Protein AF-A0AAE9IWJ8-F1 (afdb_monomer_lite)

pLDDT: mean 82.48, std 24.45, range [20.73, 98.75]

Structure (mmCIF, N/CA/C/O backbone):
data_AF-A0AAE9IWJ8-F1
#
_entry.id   AF-A0AAE9IWJ8-F1
#
loop_
_atom_site.group_PDB
_atom_site.id
_atom_site.type_symbol
_atom_site.label_atom_id
_atom_site.label_alt_id
_atom_site.label_comp_id
_atom_site.label_asym_id
_atom_site.label_entity_id
_atom_site.label_seq_id
_atom_site.pdbx_PDB_ins_code
_atom_site.Cartn_x
_atom_site.Cartn_y
_atom_site.Cartn_z
_atom_site.occupancy
_atom_site.B_iso_or_equiv
_atom_site.auth_seq_id
_atom_site.auth_comp_id
_atom_site.auth_asym_id
_atom_site.auth_atom_id
_atom_site.pdbx_PDB_model_num
ATOM 1 N N . MET A 1 1 ? 23.428 1.183 9.130 1.00 24.80 1 MET A N 1
ATOM 2 C CA . MET A 1 1 ? 22.095 0.589 9.382 1.00 24.80 1 MET A CA 1
ATOM 3 C C . MET A 1 1 ? 21.333 0.190 8.105 1.00 24.80 1 MET A C 1
ATOM 5 O O . MET A 1 1 ? 20.411 -0.598 8.222 1.00 24.80 1 MET A O 1
ATOM 9 N N . GLY A 1 2 ? 21.749 0.586 6.888 1.00 22.02 2 GLY A N 1
ATOM 10 C CA . GLY A 1 2 ? 21.090 0.166 5.628 1.00 22.02 2 GLY A CA 1
ATOM 11 C C . GLY A 1 2 ? 21.410 -1.247 5.099 1.00 22.02 2 GLY A C 1
ATOM 12 O O . GLY A 1 2 ? 20.675 -1.768 4.271 1.00 22.02 2 GLY A O 1
ATOM 13 N N . ARG A 1 3 ? 22.462 -1.918 5.595 1.00 23.14 3 ARG A N 1
ATOM 14 C CA . ARG A 1 3 ? 22.888 -3.247 5.093 1.00 23.14 3 ARG A CA 1
ATOM 15 C C . ARG A 1 3 ? 22.009 -4.423 5.546 1.00 23.14 3 ARG A C 1
ATOM 17 O O . ARG A 1 3 ? 22.061 -5.479 4.932 1.00 23.14 3 ARG A O 1
ATOM 24 N N . SER A 1 4 ? 21.200 -4.255 6.596 1.00 27.16 4 SER A N 1
ATOM 25 C CA . SER A 1 4 ? 20.368 -5.345 7.137 1.00 27.16 4 SER A CA 1
ATOM 26 C C . SER A 1 4 ? 19.000 -5.458 6.451 1.00 27.16 4 SER A C 1
ATOM 28 O O . SER A 1 4 ? 18.474 -6.559 6.339 1.00 27.16 4 SER A O 1
ATOM 30 N N . ARG A 1 5 ? 18.441 -4.346 5.944 1.00 31.05 5 ARG A N 1
ATOM 31 C CA 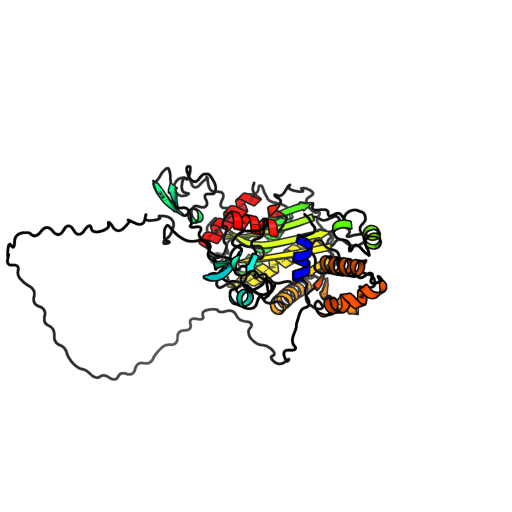. ARG A 1 5 ? 17.137 -4.314 5.246 1.00 31.05 5 ARG A CA 1
ATOM 32 C C . ARG A 1 5 ? 17.226 -4.955 3.848 1.00 31.05 5 ARG A C 1
ATOM 34 O O . ARG A 1 5 ? 16.348 -5.731 3.484 1.00 31.05 5 ARG A O 1
ATOM 41 N N . ASN A 1 6 ? 18.335 -4.744 3.125 1.00 30.86 6 ASN A N 1
ATOM 42 C CA . ASN A 1 6 ? 18.577 -5.373 1.815 1.00 30.86 6 ASN A CA 1
ATOM 43 C C . ASN A 1 6 ? 18.713 -6.900 1.902 1.00 30.86 6 ASN A C 1
ATOM 45 O O . ASN A 1 6 ? 18.312 -7.598 0.978 1.00 30.86 6 ASN A O 1
ATOM 49 N N . ARG A 1 7 ? 19.217 -7.431 3.024 1.00 27.39 7 ARG A N 1
ATOM 50 C CA . ARG A 1 7 ? 19.346 -8.880 3.234 1.00 27.39 7 ARG A CA 1
ATOM 51 C C . ARG A 1 7 ? 17.986 -9.562 3.425 1.00 27.39 7 ARG A C 1
ATOM 53 O O . ARG A 1 7 ? 17.775 -10.632 2.878 1.00 27.39 7 ARG A O 1
ATOM 60 N N . ILE A 1 8 ? 17.040 -8.895 4.091 1.00 31.53 8 ILE A N 1
ATOM 61 C CA . ILE A 1 8 ? 15.673 -9.400 4.318 1.00 31.53 8 ILE A CA 1
ATOM 62 C C . ILE A 1 8 ? 14.846 -9.391 3.017 1.00 31.53 8 ILE A C 1
ATOM 64 O O . ILE A 1 8 ? 14.043 -10.291 2.775 1.00 31.53 8 ILE A O 1
ATOM 68 N N . LEU A 1 9 ? 15.047 -8.393 2.147 1.00 34.44 9 LEU A N 1
ATOM 69 C CA . LEU A 1 9 ? 14.431 -8.367 0.813 1.00 34.44 9 LEU A CA 1
ATOM 70 C C . LEU A 1 9 ? 15.105 -9.344 -0.169 1.00 34.44 9 LEU A C 1
ATOM 72 O O . LEU A 1 9 ? 14.434 -9.879 -1.046 1.00 34.44 9 LEU A O 1
ATOM 76 N N . ALA A 1 10 ? 16.405 -9.603 -0.012 1.00 32.38 10 ALA A N 1
ATOM 77 C CA . ALA A 1 10 ? 17.129 -10.635 -0.754 1.00 32.38 10 ALA A CA 1
ATOM 78 C C . ALA A 1 10 ? 16.718 -12.058 -0.338 1.00 32.38 10 ALA A C 1
ATOM 80 O O . ALA A 1 10 ? 16.621 -12.931 -1.193 1.00 32.38 10 ALA A O 1
ATOM 81 N N . GLU A 1 11 ? 16.419 -12.279 0.945 1.00 35.00 11 GLU A N 1
ATOM 82 C CA . GLU A 1 11 ? 15.828 -13.526 1.444 1.00 35.00 11 GLU A CA 1
ATOM 83 C C . GLU A 1 11 ? 14.459 -13.761 0.774 1.00 35.00 11 GLU A C 1
ATOM 85 O O . GLU A 1 11 ? 14.254 -14.800 0.143 1.00 35.00 11 GLU A O 1
ATOM 90 N N . LYS A 1 12 ? 13.579 -12.743 0.719 1.00 40.78 12 LYS A N 1
ATOM 91 C CA . LYS A 1 12 ? 12.311 -12.794 -0.051 1.00 40.78 12 LYS A CA 1
ATOM 92 C C . LYS A 1 12 ? 12.450 -13.252 -1.511 1.00 40.78 12 LYS A C 1
ATOM 94 O O . LYS A 1 12 ? 11.514 -13.843 -2.035 1.00 40.78 12 LYS A O 1
ATOM 99 N N . ALA A 1 13 ? 13.596 -13.009 -2.143 1.00 37.81 13 ALA A N 1
ATOM 100 C CA . ALA A 1 13 ? 13.856 -13.321 -3.547 1.00 37.81 13 ALA A CA 1
ATOM 101 C C . ALA A 1 13 ? 14.587 -14.665 -3.769 1.00 37.81 13 ALA A C 1
ATOM 103 O O . ALA A 1 13 ? 15.143 -14.891 -4.841 1.00 37.81 13 ALA A O 1
ATOM 104 N N . GLY A 1 14 ? 14.623 -15.551 -2.765 1.00 30.95 14 GLY A N 1
ATOM 105 C CA . GLY A 1 14 ? 15.192 -16.894 -2.897 1.00 30.95 14 GLY A CA 1
ATOM 106 C C . GLY A 1 14 ? 14.526 -17.735 -4.003 1.00 30.95 14 GLY A C 1
ATOM 107 O O . GLY A 1 14 ? 13.379 -17.488 -4.380 1.00 30.95 14 GLY A O 1
ATOM 108 N N . PRO A 1 15 ? 15.222 -18.757 -4.537 1.00 26.20 15 PRO A N 1
ATOM 109 C CA . PRO A 1 15 ? 14.789 -19.471 -5.732 1.00 26.20 15 PRO A CA 1
ATOM 110 C C . PRO A 1 15 ? 13.430 -20.151 -5.528 1.00 26.20 15 PRO A C 1
ATOM 112 O O . PRO A 1 15 ? 13.293 -21.070 -4.719 1.00 26.20 15 PRO A O 1
ATOM 115 N N . SER A 1 16 ? 12.438 -19.737 -6.322 1.00 32.53 16 SER A N 1
ATOM 116 C CA . SER A 1 16 ? 11.127 -20.384 -6.396 1.00 32.53 16 SER A CA 1
ATOM 117 C C . SER A 1 16 ? 11.281 -21.851 -6.817 1.00 32.53 16 SER A C 1
ATOM 119 O O . SER A 1 16 ? 11.662 -22.161 -7.951 1.00 32.53 16 SER A O 1
ATOM 121 N N . LYS A 1 17 ? 10.971 -22.773 -5.901 1.00 28.33 17 LYS A N 1
ATOM 122 C CA . LYS A 1 17 ? 10.744 -24.185 -6.220 1.00 28.33 17 LYS A CA 1
ATOM 123 C C . LYS A 1 17 ? 9.304 -24.349 -6.706 1.00 28.33 17 LYS A C 1
ATOM 125 O O . LYS A 1 17 ? 8.423 -24.680 -5.924 1.00 28.33 17 LYS A O 1
ATOM 130 N N . ASN A 1 18 ? 9.064 -24.122 -7.993 1.00 28.86 18 ASN A N 1
ATOM 131 C CA . ASN A 1 18 ? 7.853 -24.634 -8.631 1.00 28.86 18 ASN A CA 1
ATOM 132 C C . ASN A 1 18 ? 8.120 -26.071 -9.083 1.00 28.86 18 ASN A C 1
ATOM 134 O O . ASN A 1 18 ? 8.805 -26.296 -10.081 1.00 28.86 18 ASN A O 1
ATOM 138 N N . GLU A 1 19 ? 7.607 -27.030 -8.313 1.00 27.08 19 GLU A N 1
ATOM 139 C CA . GLU A 1 19 ? 7.434 -28.407 -8.770 1.00 27.08 19 GLU A CA 1
ATOM 140 C C . GLU A 1 19 ? 6.283 -28.458 -9.784 1.00 27.08 19 GLU A C 1
ATOM 142 O O . GLU A 1 19 ? 5.232 -27.842 -9.597 1.00 27.08 19 GLU A O 1
ATOM 147 N N . ASP A 1 20 ? 6.519 -29.166 -10.888 1.00 26.36 20 ASP A N 1
ATOM 148 C CA . ASP A 1 20 ? 5.572 -29.362 -11.979 1.00 26.36 20 ASP A CA 1
ATOM 149 C C . ASP A 1 20 ? 4.273 -30.009 -11.468 1.00 26.36 20 ASP A C 1
ATOM 151 O O . ASP A 1 20 ? 4.246 -31.196 -11.136 1.00 26.36 20 ASP A O 1
ATOM 155 N N . LEU A 1 21 ? 3.172 -29.251 -11.454 1.00 26.02 21 LEU A N 1
ATOM 156 C CA . LEU A 1 21 ? 1.831 -29.803 -11.278 1.00 26.02 21 LEU A CA 1
ATOM 157 C C . LEU A 1 21 ? 1.013 -29.657 -12.560 1.00 26.02 21 LEU A C 1
ATOM 159 O O . LEU A 1 21 ? 0.961 -28.622 -13.223 1.00 26.02 21 LEU A O 1
ATOM 163 N N . ASN A 1 22 ? 0.449 -30.801 -12.920 1.00 24.00 22 ASN A N 1
ATOM 164 C CA . ASN A 1 22 ? -0.061 -31.172 -14.222 1.00 24.00 22 ASN A CA 1
ATOM 165 C C . ASN A 1 22 ? -1.261 -30.314 -14.651 1.00 24.00 22 ASN A C 1
ATOM 167 O O . ASN A 1 22 ? -2.158 -30.017 -13.867 1.00 24.00 22 ASN A O 1
ATOM 171 N N . SER A 1 23 ? -1.289 -29.964 -15.934 1.00 26.77 23 SER A N 1
ATOM 172 C CA . SER A 1 23 ? -2.354 -29.178 -16.549 1.00 26.77 23 SER A CA 1
ATOM 173 C C . SER A 1 23 ? -3.557 -30.063 -16.871 1.00 26.77 23 SER A C 1
ATOM 175 O O . SER A 1 23 ? -3.483 -30.909 -17.759 1.00 26.77 23 SER A O 1
ATOM 177 N N . LYS A 1 24 ? -4.656 -29.862 -16.139 1.00 25.27 24 LYS A N 1
ATOM 178 C CA . LYS A 1 24 ? -6.048 -30.145 -16.529 1.00 25.27 24 LYS A CA 1
ATOM 179 C C . LYS A 1 24 ? -6.947 -29.720 -15.373 1.00 25.27 24 LYS A C 1
ATOM 181 O O . LYS A 1 24 ? -7.008 -30.424 -14.381 1.00 25.27 24 LYS A O 1
ATOM 186 N N . ASP A 1 25 ? -7.547 -28.541 -15.494 1.00 24.38 25 ASP A N 1
ATOM 187 C CA . ASP A 1 25 ? -8.972 -28.318 -15.230 1.00 24.38 25 ASP A CA 1
ATOM 188 C C . ASP A 1 25 ? -9.315 -26.880 -15.634 1.00 24.38 25 ASP A C 1
ATOM 190 O O . ASP A 1 25 ? -8.849 -25.889 -15.074 1.00 24.38 25 ASP A O 1
ATOM 194 N N . THR A 1 26 ? -10.078 -26.782 -16.715 1.00 25.20 26 THR A N 1
ATOM 195 C CA . THR A 1 26 ? -10.666 -25.552 -17.238 1.00 25.20 26 THR A CA 1
ATOM 196 C C . THR A 1 26 ? -12.009 -25.289 -16.570 1.00 25.20 26 THR A C 1
ATOM 198 O O . THR A 1 26 ? -12.847 -26.179 -16.553 1.00 25.20 26 THR A O 1
ATOM 201 N N . VAL A 1 27 ? -12.203 -24.028 -16.171 1.00 25.73 27 VAL A N 1
ATOM 202 C CA . VAL A 1 27 ? -13.473 -23.276 -16.117 1.00 25.73 27 VAL A CA 1
ATOM 203 C C . VAL A 1 27 ? -14.603 -23.883 -15.273 1.00 25.73 27 VAL A C 1
ATOM 205 O O . VAL A 1 27 ? -15.364 -24.697 -15.768 1.00 25.73 27 VAL A O 1
ATOM 208 N N . GLU A 1 28 ? -14.780 -23.367 -14.052 1.00 24.95 28 GLU A N 1
ATOM 209 C CA . GLU A 1 28 ? -16.062 -22.893 -13.486 1.00 24.95 28 GLU A CA 1
ATOM 210 C C . GLU A 1 28 ? -15.840 -22.324 -12.067 1.00 24.95 28 GLU A C 1
ATOM 212 O O . GLU A 1 28 ? -14.840 -22.629 -11.420 1.00 24.95 28 GLU A O 1
ATOM 217 N N . ASN A 1 29 ? -16.779 -21.487 -11.607 1.00 24.44 29 ASN A N 1
ATOM 218 C CA . ASN A 1 29 ? -16.844 -20.737 -10.335 1.00 24.44 29 ASN A CA 1
ATOM 219 C C . ASN A 1 29 ? -16.467 -19.248 -10.410 1.00 24.44 29 ASN A C 1
ATOM 221 O O . ASN A 1 29 ? -15.580 -18.735 -9.725 1.00 24.44 29 ASN A O 1
ATOM 225 N N . MET A 1 30 ? -17.247 -18.544 -11.230 1.00 30.14 30 MET A N 1
ATOM 226 C CA . MET A 1 30 ? -17.674 -17.167 -10.989 1.00 30.14 30 MET A CA 1
ATOM 227 C C . MET A 1 30 ? -19.133 -17.239 -10.497 1.00 30.14 30 MET A C 1
ATOM 229 O O . MET A 1 30 ? -19.923 -17.844 -11.206 1.00 30.14 30 MET A O 1
ATOM 233 N N . GLU A 1 31 ? -19.431 -16.682 -9.312 1.00 28.50 31 GLU A N 1
ATOM 234 C CA . GLU A 1 31 ? -20.738 -16.360 -8.659 1.00 28.50 31 GLU A CA 1
ATOM 235 C C . GLU A 1 31 ? -20.558 -16.597 -7.140 1.00 28.50 31 GLU A C 1
ATOM 237 O O . GLU A 1 31 ? -20.145 -17.672 -6.724 1.00 28.50 31 GLU A O 1
ATOM 242 N N . ASP A 1 32 ? -20.476 -15.573 -6.286 1.00 30.95 32 ASP A N 1
ATOM 243 C CA . ASP A 1 32 ? -21.543 -14.736 -5.700 1.00 30.95 32 ASP A CA 1
ATOM 244 C C . ASP A 1 32 ? -22.532 -15.549 -4.838 1.00 30.95 32 ASP A C 1
ATOM 246 O O . ASP A 1 32 ? -23.546 -16.053 -5.321 1.00 30.95 32 ASP A O 1
ATOM 250 N N . ASP A 1 33 ? -22.231 -15.672 -3.537 1.00 27.44 33 ASP A N 1
ATOM 251 C CA . ASP A 1 33 ? -23.118 -16.265 -2.526 1.00 27.44 33 ASP A CA 1
ATOM 252 C C . ASP A 1 33 ? -24.269 -15.297 -2.201 1.00 27.44 33 ASP A C 1
ATOM 254 O O . ASP A 1 33 ? -24.345 -14.660 -1.147 1.00 27.44 33 ASP A O 1
ATOM 258 N N . GLY A 1 34 ? -25.188 -15.180 -3.157 1.00 26.00 34 GLY A N 1
ATOM 259 C CA . GLY A 1 34 ? -26.480 -14.535 -2.996 1.00 26.00 34 GLY A CA 1
ATOM 260 C C . GLY A 1 34 ? -27.522 -15.523 -2.475 1.00 26.00 34 GLY A C 1
ATOM 261 O O . GLY A 1 34 ? -27.983 -16.407 -3.198 1.00 26.00 34 GLY A O 1
ATOM 262 N N . ILE A 1 35 ? -27.960 -15.319 -1.231 1.00 32.16 35 ILE A N 1
ATOM 263 C CA . ILE A 1 35 ? -29.151 -15.947 -0.645 1.00 32.16 35 ILE A CA 1
ATOM 264 C C . ILE A 1 35 ? -30.346 -15.742 -1.590 1.00 32.16 35 ILE A C 1
ATOM 266 O O . ILE A 1 35 ? -30.829 -14.623 -1.767 1.00 32.16 35 ILE A O 1
ATOM 270 N N . LYS A 1 36 ? -30.868 -16.829 -2.170 1.00 25.41 36 LYS A N 1
ATOM 271 C CA . LYS A 1 36 ? -32.160 -16.836 -2.871 1.00 25.41 36 LYS A CA 1
ATOM 272 C C . LYS A 1 36 ? -33.188 -17.632 -2.082 1.00 25.41 36 LYS A C 1
ATOM 274 O O . LYS A 1 36 ? -33.256 -18.855 -2.125 1.00 25.41 36 LYS A O 1
ATOM 279 N N . THR A 1 37 ? -34.057 -16.879 -1.424 1.00 26.27 37 THR A N 1
ATOM 280 C CA . THR A 1 37 ? -35.422 -17.269 -1.093 1.00 26.27 37 THR A CA 1
ATOM 281 C C . THR A 1 37 ? -36.183 -17.625 -2.373 1.00 26.27 37 THR A C 1
ATOM 283 O O . THR A 1 37 ? -36.307 -16.796 -3.270 1.00 26.27 37 THR A O 1
ATOM 286 N N . LYS A 1 38 ? -36.774 -18.824 -2.453 1.00 24.94 38 LYS A N 1
ATOM 287 C CA . LYS A 1 38 ? -38.008 -19.033 -3.224 1.00 24.94 38 LYS A CA 1
ATOM 288 C C . LYS A 1 38 ? -38.920 -20.041 -2.544 1.00 24.94 38 LYS A C 1
ATOM 290 O O . LYS A 1 38 ? -38.568 -21.185 -2.289 1.00 24.94 38 LYS A O 1
ATOM 295 N N . SER A 1 39 ? -40.136 -19.568 -2.308 1.00 22.83 39 SER A N 1
ATOM 296 C CA . SER A 1 39 ? -41.298 -20.334 -1.900 1.00 22.83 39 SER A CA 1
ATOM 297 C C . SER A 1 39 ? -41.665 -21.404 -2.931 1.00 22.83 39 SER A C 1
ATOM 299 O O . SER A 1 39 ? -41.687 -21.105 -4.129 1.00 22.83 39 SER A O 1
ATOM 301 N N . ARG A 1 40 ? -42.163 -22.557 -2.474 1.00 22.86 40 ARG A N 1
ATOM 302 C CA . ARG A 1 40 ? -43.307 -23.206 -3.125 1.00 22.86 40 ARG A CA 1
ATOM 303 C C . ARG A 1 40 ? -44.095 -24.079 -2.145 1.00 22.86 40 ARG A C 1
ATOM 305 O O . ARG A 1 40 ? -43.548 -24.819 -1.342 1.00 22.86 40 ARG A O 1
ATOM 312 N N . ARG A 1 41 ? -45.409 -23.884 -2.222 1.00 20.73 41 ARG A N 1
ATOM 313 C CA . ARG A 1 41 ? -46.508 -24.416 -1.409 1.00 20.73 41 ARG A CA 1
ATOM 314 C C . ARG A 1 41 ? -46.733 -25.928 -1.590 1.00 20.73 41 ARG A C 1
ATOM 316 O O . ARG A 1 41 ? -46.767 -26.391 -2.721 1.00 20.73 41 ARG A O 1
ATOM 323 N N . SER A 1 42 ? -47.150 -26.549 -0.479 1.00 22.38 42 SER A N 1
ATOM 324 C CA . SER A 1 42 ? -48.249 -27.529 -0.329 1.00 22.38 42 SER A CA 1
ATOM 325 C C . SER A 1 42 ? -48.086 -28.947 -0.902 1.00 22.38 42 SER A C 1
ATOM 327 O O . SER A 1 42 ? -48.158 -29.143 -2.109 1.00 22.38 42 SER A O 1
ATOM 329 N N . LYS A 1 43 ? -48.094 -29.965 -0.027 1.00 23.09 43 LYS A N 1
ATOM 330 C CA . LYS A 1 43 ? -49.320 -30.708 0.334 1.00 23.09 43 LYS A CA 1
ATOM 331 C C . LYS A 1 43 ? -49.090 -31.656 1.520 1.00 23.09 43 LYS A C 1
ATOM 333 O O . LYS A 1 43 ? -48.015 -32.201 1.723 1.00 23.09 43 LYS A O 1
ATOM 338 N N . ARG A 1 44 ? -50.164 -31.774 2.291 1.00 22.52 44 ARG A N 1
ATOM 339 C CA . ARG A 1 44 ? -50.402 -32.508 3.535 1.00 22.52 44 ARG A CA 1
ATOM 340 C C . ARG A 1 44 ? -50.765 -33.964 3.214 1.00 22.52 44 ARG A C 1
ATOM 342 O O . ARG A 1 44 ? -51.609 -34.150 2.343 1.00 22.52 44 ARG A O 1
ATOM 349 N N . THR A 1 45 ? -50.236 -34.933 3.963 1.00 24.20 45 THR A N 1
ATOM 350 C CA . THR A 1 45 ? -50.963 -36.179 4.274 1.00 24.20 45 THR A CA 1
ATOM 351 C C . THR A 1 45 ? -50.511 -36.719 5.627 1.00 24.20 45 THR A C 1
ATOM 353 O O . THR A 1 45 ? -49.326 -36.720 5.945 1.00 24.20 45 THR A O 1
ATOM 356 N N . GLU A 1 46 ? -51.506 -37.086 6.422 1.00 22.19 46 GLU A N 1
ATOM 357 C CA . GLU A 1 46 ? -51.462 -37.594 7.789 1.00 22.19 46 GLU A CA 1
ATOM 358 C C . GLU A 1 46 ? -50.969 -39.046 7.837 1.00 22.19 46 GLU A C 1
ATOM 360 O O . GLU A 1 46 ? -51.173 -39.787 6.882 1.00 22.19 46 GLU A O 1
ATOM 365 N N . MET A 1 47 ? -50.427 -39.474 8.981 1.00 23.69 47 MET A N 1
ATOM 366 C CA . MET A 1 47 ? -50.936 -40.654 9.692 1.00 23.69 47 MET A CA 1
ATOM 367 C C . MET A 1 47 ? -50.415 -40.686 11.133 1.00 23.69 47 MET A C 1
ATOM 369 O O . MET A 1 47 ? -49.284 -40.312 11.427 1.00 23.69 47 MET A O 1
ATOM 373 N N . ALA A 1 48 ? -51.322 -41.076 12.021 1.00 22.25 48 ALA A N 1
ATOM 374 C CA . ALA A 1 48 ? -51.274 -40.968 13.468 1.00 22.25 48 ALA A CA 1
ATOM 375 C C . ALA A 1 48 ? -50.989 -42.311 14.151 1.00 22.25 48 ALA A C 1
ATOM 377 O O . ALA A 1 48 ? -51.360 -43.340 13.603 1.00 22.25 48 ALA A O 1
ATOM 378 N N . THR A 1 49 ? -50.485 -42.249 15.388 1.00 25.34 49 THR A N 1
ATOM 379 C CA . THR A 1 49 ? -50.767 -43.145 16.540 1.00 25.34 49 THR A CA 1
ATOM 380 C C . THR A 1 49 ? -50.163 -42.462 17.781 1.00 25.34 49 THR A C 1
ATOM 382 O O . THR A 1 49 ? -48.959 -42.238 17.801 1.00 25.34 49 THR A O 1
ATOM 385 N N . LYS A 1 50 ? -50.941 -41.776 18.637 1.00 23.00 50 LYS A N 1
ATOM 386 C CA . LYS A 1 50 ? -51.684 -42.240 19.838 1.00 23.00 50 LYS A CA 1
ATOM 387 C C . LYS A 1 50 ? -50.827 -42.947 20.900 1.00 23.00 50 LYS A C 1
ATOM 389 O O . LYS A 1 50 ? -50.376 -44.049 20.637 1.00 23.00 50 LYS A O 1
ATOM 394 N N . GLU A 1 51 ? -50.719 -42.318 22.079 1.00 24.84 51 GLU A N 1
ATOM 395 C CA . GLU A 1 51 ? -51.070 -42.826 23.435 1.00 24.84 51 GLU A CA 1
ATOM 396 C C . GLU A 1 51 ? -50.685 -41.749 24.489 1.00 24.84 51 GLU A C 1
ATOM 398 O O . GLU A 1 51 ? -49.538 -41.321 24.539 1.00 24.84 51 GLU A O 1
ATOM 403 N N . GLN A 1 52 ? -51.671 -41.005 25.024 1.00 24.05 52 GLN A N 1
ATOM 404 C CA . GLN A 1 52 ? -52.265 -41.095 26.386 1.00 24.05 52 GLN A CA 1
ATOM 405 C C . GLN A 1 52 ? -51.297 -40.707 27.527 1.00 24.05 52 GLN A C 1
ATOM 407 O O . GLN A 1 52 ? -50.368 -41.437 27.838 1.00 24.05 52 GLN A O 1
ATOM 412 N N . GLU A 1 53 ? -51.347 -39.463 28.022 1.00 24.42 53 GLU A N 1
ATOM 413 C CA . GLU A 1 53 ? -52.166 -38.956 29.156 1.00 24.42 53 GLU A CA 1
ATOM 414 C C . GLU A 1 53 ? -51.873 -39.605 30.522 1.00 24.42 53 GLU A C 1
ATOM 416 O O . GLU A 1 53 ? -52.213 -40.764 30.747 1.00 24.42 53 GLU A O 1
ATOM 421 N N . LYS A 1 54 ? -51.360 -38.795 31.465 1.00 22.98 54 LYS A N 1
ATOM 422 C CA . LYS A 1 54 ? -52.020 -38.538 32.759 1.00 22.98 54 LYS A CA 1
ATOM 423 C C . LYS A 1 54 ? -51.373 -37.373 33.520 1.00 22.98 54 LYS A C 1
ATOM 425 O O . LYS A 1 54 ? -50.171 -37.369 33.775 1.00 22.98 54 LYS A O 1
ATOM 430 N N . GLU A 1 55 ? -52.221 -36.401 33.843 1.00 23.69 55 GLU A N 1
ATOM 431 C CA . GLU A 1 55 ? -52.047 -35.368 34.865 1.00 23.69 55 GLU A CA 1
ATOM 432 C C . GLU A 1 55 ? -51.906 -35.993 36.262 1.00 23.69 55 GLU A C 1
ATOM 434 O O . GLU A 1 55 ? -52.437 -37.074 36.507 1.00 23.69 55 GLU A O 1
ATOM 439 N N . GLU A 1 56 ? -51.232 -35.298 37.181 1.00 23.67 56 GLU A N 1
ATOM 440 C CA . GLU A 1 56 ? -51.878 -34.684 38.356 1.00 23.67 56 GLU A CA 1
ATOM 441 C C . GLU A 1 56 ? -50.827 -33.989 39.242 1.00 23.67 56 GLU A C 1
ATOM 443 O O . GLU A 1 56 ? -49.836 -34.579 39.671 1.00 23.67 56 GLU A O 1
ATOM 448 N N . ASP A 1 57 ? -51.075 -32.708 39.501 1.00 25.45 57 ASP A N 1
ATOM 449 C CA . ASP A 1 57 ? -50.516 -31.917 40.600 1.00 25.45 57 ASP A CA 1
ATOM 450 C C . ASP A 1 57 ? -51.447 -32.105 41.817 1.00 25.45 57 ASP A C 1
ATOM 452 O O . ASP A 1 57 ? -52.657 -32.281 41.628 1.00 25.45 57 ASP A O 1
ATOM 456 N N . PRO A 1 58 ? -50.955 -32.030 43.066 1.00 28.94 58 PRO A N 1
ATOM 457 C CA . PRO A 1 58 ? -51.528 -30.967 43.884 1.00 28.94 58 PRO A CA 1
ATOM 458 C C . PRO A 1 58 ? -50.554 -30.288 44.856 1.00 28.94 58 PRO A C 1
ATOM 460 O O . PRO A 1 58 ? -49.732 -30.884 45.552 1.00 28.94 58 PRO A O 1
ATOM 463 N N . THR A 1 59 ? -50.804 -28.992 44.992 1.00 24.64 59 THR A N 1
ATOM 464 C CA . THR A 1 59 ? -50.359 -28.071 46.036 1.00 24.64 59 THR A CA 1
ATOM 465 C C . THR A 1 59 ? -50.842 -28.406 47.464 1.00 24.64 59 THR A C 1
ATOM 467 O O . THR A 1 59 ? -51.918 -28.968 47.647 1.00 24.64 59 THR A O 1
ATOM 470 N N . VAL A 1 60 ? -50.122 -27.824 48.445 1.00 25.73 60 VAL A N 1
ATOM 471 C CA . VAL A 1 60 ? -50.560 -27.261 49.757 1.00 25.73 60 VAL A CA 1
ATOM 472 C C . VAL A 1 60 ? -50.043 -27.960 51.036 1.00 25.73 60 VAL A C 1
ATOM 474 O O . VAL A 1 60 ? -50.575 -28.967 51.485 1.00 25.73 60 VAL A O 1
ATOM 477 N N . SER A 1 61 ? -49.083 -27.314 51.718 1.00 24.42 61 SER A N 1
ATOM 478 C CA . SER A 1 61 ? -49.187 -26.721 53.081 1.00 24.42 61 SER A CA 1
ATOM 479 C C . SER A 1 61 ? -47.913 -26.828 53.926 1.00 24.42 61 SER A C 1
ATOM 481 O O . SER A 1 61 ? -47.192 -27.819 53.936 1.00 24.42 61 SER A O 1
ATOM 483 N N . ALA A 1 62 ? -47.660 -25.741 54.654 1.00 27.64 62 ALA A N 1
ATOM 484 C CA . ALA A 1 62 ? -46.548 -25.528 55.562 1.00 27.64 62 ALA A CA 1
ATOM 485 C C . ALA A 1 62 ? -46.783 -26.169 56.938 1.00 27.64 62 ALA A C 1
ATOM 487 O O . ALA A 1 62 ? -47.860 -25.997 57.504 1.00 27.64 62 ALA A O 1
ATOM 488 N N . GLN A 1 63 ? -45.736 -26.743 57.543 1.00 26.62 63 GLN A N 1
ATOM 489 C CA . GLN A 1 63 ? -45.593 -26.805 59.000 1.00 26.62 63 GLN A CA 1
ATOM 490 C C . GLN A 1 63 ? -44.134 -26.627 59.444 1.00 26.62 63 GLN A C 1
ATOM 492 O O . GLN A 1 63 ? -43.192 -27.157 58.862 1.00 26.62 63 GLN A O 1
ATOM 497 N N . ASN A 1 64 ? -43.996 -25.824 60.499 1.00 25.12 64 ASN A N 1
ATOM 498 C CA . ASN A 1 64 ? -42.781 -25.450 61.212 1.00 25.12 64 ASN A CA 1
ATOM 499 C C . ASN A 1 64 ? -42.056 -26.647 61.844 1.00 25.12 64 ASN A C 1
ATOM 501 O O . ASN A 1 64 ? -42.656 -27.394 62.614 1.00 25.12 64 ASN A O 1
ATOM 505 N N . SER A 1 65 ? -40.728 -26.674 61.731 1.00 27.78 65 SER A N 1
ATOM 506 C CA . SER A 1 65 ? -39.872 -27.286 62.752 1.00 27.78 65 SER A CA 1
ATOM 507 C C . SER A 1 65 ? -38.595 -26.468 62.951 1.00 27.78 65 SER A C 1
ATOM 509 O O . SER A 1 65 ? -37.737 -26.386 62.075 1.00 27.78 65 SER A O 1
ATOM 511 N N . ARG A 1 66 ? -38.481 -25.854 64.136 1.00 25.52 66 ARG A N 1
ATOM 512 C CA . ARG A 1 66 ? -37.253 -25.255 64.675 1.00 25.52 66 ARG A CA 1
ATOM 513 C C . ARG A 1 66 ? -36.197 -26.344 64.873 1.00 25.52 66 ARG A C 1
ATOM 515 O O . ARG A 1 66 ? -36.422 -27.245 65.674 1.00 25.52 66 ARG A O 1
ATOM 522 N N . ILE A 1 67 ? -35.016 -26.183 64.277 1.00 28.69 67 ILE A N 1
ATOM 523 C CA . ILE A 1 67 ? -33.785 -26.848 64.728 1.00 28.69 67 ILE A CA 1
ATOM 524 C C . ILE A 1 67 ? -32.674 -25.796 64.836 1.00 28.69 67 ILE A C 1
ATOM 526 O O . ILE A 1 67 ? -32.485 -24.963 63.953 1.00 28.69 67 ILE A O 1
ATOM 530 N N . LYS A 1 68 ? -32.001 -25.802 65.990 1.00 25.00 68 LYS A N 1
ATOM 531 C CA . LYS A 1 68 ? -30.929 -24.886 66.388 1.00 25.00 68 LYS A CA 1
ATOM 532 C C . LYS A 1 68 ? -29.604 -25.224 65.689 1.00 25.00 68 LYS A C 1
ATOM 534 O O . LYS A 1 68 ? -29.208 -26.379 65.651 1.00 25.00 68 LYS A O 1
ATOM 539 N N . SER A 1 69 ? -28.930 -24.160 65.246 1.00 27.50 69 SER A N 1
ATOM 540 C CA . SER A 1 69 ? -27.477 -23.912 65.212 1.00 27.50 69 SER A CA 1
ATOM 541 C C . SER A 1 69 ? -26.504 -25.065 64.925 1.00 27.50 69 SER A C 1
ATOM 543 O O . SER A 1 69 ? -26.245 -25.879 65.803 1.00 27.50 69 SER A O 1
ATOM 545 N N . THR A 1 70 ? -25.743 -24.920 63.837 1.00 26.33 70 THR A N 1
ATOM 546 C CA . THR A 1 70 ? -24.272 -25.000 63.892 1.00 26.33 70 THR A CA 1
ATOM 547 C C . THR A 1 70 ? -23.671 -24.041 62.870 1.00 26.33 70 THR A C 1
ATOM 549 O O . THR A 1 70 ? -23.968 -24.093 61.680 1.00 26.33 70 THR A O 1
ATOM 552 N N . SER A 1 71 ? -22.835 -23.142 63.372 1.00 36.59 71 SER A N 1
ATOM 553 C CA . SER A 1 71 ? -22.004 -22.198 62.639 1.00 36.59 71 SER A CA 1
ATOM 554 C C . SER A 1 71 ? -21.007 -22.921 61.729 1.00 36.59 71 SER A C 1
ATOM 556 O O . SER A 1 71 ? -20.027 -23.488 62.207 1.00 36.59 71 SER A O 1
ATOM 558 N N . GLY A 1 72 ? -21.232 -22.851 60.421 1.00 27.58 72 GLY A N 1
ATOM 559 C CA . GLY A 1 72 ? -20.246 -23.170 59.393 1.00 27.58 72 GLY A CA 1
ATOM 560 C C . GLY A 1 72 ? -20.091 -21.956 58.495 1.00 27.58 72 GLY A C 1
ATOM 561 O O . GLY A 1 72 ? -20.849 -21.784 57.547 1.00 27.58 72 GLY A O 1
ATOM 562 N N . GLY A 1 73 ? -19.158 -21.066 58.834 1.00 32.38 73 GLY A N 1
ATOM 563 C CA . GLY A 1 73 ? -18.832 -19.902 58.018 1.00 32.38 73 GLY A CA 1
ATOM 564 C C . GLY A 1 73 ? -18.165 -20.331 56.717 1.00 32.38 73 GLY A C 1
ATOM 565 O O . GLY A 1 73 ? -16.942 -20.307 56.607 1.00 32.38 73 GLY A O 1
ATOM 566 N N . THR A 1 74 ? -18.953 -20.705 55.714 1.00 32.69 74 THR A N 1
ATOM 567 C CA . THR A 1 74 ? -18.460 -20.792 54.345 1.00 32.69 74 THR A CA 1
ATOM 568 C C . THR A 1 74 ? -18.310 -19.359 53.853 1.00 32.69 74 THR A C 1
ATOM 570 O O . THR A 1 74 ? -19.295 -18.680 53.568 1.00 32.69 74 THR A O 1
ATOM 573 N N . ARG A 1 75 ? -17.067 -18.860 53.789 1.00 37.03 75 ARG A N 1
ATOM 574 C CA . ARG A 1 75 ? -16.745 -17.659 53.010 1.00 37.03 75 ARG A CA 1
ATOM 575 C C . ARG A 1 75 ? -17.171 -17.935 51.570 1.00 37.03 75 ARG A C 1
ATOM 577 O O . ARG A 1 75 ? -16.413 -18.514 50.796 1.00 37.03 75 ARG A O 1
ATOM 584 N N . VAL A 1 76 ? -18.382 -17.516 51.217 1.00 37.50 76 VAL A N 1
ATOM 585 C CA . VAL A 1 76 ? -18.764 -17.298 49.828 1.00 37.50 76 VAL A CA 1
ATOM 586 C C . VAL A 1 76 ? -17.763 -16.271 49.321 1.00 37.50 76 VAL A C 1
ATOM 588 O O . VAL A 1 76 ? -17.772 -15.117 49.757 1.00 37.50 76 VAL A O 1
ATOM 591 N N . LYS A 1 77 ? -16.821 -16.705 48.476 1.00 41.00 77 LYS A N 1
ATOM 592 C CA . LYS A 1 77 ? -16.024 -15.773 47.680 1.00 41.00 77 LYS A CA 1
ATOM 593 C C . LYS A 1 77 ? -17.058 -14.911 46.967 1.00 41.00 77 LYS A C 1
ATOM 595 O O . LYS A 1 77 ? -17.796 -15.443 46.142 1.00 41.00 77 LYS A O 1
ATOM 600 N N . LYS A 1 78 ? -17.178 -13.629 47.345 1.00 42.16 78 LYS A N 1
ATOM 601 C CA . LYS A 1 78 ? -17.985 -12.671 46.585 1.00 42.16 78 LYS A CA 1
ATOM 602 C C . LYS A 1 78 ? -17.561 -12.859 45.135 1.00 42.16 78 LYS A C 1
ATOM 604 O O . LYS A 1 78 ? -16.377 -12.689 44.838 1.00 42.16 78 LYS A O 1
ATOM 609 N N . ALA A 1 79 ? -18.487 -13.301 44.284 1.00 45.94 79 ALA A N 1
ATOM 610 C CA . ALA A 1 79 ? -18.258 -13.292 42.852 1.00 45.94 79 ALA A CA 1
ATOM 611 C C . ALA A 1 79 ? -17.773 -11.878 42.534 1.00 45.94 79 ALA A C 1
ATOM 613 O O . ALA A 1 79 ? -18.414 -10.904 42.938 1.00 45.94 79 ALA A O 1
ATOM 614 N N . LYS A 1 80 ? -16.571 -11.770 41.963 1.00 48.25 80 LYS A N 1
ATOM 615 C CA . LYS A 1 80 ? -16.000 -10.487 41.560 1.00 48.25 80 LYS A CA 1
ATOM 616 C C . LYS A 1 80 ? -17.039 -9.905 40.601 1.00 48.25 80 LYS A C 1
ATOM 618 O O . LYS A 1 80 ? -17.240 -10.486 39.539 1.00 48.25 80 LYS A O 1
ATOM 623 N N . MET A 1 81 ? -17.789 -8.881 41.022 1.00 55.41 81 MET A N 1
ATOM 624 C CA . MET A 1 81 ? -18.736 -8.213 40.131 1.00 55.41 81 MET A CA 1
ATOM 625 C C . MET A 1 81 ? -17.901 -7.704 38.965 1.00 55.41 81 MET A C 1
ATOM 627 O O . MET A 1 81 ? -17.054 -6.832 39.155 1.00 55.41 81 MET A O 1
ATOM 631 N N . VAL A 1 82 ? -18.062 -8.331 37.801 1.00 60.16 82 VAL A N 1
ATOM 632 C CA . VAL A 1 82 ? -17.402 -7.872 36.585 1.00 60.16 82 VAL A CA 1
ATOM 633 C C . VAL A 1 82 ? -18.047 -6.526 36.266 1.00 60.16 82 VAL A C 1
ATOM 635 O O . VAL A 1 82 ? -19.280 -6.462 36.230 1.00 60.16 82 VAL A O 1
ATOM 638 N N . PRO A 1 83 ? -17.266 -5.445 36.129 1.00 66.38 83 PRO A N 1
ATOM 639 C CA . PRO A 1 83 ? -17.828 -4.139 35.835 1.00 66.38 83 PRO A CA 1
ATOM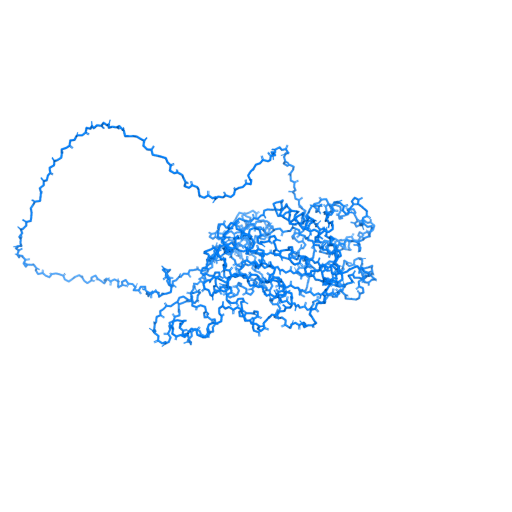 640 C C . PRO A 1 83 ? -18.637 -4.220 34.539 1.00 66.38 83 PRO A C 1
ATOM 642 O O . PRO A 1 83 ? -18.133 -4.703 33.526 1.00 66.38 83 PRO A O 1
ATOM 645 N N . GLN A 1 84 ? -19.904 -3.807 34.580 1.00 80.56 84 GLN A N 1
ATOM 646 C CA . GLN A 1 84 ? -20.751 -3.820 33.393 1.00 80.56 84 GLN A CA 1
ATOM 647 C C . GLN A 1 84 ? -20.317 -2.682 32.469 1.00 80.56 84 GLN A C 1
ATOM 649 O O . GLN A 1 84 ? -20.361 -1.510 32.843 1.00 80.56 84 GLN A O 1
ATOM 654 N N . LEU A 1 85 ? -19.893 -3.039 31.263 1.00 90.44 85 LEU A N 1
ATOM 655 C CA . LEU A 1 85 ? -19.500 -2.085 30.238 1.00 90.44 85 LEU A CA 1
ATOM 656 C C . LEU A 1 85 ? -20.738 -1.510 29.555 1.00 90.44 85 LEU A C 1
ATOM 658 O O . LEU A 1 85 ? -21.707 -2.216 29.284 1.00 90.44 85 LEU A O 1
ATOM 662 N N . THR A 1 86 ? -20.700 -0.210 29.278 1.00 92.25 86 THR A N 1
ATOM 663 C CA . THR A 1 86 ? -21.793 0.505 28.598 1.00 92.25 86 THR A CA 1
ATOM 664 C C . THR A 1 86 ? -21.665 0.433 27.077 1.00 92.25 86 THR A C 1
ATOM 666 O O . THR A 1 86 ? -22.648 0.576 26.355 1.00 92.25 86 THR A O 1
ATOM 669 N N . CYS A 1 87 ? -20.453 0.211 26.577 1.00 90.88 87 CYS A N 1
ATOM 670 C CA . CYS A 1 87 ? -20.116 0.393 25.173 1.00 90.88 87 CYS A CA 1
ATOM 671 C C . CYS A 1 87 ? -20.441 -0.801 24.261 1.00 90.88 87 CYS A C 1
ATOM 673 O O . CYS A 1 87 ? -20.740 -0.608 23.084 1.00 90.88 87 CYS A O 1
ATOM 675 N N . CYS A 1 88 ? -20.357 -2.030 24.771 1.00 91.19 88 CYS A N 1
ATOM 676 C CA . CYS A 1 88 ? -20.581 -3.262 24.013 1.00 91.19 88 CYS A CA 1
ATOM 677 C C . CYS A 1 88 ? -20.894 -4.436 24.958 1.00 91.19 88 CYS A C 1
ATOM 679 O O . CYS A 1 88 ? -20.915 -4.277 26.177 1.00 91.19 88 CYS A O 1
ATOM 681 N N . SER A 1 89 ? -21.146 -5.618 24.389 1.00 90.75 89 SER A N 1
ATOM 682 C CA . SER A 1 89 ? -21.412 -6.860 25.129 1.00 90.75 89 SER A CA 1
ATOM 683 C C . SER A 1 89 ? -20.158 -7.675 25.470 1.00 90.75 89 SER A C 1
ATOM 685 O O . SER A 1 89 ? -20.289 -8.790 25.970 1.00 90.75 89 SER A O 1
ATOM 687 N N . GLU A 1 90 ? -18.967 -7.161 25.161 1.00 91.19 90 GLU A N 1
ATOM 688 C CA . GLU A 1 90 ? -17.703 -7.856 25.412 1.00 91.19 90 GLU A CA 1
ATOM 689 C C . GLU A 1 90 ? -17.299 -7.798 26.892 1.00 91.19 90 GLU A C 1
ATOM 691 O O . GLU A 1 90 ? -17.794 -6.982 27.672 1.00 91.19 90 GLU A O 1
ATOM 696 N N . VAL A 1 91 ? -16.368 -8.669 27.280 1.00 91.31 91 VAL A N 1
ATOM 697 C CA . VAL A 1 91 ? -15.792 -8.689 28.632 1.00 91.31 91 VAL A CA 1
ATOM 698 C C . VAL A 1 91 ? -14.786 -7.554 28.840 1.00 91.31 91 VAL A C 1
ATOM 700 O O . VAL A 1 91 ? -14.189 -7.050 27.893 1.00 91.31 91 VAL A O 1
ATOM 703 N N . ALA A 1 92 ? -14.573 -7.149 30.094 1.00 90.44 92 ALA A N 1
ATOM 704 C CA . ALA A 1 92 ? -13.651 -6.064 30.445 1.00 90.44 92 ALA A CA 1
ATOM 705 C C . ALA A 1 92 ? -12.176 -6.384 30.152 1.00 90.44 92 ALA A C 1
ATOM 707 O O . ALA A 1 92 ? -11.412 -5.486 29.828 1.00 90.44 92 ALA A O 1
ATOM 708 N N . ASP A 1 93 ? -11.781 -7.650 30.247 1.00 91.12 93 ASP A N 1
ATOM 709 C CA . ASP A 1 93 ? -10.428 -8.160 30.012 1.00 91.12 93 ASP A CA 1
ATOM 710 C C . ASP A 1 93 ? -10.262 -8.721 28.592 1.00 91.12 93 ASP A C 1
ATOM 712 O O . ASP A 1 93 ? -9.660 -9.775 28.382 1.00 91.12 93 ASP A O 1
ATOM 716 N N . LEU A 1 94 ? -10.821 -8.019 27.604 1.00 92.62 94 LEU A N 1
ATOM 717 C CA . LEU A 1 94 ? -10.779 -8.449 26.212 1.00 92.62 94 LEU A CA 1
ATOM 718 C C . LEU A 1 94 ? -9.345 -8.385 25.669 1.00 92.62 94 LEU A C 1
ATOM 720 O O . LEU A 1 94 ? -8.737 -7.320 25.612 1.00 92.62 94 LEU A O 1
ATOM 724 N N . GLN A 1 95 ? -8.812 -9.531 25.256 1.00 94.50 95 GLN A N 1
ATOM 725 C CA . GLN A 1 95 ? -7.438 -9.672 24.777 1.00 94.50 95 GLN A CA 1
ATOM 726 C C . GLN A 1 95 ? -7.295 -9.246 23.309 1.00 94.50 95 GLN A C 1
ATOM 728 O O . GLN A 1 95 ? -8.188 -9.489 22.492 1.00 94.50 95 GLN A O 1
ATOM 733 N N . PHE A 1 96 ? -6.167 -8.628 22.959 1.00 95.06 96 PHE A N 1
ATOM 734 C CA . PHE A 1 96 ? -5.839 -8.300 21.569 1.00 95.06 96 PHE A CA 1
ATOM 735 C C . PHE A 1 96 ? -5.528 -9.550 20.732 1.00 95.06 96 PHE A C 1
ATOM 737 O O . PHE A 1 96 ? -5.148 -10.601 21.253 1.00 95.06 96 PHE A O 1
ATOM 744 N N . ASN A 1 97 ? -5.704 -9.446 19.415 1.00 93.25 97 ASN A N 1
ATOM 745 C CA . ASN A 1 97 ? -5.349 -10.514 18.489 1.00 93.25 97 ASN A CA 1
ATOM 746 C C . ASN A 1 97 ? -3.826 -10.613 18.331 1.00 93.25 97 ASN A C 1
ATOM 748 O O . ASN A 1 97 ? -3.038 -9.839 18.879 1.00 93.25 97 ASN A O 1
ATOM 752 N N . THR A 1 98 ? -3.384 -11.644 17.615 1.00 90.31 98 THR A N 1
ATOM 753 C CA . THR A 1 98 ? -1.962 -11.942 17.429 1.00 90.31 98 THR A CA 1
ATOM 754 C C . THR A 1 98 ? -1.686 -12.316 15.983 1.00 90.31 98 THR A C 1
ATOM 756 O O . THR A 1 98 ? -2.303 -13.244 15.461 1.00 90.31 98 THR A O 1
ATOM 759 N N . SER A 1 99 ? -0.742 -11.620 15.351 1.00 88.88 99 SER A N 1
ATOM 760 C CA . SER A 1 99 ? -0.284 -11.940 13.999 1.00 88.88 99 SER A CA 1
ATOM 761 C C . SER A 1 99 ? 0.566 -13.215 13.982 1.00 88.88 99 SER A C 1
ATOM 763 O O . SER A 1 99 ? 1.094 -13.684 15.002 1.00 88.88 99 SER A O 1
ATOM 765 N N . ASN A 1 100 ? 0.748 -13.777 12.789 1.00 90.56 100 ASN A N 1
ATOM 766 C CA . ASN A 1 100 ? 1.722 -14.842 12.589 1.00 90.56 100 ASN A CA 1
ATOM 767 C C . ASN A 1 100 ? 3.145 -14.358 12.911 1.00 90.56 100 ASN A C 1
ATOM 769 O O . ASN A 1 100 ? 3.539 -13.242 12.571 1.00 90.56 100 ASN A O 1
ATOM 773 N N . ARG A 1 101 ? 3.960 -15.236 13.504 1.00 90.25 101 ARG A N 1
ATOM 774 C CA . ARG A 1 101 ? 5.403 -15.008 13.671 1.00 90.25 101 ARG A CA 1
ATOM 775 C C . ARG A 1 101 ? 6.185 -15.744 12.592 1.00 90.25 101 ARG A C 1
ATOM 777 O O . ARG A 1 101 ? 5.834 -16.859 12.202 1.00 90.25 101 ARG A O 1
ATOM 784 N N . LYS A 1 102 ? 7.288 -15.144 12.148 1.00 91.31 102 LYS A N 1
ATOM 785 C CA . LYS A 1 102 ? 8.224 -15.774 11.208 1.00 91.31 102 LYS A CA 1
ATOM 786 C C . LYS A 1 102 ? 9.107 -16.787 11.927 1.00 91.31 102 LYS A C 1
ATOM 788 O O . LYS A 1 102 ? 9.604 -16.508 13.016 1.00 91.31 102 LYS A O 1
ATOM 793 N N . CYS A 1 103 ? 9.310 -17.948 11.312 1.00 92.44 103 CYS A N 1
ATOM 794 C CA . CYS A 1 103 ? 10.296 -18.922 11.762 1.00 92.44 103 CYS A CA 1
ATOM 795 C C . CYS A 1 103 ? 11.651 -18.635 11.102 1.00 92.44 103 CYS A C 1
ATOM 797 O O . CYS A 1 103 ? 11.719 -18.433 9.898 1.00 92.44 103 CYS A O 1
ATOM 799 N N . GLN A 1 104 ? 12.743 -18.673 11.863 1.00 92.31 104 GLN A N 1
ATOM 800 C CA . GLN A 1 104 ? 14.085 -18.404 11.337 1.00 92.31 104 GLN A CA 1
ATOM 801 C C . GLN A 1 104 ? 14.640 -19.549 10.473 1.00 92.31 104 GLN A C 1
ATOM 803 O O . GLN A 1 104 ? 15.475 -19.317 9.608 1.00 92.31 104 GLN A O 1
ATOM 808 N N . ALA A 1 105 ? 14.201 -20.790 10.710 1.00 90.94 105 ALA A N 1
ATOM 809 C CA . ALA A 1 105 ? 14.670 -21.952 9.947 1.00 90.94 105 ALA A CA 1
ATOM 810 C C . ALA A 1 105 ? 14.248 -21.953 8.471 1.00 90.94 105 ALA A C 1
ATOM 812 O O . ALA A 1 105 ? 14.936 -22.542 7.643 1.00 90.94 105 ALA A O 1
ATOM 813 N N . ASP A 1 106 ? 13.081 -21.388 8.172 1.00 87.50 106 ASP A N 1
ATOM 814 C CA . ASP A 1 106 ? 12.463 -21.436 6.854 1.00 87.50 106 ASP A CA 1
ATOM 815 C C . ASP A 1 106 ? 11.620 -20.174 6.678 1.00 87.50 106 ASP A C 1
ATOM 817 O O . ASP A 1 106 ? 10.757 -19.862 7.502 1.00 87.50 106 ASP A O 1
ATOM 821 N N . GLN A 1 107 ? 11.889 -19.459 5.595 1.00 82.44 107 GLN A N 1
ATOM 822 C CA . GLN A 1 107 ? 11.292 -18.174 5.285 1.00 82.44 107 GLN A CA 1
ATOM 823 C C . GLN A 1 107 ? 9.792 -18.235 4.993 1.00 82.44 107 GLN A C 1
ATOM 825 O O . GLN A 1 107 ? 9.110 -17.222 5.167 1.00 82.44 107 GLN A O 1
ATOM 830 N N . ASP A 1 108 ? 9.261 -19.388 4.597 1.00 86.19 108 ASP A N 1
ATOM 831 C CA . ASP A 1 108 ? 7.828 -19.599 4.374 1.00 86.19 108 ASP A CA 1
ATOM 832 C C . ASP A 1 108 ? 7.142 -20.210 5.602 1.00 86.19 108 ASP A C 1
ATOM 834 O O . ASP A 1 108 ? 5.915 -20.199 5.718 1.00 86.19 108 ASP A O 1
ATOM 838 N N . CYS A 1 109 ? 7.915 -20.676 6.586 1.00 90.94 109 CYS A N 1
ATOM 839 C CA . CYS A 1 109 ? 7.362 -21.217 7.816 1.00 90.94 109 CYS A CA 1
ATOM 840 C C . CYS A 1 109 ? 6.835 -20.100 8.733 1.00 90.94 109 CYS A C 1
ATOM 842 O O . CYS A 1 109 ? 7.489 -19.079 8.991 1.00 90.94 109 CYS A O 1
ATOM 844 N N . ARG A 1 110 ? 5.617 -20.304 9.244 1.00 92.25 110 ARG A N 1
ATOM 845 C CA . ARG A 1 110 ? 4.922 -19.399 10.164 1.00 92.25 110 ARG A CA 1
ATOM 846 C C . ARG A 1 110 ? 4.501 -20.124 11.428 1.00 92.25 110 ARG A C 1
ATOM 848 O O . ARG A 1 110 ? 4.123 -21.288 11.380 1.00 92.25 110 ARG A O 1
ATOM 855 N N . ILE A 1 111 ? 4.555 -19.399 12.539 1.00 94.00 111 ILE A N 1
ATOM 856 C CA . ILE A 1 111 ? 3.971 -19.782 13.824 1.00 94.00 111 ILE A CA 1
ATOM 857 C C . ILE A 1 111 ? 2.669 -18.997 13.947 1.00 94.00 111 ILE A C 1
ATOM 859 O O . ILE A 1 111 ? 2.693 -17.770 14.081 1.00 94.00 111 ILE A O 1
ATOM 863 N N . LYS A 1 112 ? 1.537 -19.689 13.884 1.00 92.75 112 LYS A N 1
ATOM 864 C CA . LYS A 1 112 ? 0.212 -19.062 13.932 1.00 92.75 112 LYS A CA 1
ATOM 865 C C . LYS A 1 112 ? -0.151 -18.632 15.347 1.00 92.75 112 LYS A C 1
ATOM 867 O O . LYS A 1 112 ? 0.513 -19.010 16.315 1.00 92.75 112 LYS A O 1
ATOM 872 N N . ALA A 1 113 ? -1.202 -17.830 15.481 1.00 90.81 113 ALA A N 1
ATOM 873 C CA . ALA A 1 113 ? -1.788 -17.535 16.785 1.00 90.81 113 ALA A CA 1
ATOM 874 C C . ALA A 1 113 ? -2.113 -18.838 17.539 1.00 90.81 113 ALA A C 1
ATOM 876 O O . ALA A 1 113 ? -2.528 -19.828 16.935 1.00 90.81 113 ALA A O 1
ATOM 877 N N . MET A 1 114 ? -1.908 -18.837 18.858 1.00 92.75 114 MET A N 1
ATOM 878 C CA . MET A 1 114 ? -2.074 -19.988 19.759 1.00 92.75 114 MET A CA 1
ATOM 879 C C . MET A 1 114 ? -1.102 -21.161 19.540 1.00 92.75 114 MET A C 1
ATOM 881 O O . MET A 1 114 ? -1.128 -22.120 20.316 1.00 92.75 114 MET A O 1
ATOM 885 N N . GLU A 1 115 ? -0.212 -21.112 18.545 1.00 95.88 115 GLU A N 1
ATOM 886 C CA . GLU A 1 115 ? 0.779 -22.170 18.352 1.00 95.88 115 GLU A CA 1
ATOM 887 C C . GLU A 1 115 ? 1.963 -22.020 19.317 1.00 95.88 115 GLU A C 1
ATOM 889 O O . GLU A 1 115 ? 2.416 -20.908 19.618 1.00 95.88 115 GLU A O 1
ATOM 894 N N . PRO A 1 116 ? 2.505 -23.141 19.819 1.00 97.25 116 PRO A N 1
ATOM 895 C CA . PRO A 1 116 ? 3.725 -23.109 20.595 1.00 97.25 116 PRO A CA 1
ATOM 896 C C . PRO A 1 116 ? 4.937 -22.828 19.705 1.00 97.25 116 PRO A C 1
ATOM 898 O O . PRO A 1 116 ? 5.031 -23.313 18.577 1.00 97.25 116 PRO A O 1
ATOM 901 N N . TYR A 1 117 ? 5.922 -22.127 20.253 1.00 96.62 117 TYR A N 1
ATOM 902 C CA . TYR A 1 117 ? 7.175 -21.835 19.564 1.00 96.62 117 TYR A CA 1
ATOM 903 C C . TYR A 1 117 ? 8.351 -21.735 20.528 1.00 96.62 117 TYR A C 1
ATOM 905 O O . TYR A 1 117 ? 8.188 -21.767 21.750 1.00 96.62 117 TYR A O 1
ATOM 913 N N . MET A 1 118 ? 9.548 -21.651 19.960 1.00 96.25 118 MET A N 1
ATOM 914 C CA . MET A 1 118 ? 10.806 -21.516 20.673 1.00 96.25 118 MET A CA 1
ATOM 915 C C . MET A 1 118 ? 11.388 -20.132 20.407 1.00 96.25 118 MET A C 1
ATOM 917 O O . MET A 1 118 ? 11.529 -19.729 19.254 1.00 96.25 118 MET A O 1
ATOM 921 N N . VAL A 1 119 ? 11.761 -19.438 21.477 1.00 94.12 119 VAL A N 1
ATOM 922 C CA . VAL A 1 119 ? 12.414 -18.123 21.429 1.00 94.12 119 VAL A CA 1
ATOM 923 C C . VAL A 1 119 ? 13.661 -18.115 22.301 1.00 94.12 119 VAL A C 1
ATOM 925 O O . VAL A 1 119 ? 13.726 -18.818 23.318 1.00 94.12 119 VAL A O 1
ATOM 928 N N . GLU A 1 120 ? 14.671 -17.347 21.906 1.00 90.75 120 GLU A N 1
ATOM 929 C CA . GLU A 1 120 ? 15.898 -17.213 22.685 1.00 90.75 120 GLU A CA 1
ATOM 930 C C . GLU A 1 120 ? 15.608 -16.547 24.047 1.00 90.75 120 GLU A C 1
ATOM 932 O O . GLU A 1 120 ? 14.854 -15.583 24.164 1.00 90.75 120 GLU A O 1
ATOM 937 N N . LYS A 1 121 ? 16.203 -17.068 25.126 1.00 86.75 121 LYS A N 1
ATOM 938 C CA . LYS A 1 121 ? 16.037 -16.551 26.497 1.00 86.75 121 LYS A CA 1
ATOM 939 C C . LYS A 1 121 ? 16.631 -15.157 26.670 1.00 86.75 121 LYS A C 1
ATOM 941 O O . LYS A 1 121 ? 16.188 -14.418 27.544 1.00 86.75 121 LYS A O 1
ATOM 946 N N . LYS A 1 122 ? 17.671 -14.840 25.901 1.00 80.19 122 LYS A N 1
ATOM 947 C CA . LYS A 1 122 ? 18.329 -13.536 25.874 1.00 80.19 122 LYS A CA 1
ATOM 948 C C . LYS A 1 122 ? 18.244 -13.027 24.448 1.00 80.19 122 LYS A C 1
ATOM 950 O O . LYS A 1 122 ? 18.842 -13.632 23.570 1.00 80.19 122 LYS A O 1
ATOM 955 N N . ILE A 1 123 ? 17.513 -11.940 24.240 1.00 71.25 123 ILE A N 1
ATOM 956 C CA . ILE A 1 123 ? 17.425 -11.299 22.931 1.00 71.25 123 ILE A CA 1
ATOM 957 C C . ILE A 1 123 ? 18.800 -10.686 22.635 1.00 71.25 123 ILE A C 1
ATOM 959 O O . ILE A 1 123 ? 19.274 -9.827 23.381 1.00 71.25 123 ILE A O 1
ATOM 963 N N . GLN A 1 124 ? 19.480 -11.169 21.595 1.00 58.19 124 GLN A N 1
ATOM 964 C CA . GLN A 1 124 ? 20.720 -10.565 21.113 1.00 58.19 124 GLN A CA 1
ATOM 965 C C . GLN A 1 124 ? 20.374 -9.452 20.116 1.00 58.19 124 GLN A C 1
ATOM 967 O O . GLN A 1 124 ? 20.065 -9.714 18.958 1.00 58.19 124 GLN A O 1
ATOM 972 N N . GLY A 1 125 ? 20.422 -8.198 20.567 1.00 61.41 125 GLY A N 1
ATOM 973 C CA . GLY A 1 125 ? 20.072 -7.036 19.742 1.00 61.41 125 GLY A CA 1
ATOM 974 C C . GLY A 1 125 ? 18.577 -6.706 19.776 1.00 61.41 125 GLY A C 1
ATOM 975 O O . GLY A 1 125 ? 17.919 -6.927 20.787 1.00 61.41 125 GLY A O 1
ATOM 976 N N . SER A 1 126 ? 18.055 -6.130 18.691 1.00 57.62 126 SER A N 1
ATOM 977 C CA . SER A 1 126 ? 16.667 -5.650 18.591 1.00 57.62 126 SER A CA 1
ATOM 978 C C . SER A 1 126 ? 15.702 -6.630 17.912 1.00 57.62 126 SER A C 1
ATOM 980 O O . SER A 1 126 ? 14.528 -6.309 17.771 1.00 57.62 126 SER A O 1
ATOM 982 N N . ILE A 1 127 ? 16.174 -7.799 17.459 1.00 66.94 127 ILE A N 1
ATOM 983 C CA . ILE A 1 127 ? 15.363 -8.751 16.687 1.00 66.94 127 ILE A CA 1
ATOM 984 C C . ILE A 1 127 ? 15.143 -10.017 17.511 1.00 66.94 127 ILE A C 1
ATOM 986 O O . ILE A 1 127 ? 16.089 -10.714 17.877 1.00 66.94 127 ILE A O 1
ATOM 990 N N . GLU A 1 128 ? 13.879 -10.326 17.783 1.00 80.38 128 GLU A N 1
ATOM 991 C CA . GLU A 1 128 ? 13.485 -11.584 18.406 1.00 80.38 128 GLU A CA 1
ATOM 992 C C . GLU A 1 128 ? 13.554 -12.720 17.377 1.00 80.38 128 GLU A C 1
ATOM 994 O O . GLU A 1 128 ? 12.847 -12.716 16.367 1.00 80.38 128 GLU A O 1
ATOM 999 N N . ILE A 1 129 ? 14.408 -13.710 17.637 1.00 88.12 129 ILE A N 1
ATOM 1000 C CA . ILE A 1 129 ? 14.547 -14.884 16.775 1.00 88.12 129 ILE A CA 1
ATOM 1001 C C . ILE A 1 129 ? 13.591 -15.969 17.263 1.00 88.12 129 ILE A C 1
ATOM 1003 O O . ILE A 1 129 ? 13.662 -16.413 18.411 1.00 88.12 129 ILE A O 1
ATOM 1007 N N . ASN A 1 130 ? 12.726 -16.422 16.359 1.00 92.88 130 ASN A N 1
ATOM 1008 C CA . ASN A 1 130 ? 11.658 -17.369 16.643 1.00 92.88 130 ASN A CA 1
ATOM 1009 C C . ASN A 1 130 ? 11.826 -18.636 15.797 1.00 92.88 130 ASN A C 1
ATOM 1011 O O . ASN A 1 130 ? 12.142 -18.565 14.613 1.00 92.88 130 ASN A O 1
ATOM 1015 N N . TYR A 1 131 ? 11.583 -19.803 16.388 1.00 95.31 131 TYR A N 1
ATOM 1016 C CA . TYR A 1 131 ? 11.496 -21.074 15.669 1.00 95.31 131 TYR A CA 1
ATOM 1017 C C . TYR A 1 131 ? 10.182 -21.768 16.005 1.00 95.31 131 TYR A C 1
ATOM 1019 O O . TYR A 1 131 ? 9.816 -21.871 17.178 1.00 95.31 131 TYR A O 1
ATOM 1027 N N . CYS A 1 132 ? 9.492 -22.311 15.002 1.00 96.38 132 CYS A N 1
ATOM 1028 C CA . CYS A 1 132 ? 8.406 -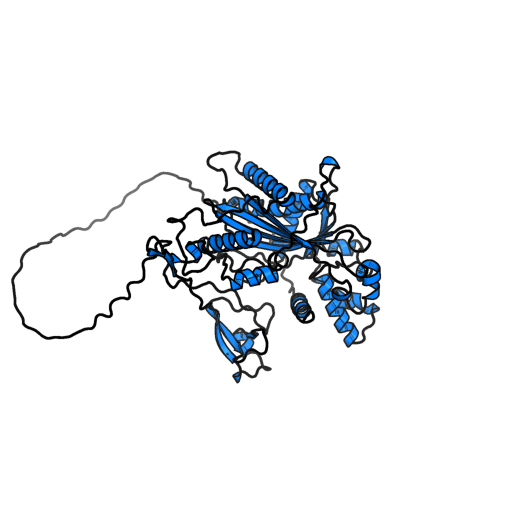23.243 15.284 1.00 96.38 132 CYS A CA 1
ATOM 1029 C C . CYS A 1 132 ? 8.974 -24.496 15.978 1.00 96.38 132 CYS A C 1
ATOM 1031 O O . CYS A 1 132 ? 10.161 -24.821 15.851 1.00 96.38 132 CYS A O 1
ATOM 1033 N N . VAL A 1 133 ? 8.133 -25.210 16.732 1.00 96.69 133 VAL A N 1
ATOM 1034 C CA . VAL A 1 133 ? 8.578 -26.381 17.510 1.00 96.69 133 VAL A CA 1
ATOM 1035 C C . VAL A 1 133 ? 9.209 -27.450 16.614 1.00 96.69 133 VAL A C 1
ATOM 1037 O O . VAL A 1 133 ? 10.220 -28.047 16.988 1.00 96.69 133 VAL A O 1
ATOM 1040 N N . GLU A 1 134 ? 8.655 -27.667 15.421 1.00 95.75 134 GLU A N 1
ATOM 1041 C CA . GLU A 1 134 ? 9.152 -28.676 14.488 1.00 95.75 134 GLU A CA 1
ATOM 1042 C C . GLU A 1 134 ? 10.539 -28.314 13.940 1.00 95.75 134 GLU A C 1
ATOM 1044 O O . GLU A 1 134 ? 11.476 -29.105 14.072 1.00 95.75 134 GLU A O 1
ATOM 1049 N N . CYS A 1 135 ? 10.712 -27.111 13.394 1.00 95.69 135 CYS A N 1
ATOM 1050 C CA . CYS A 1 135 ? 11.999 -26.658 12.871 1.00 95.69 135 CYS A CA 1
ATOM 1051 C C . CYS A 1 135 ? 13.071 -26.599 13.963 1.00 95.69 135 CYS A C 1
ATOM 1053 O O . CYS A 1 135 ? 14.196 -27.045 13.746 1.00 95.69 135 CYS A O 1
ATOM 1055 N N . PHE A 1 136 ? 12.718 -26.137 15.166 1.00 95.69 136 PHE A N 1
ATOM 1056 C CA . PHE A 1 136 ? 13.638 -26.146 16.301 1.00 95.69 136 PHE A CA 1
ATOM 1057 C C . PHE A 1 136 ? 14.088 -27.564 16.685 1.00 95.69 136 PHE A C 1
ATOM 1059 O O . PHE A 1 136 ? 15.239 -27.783 17.072 1.00 95.69 136 PHE A O 1
ATOM 1066 N N . SER A 1 137 ? 13.189 -28.550 16.589 1.00 93.88 137 SER A N 1
ATOM 1067 C CA . SER A 1 137 ? 13.526 -29.943 16.896 1.00 93.88 137 SER A CA 1
ATOM 1068 C C . SER A 1 137 ? 14.579 -30.502 15.931 1.00 93.88 137 SER A C 1
ATOM 1070 O O . SER A 1 137 ? 15.501 -31.183 16.391 1.00 93.88 137 SER A O 1
ATOM 1072 N N . LYS A 1 138 ? 14.482 -30.133 14.644 1.00 94.88 138 LYS A N 1
ATOM 1073 C CA . LYS A 1 138 ? 15.368 -30.554 13.548 1.00 94.88 138 LYS A CA 1
ATOM 1074 C C . LYS A 1 138 ? 16.695 -29.787 13.500 1.00 94.88 138 LYS A C 1
ATOM 1076 O O . LYS A 1 138 ? 17.652 -30.300 12.930 1.00 94.88 138 LYS A O 1
ATOM 1081 N N . ALA A 1 139 ? 16.772 -28.596 14.094 1.00 91.38 139 ALA A N 1
ATOM 1082 C CA . ALA A 1 139 ? 17.988 -27.788 14.104 1.00 91.38 139 ALA A CA 1
ATOM 1083 C C . ALA A 1 139 ? 19.133 -28.477 14.875 1.00 91.38 139 ALA A C 1
ATOM 1085 O O . ALA A 1 139 ? 18.966 -28.896 16.029 1.00 91.38 139 ALA A O 1
ATOM 1086 N N . THR A 1 140 ? 20.299 -28.582 14.233 1.00 89.94 140 THR A N 1
ATOM 1087 C CA . THR A 1 140 ? 21.505 -29.245 14.766 1.00 89.94 140 THR A CA 1
ATOM 1088 C C . THR A 1 140 ? 22.573 -28.266 15.248 1.00 89.94 140 THR A C 1
ATOM 1090 O O . THR A 1 140 ? 23.456 -28.640 16.012 1.00 89.94 140 THR A O 1
ATOM 1093 N N . ASP A 1 141 ? 22.496 -27.020 14.798 1.00 89.12 141 ASP A N 1
ATOM 1094 C CA . ASP A 1 141 ? 23.449 -25.930 15.011 1.00 89.12 141 ASP A CA 1
ATOM 1095 C C . ASP A 1 141 ? 23.078 -25.010 16.191 1.00 89.12 141 ASP A C 1
ATOM 1097 O O . ASP A 1 141 ? 23.864 -24.151 16.591 1.00 89.12 141 ASP A O 1
ATOM 1101 N N . LEU A 1 142 ? 21.902 -25.208 16.797 1.00 89.12 142 LEU A N 1
ATOM 1102 C CA . LEU A 1 142 ? 21.421 -24.403 17.921 1.00 89.12 142 LEU A CA 1
ATOM 1103 C C . LEU A 1 142 ? 21.794 -25.007 19.283 1.00 89.12 142 LEU A C 1
ATOM 1105 O O . LEU A 1 142 ? 21.499 -26.166 19.581 1.00 89.12 142 LEU A O 1
ATOM 1109 N N . ASP A 1 143 ? 22.317 -24.175 20.190 1.00 91.38 143 ASP A N 1
ATOM 1110 C CA . ASP A 1 143 ? 22.410 -24.517 21.615 1.00 91.38 143 ASP A CA 1
ATOM 1111 C C . ASP A 1 143 ? 21.021 -24.446 22.268 1.00 91.38 143 ASP A C 1
ATOM 1113 O O . ASP A 1 143 ? 20.585 -23.399 22.758 1.00 91.38 143 ASP A O 1
ATOM 1117 N N . LYS A 1 144 ? 20.320 -25.587 22.294 1.00 90.19 144 LYS A N 1
ATOM 1118 C CA . LYS A 1 144 ? 18.927 -25.691 22.757 1.00 90.19 144 LYS A CA 1
ATOM 1119 C C . LYS A 1 144 ? 18.704 -25.192 24.194 1.00 90.19 144 LYS A C 1
ATOM 1121 O O . LYS A 1 144 ? 17.588 -24.801 24.531 1.00 90.19 144 LYS A O 1
ATOM 1126 N N . LYS A 1 145 ? 19.741 -25.128 25.041 1.00 91.06 145 LYS A N 1
ATOM 1127 C CA . LYS A 1 145 ? 19.630 -24.626 26.428 1.00 91.06 145 LYS A CA 1
ATOM 1128 C C . LYS A 1 145 ? 19.327 -23.128 26.495 1.00 91.06 145 LYS A C 1
ATOM 1130 O O . LYS A 1 145 ? 18.769 -22.664 27.498 1.00 91.06 145 LYS A O 1
ATOM 1135 N N . LYS A 1 146 ? 19.664 -22.378 25.443 1.00 92.06 146 LYS A N 1
ATOM 1136 C CA . LYS A 1 146 ? 19.423 -20.933 25.339 1.00 92.06 146 LYS A CA 1
ATOM 1137 C C . LYS A 1 146 ? 17.982 -20.574 24.996 1.00 92.06 146 LYS A C 1
ATOM 1139 O O . LYS A 1 146 ? 17.665 -19.395 24.998 1.00 92.06 146 LYS A O 1
ATOM 1144 N N . TRP A 1 147 ? 17.103 -21.545 24.766 1.00 94.12 147 TRP A N 1
ATOM 1145 C CA . TRP A 1 147 ? 15.753 -21.304 24.261 1.00 94.12 147 TRP A CA 1
ATOM 1146 C C . TRP A 1 147 ? 14.687 -21.610 25.311 1.00 94.12 147 TRP A C 1
ATOM 1148 O O . TRP A 1 147 ? 14.882 -22.456 26.189 1.00 94.12 147 TRP A O 1
ATOM 1158 N N . LYS A 1 148 ? 13.558 -20.907 25.237 1.00 95.19 148 LYS A N 1
ATOM 1159 C CA . LYS A 1 148 ? 12.356 -21.161 26.037 1.00 95.19 148 LYS A CA 1
ATOM 1160 C C . LYS A 1 148 ? 11.166 -21.409 25.118 1.00 95.19 148 LYS A C 1
ATOM 1162 O O . LYS A 1 148 ? 11.089 -20.840 24.032 1.00 95.19 148 LYS A O 1
ATOM 1167 N N . ARG A 1 149 ? 10.253 -22.269 25.569 1.00 96.38 149 ARG A N 1
ATOM 1168 C CA . ARG A 1 149 ? 8.994 -22.545 24.878 1.00 96.38 149 ARG A CA 1
ATOM 1169 C C . ARG A 1 149 ? 7.956 -21.508 25.296 1.00 96.38 149 ARG A C 1
ATOM 1171 O O . ARG A 1 149 ? 7.767 -21.305 26.491 1.00 96.38 149 ARG A O 1
ATOM 1178 N N . MET A 1 150 ? 7.295 -20.900 24.323 1.00 95.75 150 MET A N 1
ATOM 1179 C CA . MET A 1 150 ? 6.237 -19.902 24.493 1.00 95.75 150 MET A CA 1
ATOM 1180 C C . MET A 1 150 ? 5.008 -20.311 23.669 1.00 95.75 150 MET A C 1
ATOM 1182 O O . MET A 1 150 ? 5.079 -21.262 22.889 1.00 95.75 150 MET A O 1
ATOM 1186 N N . ILE A 1 151 ? 3.886 -19.615 23.854 1.00 96.00 151 ILE A N 1
ATOM 1187 C CA . ILE A 1 151 ? 2.687 -19.722 23.008 1.00 96.00 151 ILE A CA 1
ATOM 1188 C C . ILE A 1 151 ? 2.511 -18.374 22.315 1.00 96.00 151 ILE A C 1
ATOM 1190 O O . ILE A 1 151 ? 2.695 -17.341 22.954 1.00 96.00 151 ILE A O 1
ATOM 1194 N N . ASN A 1 152 ? 2.213 -18.375 21.017 1.00 94.81 152 ASN A N 1
ATOM 1195 C CA . ASN A 1 152 ? 2.036 -17.144 20.256 1.00 94.81 152 ASN A CA 1
ATOM 1196 C C . ASN A 1 152 ? 0.694 -16.478 20.598 1.00 94.81 152 ASN A C 1
ATOM 1198 O O . ASN A 1 152 ? -0.320 -16.744 19.953 1.00 94.81 152 ASN A O 1
ATOM 1202 N N . VAL A 1 153 ? 0.703 -15.645 21.636 1.00 92.75 153 VAL A N 1
ATOM 1203 C CA . VAL A 1 153 ? -0.432 -14.836 22.091 1.00 92.75 153 VAL A CA 1
ATOM 1204 C C . VAL A 1 153 ? 0.022 -13.407 22.377 1.00 92.75 153 VAL A C 1
ATOM 1206 O O . VAL A 1 153 ? 1.177 -13.175 22.735 1.00 92.75 153 VAL A O 1
ATOM 1209 N N . ASN A 1 154 ? -0.896 -12.457 22.243 1.00 91.44 154 ASN A N 1
ATOM 1210 C CA . ASN A 1 154 ? -0.719 -11.072 22.649 1.00 91.44 154 ASN A CA 1
ATOM 1211 C C . ASN A 1 154 ? -1.286 -10.907 24.056 1.00 91.44 154 ASN A C 1
ATOM 1213 O O . ASN A 1 154 ? -2.493 -10.929 24.236 1.00 91.44 154 ASN A O 1
ATOM 1217 N N . GLU A 1 155 ? -0.434 -10.780 25.069 1.00 91.81 155 GLU A N 1
ATOM 1218 C CA . GLU A 1 155 ? -0.868 -10.706 26.473 1.00 91.81 155 GLU A CA 1
ATOM 1219 C C . GLU A 1 155 ? -1.559 -9.378 26.838 1.00 91.81 155 GLU A C 1
ATOM 1221 O O . GLU A 1 155 ? -2.097 -9.255 27.939 1.00 91.81 155 GLU A O 1
ATOM 1226 N N . LYS A 1 156 ? -1.562 -8.384 25.938 1.00 94.69 156 LYS A N 1
ATOM 1227 C CA . LYS A 1 156 ? -2.254 -7.114 26.161 1.00 94.69 156 LYS A CA 1
ATOM 1228 C C . LYS A 1 156 ? -3.772 -7.316 26.160 1.00 94.69 156 LYS A C 1
ATOM 1230 O O . LYS A 1 156 ? -4.329 -8.050 25.340 1.00 94.69 156 LYS A O 1
ATOM 1235 N N . ILE A 1 157 ? -4.435 -6.584 27.047 1.00 95.00 157 ILE A N 1
ATOM 1236 C CA . ILE A 1 157 ? -5.893 -6.479 27.127 1.00 95.00 157 ILE A CA 1
ATOM 1237 C C . ILE A 1 157 ? -6.320 -5.042 26.841 1.00 95.00 157 ILE A C 1
ATOM 1239 O O . ILE A 1 157 ? -5.575 -4.101 27.122 1.00 95.00 157 ILE A O 1
ATOM 1243 N N . GLU A 1 158 ? -7.520 -4.875 26.299 1.00 95.31 158 GLU A N 1
ATOM 1244 C CA . GLU A 1 158 ? -8.125 -3.565 26.088 1.00 95.31 158 GLU A CA 1
ATOM 1245 C C . GLU A 1 158 ? -8.276 -2.821 27.409 1.00 95.31 158 GLU A C 1
ATOM 1247 O O . GLU A 1 158 ? -8.733 -3.372 28.415 1.00 95.31 158 GLU A O 1
ATOM 1252 N N . LYS A 1 159 ? -7.903 -1.540 27.410 1.00 95.00 159 LYS A N 1
ATOM 1253 C CA . LYS A 1 159 ? -8.104 -0.698 28.584 1.00 95.00 159 LYS A CA 1
ATOM 1254 C C . LYS A 1 159 ? -9.590 -0.415 28.760 1.00 95.00 159 LYS A C 1
ATOM 1256 O O . LYS A 1 159 ? -10.308 -0.153 27.793 1.00 95.00 159 LYS A O 1
ATOM 1261 N N . VAL A 1 160 ? -10.027 -0.397 30.016 1.00 96.06 160 VAL A N 1
ATOM 1262 C CA . VAL A 1 160 ? -11.355 0.085 30.400 1.00 96.06 160 VAL A CA 1
ATOM 1263 C C . VAL A 1 160 ? -11.219 1.490 30.972 1.00 96.06 160 VAL A C 1
ATOM 1265 O O . VAL A 1 160 ? -10.541 1.697 31.975 1.00 96.06 160 VAL A O 1
ATOM 1268 N N . LEU A 1 161 ? -11.876 2.439 30.319 1.00 96.25 161 LEU A N 1
ATOM 1269 C CA . LEU A 1 161 ? -11.929 3.848 30.674 1.00 96.25 161 LEU A CA 1
ATOM 1270 C C . LEU A 1 161 ? -13.200 4.139 31.482 1.00 96.25 161 LEU A C 1
ATOM 1272 O O . LEU A 1 161 ? -14.254 3.548 31.229 1.00 96.25 161 LEU A O 1
ATOM 1276 N N . SER A 1 162 ? -13.115 5.077 32.424 1.00 96.81 162 SER A N 1
ATOM 1277 C CA . SER A 1 162 ? -14.253 5.561 33.213 1.00 96.81 162 SER A CA 1
ATOM 1278 C C . SER A 1 162 ? -14.546 7.007 32.846 1.00 96.81 162 SER A C 1
ATOM 1280 O O . SER A 1 162 ? -13.691 7.861 33.045 1.00 96.81 162 SER A O 1
ATOM 1282 N N . CYS A 1 163 ? -15.739 7.284 32.318 1.00 97.00 163 CYS A N 1
ATOM 1283 C CA . CYS A 1 163 ? -16.111 8.644 31.926 1.00 97.00 163 CYS A CA 1
ATOM 1284 C C . CYS A 1 163 ? -16.141 9.573 33.149 1.00 97.00 163 CYS A C 1
ATOM 1286 O O . CYS A 1 163 ? -16.825 9.261 34.126 1.00 97.00 163 CYS A O 1
ATOM 1288 N N . GLN A 1 164 ? -15.460 10.719 33.085 1.00 97.19 164 GLN A N 1
ATOM 1289 C CA . GLN A 1 164 ? -15.418 11.684 34.188 1.00 97.19 164 GLN A CA 1
ATOM 1290 C C . GLN A 1 164 ? -16.784 12.319 34.500 1.00 97.19 164 GLN A C 1
ATOM 1292 O O . GLN A 1 164 ? -17.034 12.691 35.644 1.00 97.19 164 GLN A O 1
ATOM 1297 N N . GLU A 1 165 ? -17.688 12.405 33.518 1.00 96.31 165 GLU A N 1
ATOM 1298 C CA . GLU A 1 165 ? -19.008 13.012 33.721 1.00 96.31 165 GLU A CA 1
ATOM 1299 C C . GLU A 1 165 ? -20.076 12.016 34.185 1.00 96.31 165 GLU A C 1
ATOM 1301 O O . GLU A 1 165 ? -20.739 12.234 35.197 1.00 96.31 165 GLU A O 1
ATOM 1306 N N . CYS A 1 166 ? -20.269 10.913 33.453 1.00 96.31 166 CYS A N 1
ATOM 1307 C CA . CYS A 1 166 ? -21.335 9.952 33.762 1.00 96.31 166 CYS A CA 1
ATOM 1308 C C . CYS A 1 166 ? -20.873 8.733 34.572 1.00 96.31 166 CYS A C 1
ATOM 1310 O O . CYS A 1 166 ? -21.712 7.923 34.965 1.00 96.31 166 CYS A O 1
ATOM 1312 N N . GLY A 1 167 ? -19.566 8.552 34.790 1.00 95.38 167 GLY A N 1
ATOM 1313 C CA . GLY A 1 167 ? -19.000 7.406 35.515 1.00 95.38 167 GLY A CA 1
ATOM 1314 C C . GLY A 1 167 ? -19.128 6.055 34.800 1.00 95.38 167 GLY A C 1
ATOM 1315 O O . GLY A 1 167 ? -18.724 5.029 35.343 1.00 95.38 167 GLY A O 1
ATOM 1316 N N . MET A 1 168 ? -19.705 6.024 33.594 1.00 95.31 168 MET A N 1
ATOM 1317 C CA . MET A 1 168 ? -19.896 4.795 32.827 1.00 95.31 168 MET A CA 1
ATOM 1318 C C . MET A 1 168 ? -18.570 4.258 32.287 1.00 95.31 168 MET A C 1
ATOM 1320 O O . MET A 1 168 ? -17.681 5.024 31.907 1.00 95.31 168 MET A O 1
ATOM 1324 N N . LEU A 1 169 ? -18.480 2.930 32.198 1.00 95.81 169 LEU A N 1
ATOM 1325 C CA . LEU A 1 169 ? -17.277 2.217 31.774 1.00 95.81 169 LEU A CA 1
ATOM 1326 C C . LEU A 1 169 ? -17.316 1.853 30.289 1.00 95.81 169 LEU A C 1
ATOM 1328 O O . LEU A 1 169 ? -18.327 1.351 29.787 1.00 95.81 169 LEU A O 1
ATOM 1332 N N . TRP A 1 170 ? -16.196 2.078 29.609 1.00 96.25 170 TRP A N 1
ATOM 1333 C CA . TRP A 1 170 ? -16.028 1.880 28.171 1.00 96.25 170 TRP A CA 1
ATOM 1334 C C . TRP A 1 170 ? -14.716 1.160 27.890 1.00 96.25 170 TRP A C 1
ATOM 1336 O O . TRP A 1 170 ? -13.714 1.472 28.521 1.00 96.25 170 TRP A O 1
ATOM 1346 N N . HIS A 1 171 ? -14.669 0.263 26.906 1.00 95.69 171 HIS A N 1
ATOM 1347 C CA . HIS A 1 171 ? -13.376 -0.067 26.303 1.00 95.69 171 HIS A CA 1
ATOM 1348 C C . HIS A 1 171 ? -12.848 1.144 25.541 1.00 95.69 171 HIS A C 1
ATOM 1350 O O . HIS A 1 171 ? -13.614 1.812 24.841 1.00 95.69 171 HIS A O 1
ATOM 1356 N N . GLU A 1 172 ? -11.542 1.372 25.612 1.00 95.00 172 GLU A N 1
ATOM 1357 C CA . GLU A 1 172 ? -10.833 2.379 24.812 1.00 95.00 172 GLU A CA 1
ATOM 1358 C C . GLU A 1 172 ? -11.138 2.201 23.308 1.00 95.00 172 GLU A C 1
ATOM 1360 O O . GLU A 1 172 ? -11.568 3.128 22.625 1.00 95.00 172 GLU A O 1
ATOM 1365 N N . GLN A 1 173 ? -11.102 0.962 22.812 1.00 94.88 173 GLN A N 1
ATOM 1366 C CA . GLN A 1 173 ? -11.392 0.624 21.413 1.00 94.88 173 GLN A CA 1
ATOM 1367 C C . GLN A 1 173 ? -12.877 0.802 21.037 1.00 94.88 173 GLN A C 1
ATOM 1369 O O . GLN A 1 173 ? -13.233 0.747 19.863 1.00 94.88 173 GLN A O 1
ATOM 1374 N N . CYS A 1 174 ? -13.772 1.005 22.009 1.00 94.38 174 CYS A N 1
ATOM 1375 C CA . CYS A 1 174 ? -15.165 1.379 21.753 1.00 94.38 174 CYS A CA 1
ATOM 1376 C C . CYS A 1 174 ? -15.407 2.890 21.825 1.00 94.38 174 CYS A C 1
ATOM 1378 O O . CYS A 1 174 ? -16.451 3.354 21.364 1.00 94.38 174 CYS A O 1
ATOM 1380 N N . SER A 1 175 ? -14.516 3.639 22.478 1.00 93.38 175 SER A N 1
ATOM 1381 C CA . SER A 1 175 ? -14.758 5.038 22.818 1.00 93.38 175 SER A CA 1
ATOM 1382 C C . SER A 1 175 ? -14.317 6.005 21.725 1.00 93.38 175 SER A C 1
ATOM 1384 O O . SER A 1 175 ? -14.887 7.088 21.645 1.00 93.38 175 SER A O 1
ATOM 1386 N N . PHE A 1 176 ? -13.363 5.608 20.868 1.00 93.81 176 PHE A N 1
ATOM 1387 C CA . PHE A 1 176 ? -12.678 6.496 19.910 1.00 93.81 176 PHE A CA 1
ATOM 1388 C C . PHE A 1 176 ? -11.878 7.614 20.591 1.00 93.81 176 PHE A C 1
ATOM 1390 O O . PHE A 1 176 ? -11.695 8.689 20.022 1.00 93.81 176 PHE A O 1
ATOM 1397 N N . TYR A 1 177 ? -11.425 7.366 21.819 1.00 93.94 177 TYR A N 1
ATOM 1398 C CA . TYR A 1 177 ? -10.629 8.297 22.604 1.00 93.94 177 TYR A CA 1
ATOM 1399 C C . TYR A 1 177 ? -9.155 7.876 22.577 1.00 93.94 177 TYR A C 1
ATOM 1401 O O . TYR A 1 177 ? -8.855 6.716 22.849 1.00 93.94 177 TYR A O 1
ATOM 1409 N N . TYR A 1 178 ? -8.255 8.804 22.238 1.00 93.69 178 TYR A N 1
ATOM 1410 C CA . TYR A 1 178 ? -6.819 8.530 22.026 1.00 93.69 178 TYR A CA 1
ATOM 1411 C C . TYR A 1 178 ? -5.904 9.375 22.920 1.00 93.69 178 TYR A C 1
ATOM 1413 O O . TYR A 1 178 ? -4.684 9.255 22.824 1.00 93.69 178 TYR A O 1
ATOM 1421 N N . ASP A 1 179 ? -6.488 10.258 23.727 1.00 92.56 179 ASP A N 1
ATOM 1422 C CA . ASP A 1 179 ? -5.770 11.195 24.587 1.00 92.56 179 ASP A CA 1
ATOM 1423 C C . ASP A 1 179 ? -5.598 10.583 25.994 1.00 92.56 179 ASP A C 1
ATOM 1425 O O . ASP A 1 179 ? -5.691 9.361 26.148 1.00 92.56 179 ASP A O 1
ATOM 1429 N N . ASP A 1 180 ? -5.300 11.383 27.022 1.00 93.44 180 ASP A N 1
ATOM 1430 C CA . ASP A 1 180 ? -5.014 10.860 28.365 1.00 93.44 180 ASP A CA 1
ATOM 1431 C C . ASP A 1 180 ? -6.224 10.090 28.940 1.00 93.44 180 ASP A C 1
ATOM 1433 O O . ASP A 1 180 ? -7.285 10.699 29.131 1.00 93.44 180 ASP A O 1
ATOM 1437 N N . PRO A 1 181 ? -6.106 8.773 29.227 1.00 93.38 181 PRO A N 1
ATOM 1438 C CA . PRO A 1 181 ? -7.175 7.965 29.814 1.00 93.38 181 PRO A CA 1
ATOM 1439 C C . PRO A 1 181 ? -7.788 8.546 31.091 1.00 93.38 181 PRO A C 1
ATOM 1441 O O . PRO A 1 181 ? -8.953 8.260 31.377 1.00 93.38 181 PRO A O 1
ATOM 1444 N N . GLU A 1 182 ? -7.024 9.325 31.863 1.00 93.75 182 GLU A N 1
ATOM 1445 C CA . GLU A 1 182 ? -7.512 9.962 33.088 1.00 93.75 182 GLU A CA 1
ATOM 1446 C C . GLU A 1 182 ? -8.504 11.093 32.799 1.00 93.75 182 GLU A C 1
ATOM 1448 O O . GLU A 1 182 ? -9.383 11.331 33.623 1.00 93.75 182 GLU A O 1
ATOM 1453 N N . GLU A 1 183 ? -8.430 11.724 31.623 1.00 95.44 183 GLU A N 1
ATOM 1454 C CA . GLU A 1 183 ? -9.279 12.838 31.168 1.00 95.44 183 GLU A CA 1
ATOM 1455 C C . GLU A 1 183 ? -10.486 12.377 30.324 1.00 95.44 183 GLU A C 1
ATOM 1457 O O . GLU A 1 183 ? -11.195 13.183 29.724 1.00 95.44 183 GLU A O 1
ATOM 1462 N N . PHE A 1 184 ? -10.751 11.068 30.266 1.00 96.81 184 PHE A N 1
ATOM 1463 C CA . PHE A 1 184 ? -11.773 10.511 29.385 1.00 96.81 184 PHE A CA 1
ATOM 1464 C C . PHE A 1 184 ? -13.195 11.023 29.691 1.00 96.81 184 PHE A C 1
ATOM 1466 O O . PHE A 1 184 ? -13.779 10.733 30.739 1.00 96.81 184 PHE A O 1
ATOM 1473 N N . ILE A 1 185 ? -13.813 11.677 28.702 1.00 96.69 185 ILE A N 1
ATOM 1474 C CA . ILE A 1 185 ? -15.246 12.008 28.662 1.00 96.69 185 ILE A CA 1
ATOM 1475 C C . ILE A 1 185 ? -15.868 11.286 27.469 1.00 96.69 185 ILE A C 1
ATOM 1477 O O . ILE A 1 185 ? -15.439 11.477 26.336 1.00 96.69 185 ILE A O 1
ATOM 1481 N N . CYS A 1 186 ? -16.871 10.433 27.692 1.00 95.50 186 CYS A N 1
ATOM 1482 C CA . CYS A 1 186 ? -17.448 9.619 26.620 1.00 95.50 186 CYS A CA 1
ATOM 1483 C C . CYS A 1 186 ? -18.194 10.464 25.574 1.00 95.50 186 CYS A C 1
ATOM 1485 O O . CYS A 1 186 ? -18.764 11.507 25.883 1.00 95.50 186 CYS A O 1
ATOM 1487 N N . ARG A 1 187 ? -18.284 9.950 24.342 1.00 92.06 187 ARG A N 1
ATOM 1488 C CA . ARG A 1 187 ? -18.945 10.624 23.208 1.00 92.06 187 ARG A CA 1
ATOM 1489 C C . ARG A 1 187 ? -20.427 10.972 23.436 1.00 92.06 187 ARG A C 1
ATOM 1491 O O . ARG A 1 187 ? -20.977 11.815 22.736 1.00 92.06 187 ARG A O 1
ATOM 1498 N N . SER A 1 188 ? -21.095 10.307 24.381 1.00 91.62 188 SER A N 1
ATOM 1499 C CA . SER A 1 188 ? -22.474 10.646 24.766 1.00 91.62 188 SER A CA 1
ATOM 1500 C C . SER A 1 188 ? -22.560 11.876 25.676 1.00 91.62 188 SER A C 1
ATOM 1502 O O . SER A 1 188 ? -23.614 12.502 25.720 1.00 91.62 188 SER A O 1
ATOM 1504 N N . CYS A 1 189 ? -21.493 12.183 26.417 1.00 95.31 189 CYS A N 1
ATOM 1505 C CA . CYS A 1 189 ? -21.374 13.367 27.271 1.00 95.31 189 CYS A CA 1
ATOM 1506 C C . CYS A 1 189 ? -20.811 14.557 26.484 1.00 95.31 189 CYS A C 1
ATOM 1508 O O . CYS A 1 189 ? -21.346 15.654 26.586 1.00 95.31 189 CYS A O 1
ATOM 1510 N N . ASP A 1 190 ? -19.807 14.317 25.635 1.00 92.56 190 ASP A N 1
ATOM 1511 C CA . ASP A 1 190 ? -19.237 15.319 24.733 1.00 92.56 190 ASP A CA 1
ATOM 1512 C C . ASP A 1 190 ? -19.060 14.720 23.334 1.00 92.56 190 ASP A C 1
ATOM 1514 O O . ASP A 1 190 ? -18.119 13.972 23.065 1.00 92.56 190 ASP A O 1
ATOM 1518 N N . SER A 1 191 ? -19.998 15.003 22.430 1.00 84.88 191 SER A N 1
ATOM 1519 C CA . SER A 1 191 ? -19.922 14.506 21.056 1.00 84.88 191 SER A CA 1
ATOM 1520 C C . SER A 1 191 ? -18.916 15.259 20.193 1.00 84.88 191 SER A C 1
ATOM 1522 O O . SER A 1 191 ? -18.433 14.696 19.208 1.00 84.88 191 SER A O 1
ATOM 1524 N N . ASP A 1 192 ? -18.627 16.514 20.534 1.00 84.69 192 ASP A N 1
ATOM 1525 C CA . ASP A 1 192 ? -17.910 17.448 19.667 1.00 84.69 192 ASP A CA 1
ATOM 1526 C C . ASP A 1 192 ? -16.390 17.286 19.798 1.00 84.69 192 ASP A C 1
ATOM 1528 O O . ASP A 1 192 ? -15.654 17.592 18.860 1.00 84.69 192 ASP A O 1
ATOM 1532 N N . ALA A 1 193 ? -15.919 16.699 20.903 1.00 83.81 193 ALA A N 1
ATOM 1533 C CA . ALA A 1 193 ? -14.518 16.331 21.105 1.00 83.81 193 ALA A CA 1
ATOM 1534 C C . ALA A 1 193 ? -13.997 15.224 20.157 1.00 83.81 193 ALA A C 1
ATOM 1536 O O . ALA A 1 193 ? -12.789 14.993 20.077 1.00 83.81 193 ALA A O 1
ATOM 1537 N N . TYR A 1 194 ? -14.871 14.521 19.425 1.00 89.38 194 TYR A N 1
ATOM 1538 C CA . TYR A 1 194 ? -14.507 13.309 18.683 1.00 89.38 194 TYR A CA 1
ATOM 1539 C C . TYR A 1 194 ? -14.436 13.513 17.166 1.00 89.38 194 TYR A C 1
ATOM 1541 O O . TYR A 1 194 ? -15.434 13.428 16.442 1.00 89.38 194 TYR A O 1
ATOM 1549 N N . GLN A 1 195 ? -13.214 13.641 16.650 1.00 90.44 195 GLN A N 1
ATOM 1550 C CA . GLN A 1 195 ? -12.939 13.662 15.213 1.00 90.44 195 GLN A CA 1
ATOM 1551 C C . GLN A 1 195 ? -12.961 12.249 14.613 1.00 90.44 195 GLN A C 1
ATOM 1553 O O . GLN A 1 195 ? -11.937 11.596 14.447 1.00 90.44 195 GLN A O 1
ATOM 1558 N N . THR A 1 196 ? -14.161 11.766 14.289 1.00 92.50 196 THR A N 1
ATOM 1559 C CA . THR A 1 196 ? -14.388 10.427 13.698 1.00 92.50 196 THR A CA 1
ATOM 1560 C C . THR A 1 196 ? -14.461 10.428 12.172 1.00 92.50 196 THR A C 1
ATOM 1562 O O . THR A 1 196 ? -14.600 9.371 11.547 1.00 92.50 196 THR A O 1
ATOM 1565 N N . VAL A 1 197 ? -14.377 11.615 11.566 1.00 93.69 197 VAL A N 1
ATOM 1566 C CA . VAL A 1 197 ? -14.411 11.808 10.121 1.00 93.69 197 VAL A CA 1
ATOM 1567 C C . VAL A 1 197 ? -13.309 12.733 9.645 1.00 93.69 197 VAL A C 1
ATOM 1569 O O . VAL A 1 197 ? -12.922 13.666 10.341 1.00 93.69 197 VAL A O 1
ATOM 1572 N N . LEU A 1 198 ? -12.868 12.490 8.415 1.00 94.19 198 LEU A N 1
ATOM 1573 C CA . LEU A 1 198 ? -11.936 13.354 7.710 1.00 94.19 198 LEU A CA 1
ATOM 1574 C C . LEU A 1 198 ? -12.549 14.737 7.466 1.00 94.19 198 LEU A C 1
ATOM 1576 O O . LEU A 1 198 ? -13.669 14.859 6.960 1.00 94.19 198 LEU A O 1
ATOM 1580 N N . THR A 1 199 ? -11.767 15.771 7.742 1.00 91.56 199 THR A N 1
ATOM 1581 C CA . THR A 1 199 ? -12.075 17.178 7.484 1.00 91.56 199 THR A CA 1
ATOM 1582 C C . THR A 1 199 ? -11.547 17.624 6.122 1.00 91.56 199 THR A C 1
ATOM 1584 O O . THR A 1 199 ? -10.884 16.879 5.386 1.00 91.56 199 THR A O 1
ATOM 1587 N N . ASP A 1 200 ? -11.826 18.880 5.776 1.00 90.06 200 ASP A N 1
ATOM 1588 C CA . ASP A 1 200 ? -11.326 19.495 4.551 1.00 90.06 200 ASP A CA 1
ATOM 1589 C C . ASP A 1 200 ? -9.862 19.976 4.667 1.00 90.06 200 ASP A C 1
ATOM 1591 O O . ASP A 1 200 ? -9.237 20.264 3.645 1.00 90.06 200 ASP A O 1
ATOM 1595 N N . LYS A 1 201 ? -9.262 19.985 5.876 1.00 88.12 201 LYS A N 1
ATOM 1596 C CA . LYS A 1 201 ? -7.862 20.413 6.127 1.00 88.12 201 LYS A CA 1
ATOM 1597 C C . LYS A 1 201 ? -6.864 19.638 5.260 1.00 88.12 201 LYS A C 1
ATOM 1599 O O . LYS A 1 201 ? -5.835 20.168 4.825 1.00 88.12 201 LYS A O 1
ATOM 1604 N N . THR A 1 202 ? -7.147 18.361 5.014 1.00 87.31 202 THR A N 1
ATOM 1605 C CA . THR A 1 202 ? -6.228 17.427 4.353 1.00 87.31 202 THR A CA 1
ATOM 1606 C C . THR A 1 202 ? -6.502 17.190 2.874 1.00 87.31 202 THR A C 1
ATOM 1608 O O . THR A 1 202 ? -5.797 16.407 2.244 1.00 87.31 202 THR A O 1
ATOM 1611 N N . ARG A 1 203 ? -7.475 17.898 2.287 1.00 90.12 203 ARG A N 1
ATOM 1612 C CA . ARG A 1 203 ? -7.856 17.697 0.885 1.00 90.12 203 ARG A CA 1
ATOM 1613 C C . ARG A 1 203 ? -6.788 18.176 -0.089 1.00 90.12 203 ARG A C 1
ATOM 1615 O O . ARG A 1 203 ? -6.073 19.157 0.138 1.00 90.12 203 ARG A O 1
ATOM 1622 N N . THR A 1 204 ? -6.717 17.458 -1.198 1.00 91.50 204 THR A N 1
ATOM 1623 C CA . THR A 1 204 ? -5.807 17.674 -2.321 1.00 91.50 204 THR A CA 1
ATOM 1624 C C . THR A 1 204 ? -6.548 17.351 -3.621 1.00 91.50 204 THR A C 1
ATOM 1626 O O . THR A 1 204 ? -7.569 16.661 -3.610 1.00 91.50 204 THR A O 1
ATOM 1629 N N . ARG A 1 205 ? -6.062 17.862 -4.759 1.00 93.00 205 ARG A N 1
ATOM 1630 C CA . ARG A 1 205 ? -6.766 17.747 -6.054 1.00 93.00 205 ARG A CA 1
ATOM 1631 C C . ARG A 1 205 ? -6.973 16.296 -6.495 1.00 93.00 205 ARG A C 1
ATOM 1633 O O . ARG A 1 205 ? -8.002 15.970 -7.076 1.00 93.00 205 ARG A O 1
ATOM 1640 N N . ASP A 1 206 ? -5.992 15.450 -6.222 1.00 93.94 206 ASP A N 1
ATOM 1641 C CA . ASP A 1 206 ? -6.010 14.002 -6.416 1.00 93.94 206 ASP A CA 1
ATOM 1642 C C . ASP A 1 206 ? -6.971 13.302 -5.449 1.00 93.94 206 ASP A C 1
ATOM 1644 O O . ASP A 1 206 ? -7.750 12.460 -5.894 1.00 93.94 206 ASP A O 1
ATOM 1648 N N . SER A 1 207 ? -6.994 13.693 -4.167 1.00 95.25 207 SER A N 1
ATOM 1649 C CA . SER A 1 207 ? -7.978 13.182 -3.197 1.00 95.25 207 SER A CA 1
ATOM 1650 C C . SER A 1 207 ? -9.401 13.459 -3.686 1.00 95.25 207 SER A C 1
ATOM 1652 O O . SER A 1 207 ? -10.213 12.544 -3.780 1.00 95.25 207 SER A O 1
ATOM 1654 N N . ASP A 1 208 ? -9.679 14.703 -4.087 1.00 95.81 208 ASP A N 1
ATOM 1655 C CA . ASP A 1 208 ? -10.987 15.125 -4.599 1.00 95.81 208 ASP A CA 1
ATOM 1656 C C . ASP A 1 208 ? -11.351 14.418 -5.903 1.00 95.81 208 ASP A C 1
ATOM 1658 O O . ASP A 1 208 ? -12.501 14.030 -6.122 1.00 95.81 208 ASP A O 1
ATOM 1662 N N . PHE A 1 209 ? -10.365 14.245 -6.785 1.00 97.19 209 PHE A N 1
ATOM 1663 C CA . PHE A 1 209 ? -10.547 13.544 -8.042 1.00 97.19 209 PHE A CA 1
ATOM 1664 C C . PHE A 1 209 ? -10.930 12.081 -7.822 1.00 97.19 209 PHE A C 1
ATOM 1666 O O . PHE A 1 209 ? -11.912 11.619 -8.413 1.00 97.19 209 PHE A O 1
ATOM 1673 N N . MET A 1 210 ? -10.187 11.370 -6.970 1.00 98.12 210 MET A N 1
ATOM 1674 C CA . MET A 1 210 ? -10.452 9.967 -6.676 1.00 98.12 210 MET A CA 1
ATOM 1675 C C . MET A 1 210 ? -11.764 9.796 -5.910 1.00 98.12 210 MET A C 1
ATOM 1677 O O . MET A 1 210 ? -12.589 8.979 -6.308 1.00 98.12 210 MET A O 1
ATOM 1681 N N . GLU A 1 211 ? -11.999 10.600 -4.869 1.00 98.00 211 GLU A N 1
ATOM 1682 C CA . GLU A 1 211 ? -13.224 10.570 -4.062 1.00 98.00 211 GLU A CA 1
ATOM 1683 C C . GLU A 1 211 ? -14.468 10.755 -4.936 1.00 98.00 211 GLU A C 1
ATOM 1685 O O . GLU A 1 211 ? -15.382 9.929 -4.903 1.00 98.00 211 GLU A O 1
ATOM 1690 N N . ARG A 1 212 ? -14.493 11.793 -5.778 1.00 97.69 212 ARG A N 1
ATOM 1691 C CA . ARG A 1 212 ? -15.621 12.051 -6.680 1.00 97.69 212 ARG A CA 1
ATOM 1692 C C . ARG A 1 212 ? -15.833 10.900 -7.666 1.00 97.69 212 ARG A C 1
ATOM 1694 O O . ARG A 1 212 ? -16.951 10.408 -7.775 1.00 97.69 212 ARG A O 1
ATOM 1701 N N . THR A 1 213 ? -14.774 10.441 -8.334 1.00 97.81 213 THR A N 1
ATOM 1702 C CA . THR A 1 213 ? -14.869 9.379 -9.354 1.00 97.81 213 THR A CA 1
ATOM 1703 C C . THR A 1 213 ? -15.363 8.058 -8.755 1.00 97.81 213 THR A C 1
ATOM 1705 O O . THR A 1 213 ? -16.203 7.381 -9.346 1.00 97.81 213 THR A O 1
ATOM 1708 N N . LEU A 1 214 ? -14.900 7.703 -7.552 1.00 97.75 214 LEU A N 1
ATOM 1709 C CA . LEU A 1 214 ? -15.324 6.483 -6.862 1.00 97.75 214 LEU A CA 1
ATOM 1710 C C . LEU A 1 214 ? -16.781 6.541 -6.400 1.00 97.75 214 LEU A C 1
ATOM 1712 O O . LEU A 1 214 ? -17.493 5.544 -6.519 1.00 97.75 214 LEU A O 1
ATOM 1716 N N . ASN A 1 215 ? -17.243 7.690 -5.899 1.00 95.94 215 ASN A N 1
ATOM 1717 C CA . ASN A 1 215 ? -18.649 7.849 -5.527 1.00 95.94 215 ASN A CA 1
ATOM 1718 C C . ASN A 1 215 ? -19.564 7.859 -6.762 1.00 95.94 215 ASN A C 1
ATOM 1720 O O . ASN A 1 215 ? -20.591 7.192 -6.739 1.00 95.94 215 ASN A O 1
ATOM 1724 N N . GLU A 1 216 ? -19.171 8.514 -7.862 1.00 94.88 216 GLU A N 1
ATOM 1725 C CA . GLU A 1 216 ? -19.901 8.459 -9.141 1.00 94.88 216 GLU A CA 1
ATOM 1726 C C . GLU A 1 216 ? -20.017 7.016 -9.662 1.00 94.88 216 GLU A C 1
ATOM 1728 O O . GLU A 1 216 ? -21.092 6.575 -10.077 1.00 94.88 216 GLU A O 1
ATOM 1733 N N . PHE A 1 217 ? -18.924 6.249 -9.592 1.00 94.62 217 PHE A N 1
ATOM 1734 C CA . PHE A 1 217 ? -18.928 4.830 -9.937 1.00 94.62 217 PHE A CA 1
ATOM 1735 C C . PHE A 1 217 ? -19.895 4.038 -9.053 1.00 94.62 217 PHE A C 1
ATOM 1737 O O . PHE A 1 217 ? -20.725 3.284 -9.567 1.00 94.62 217 PHE A O 1
ATOM 1744 N N . LEU A 1 218 ? -19.816 4.212 -7.735 1.00 92.06 218 LEU A N 1
ATOM 1745 C CA . LEU A 1 218 ? -20.643 3.466 -6.795 1.00 92.06 218 LEU A CA 1
ATOM 1746 C C . LEU A 1 218 ? -22.135 3.810 -6.945 1.00 92.06 218 LEU A C 1
ATOM 1748 O O . LEU A 1 218 ? -22.970 2.905 -6.973 1.00 92.06 218 LEU A O 1
ATOM 1752 N N . ASP A 1 219 ? -22.467 5.087 -7.143 1.00 90.56 219 ASP A N 1
ATOM 1753 C CA . ASP A 1 219 ? -23.831 5.543 -7.427 1.00 90.56 219 ASP A CA 1
ATOM 1754 C C . ASP A 1 219 ? -24.371 4.922 -8.726 1.00 90.56 219 ASP A C 1
ATOM 1756 O O . ASP A 1 219 ? -25.519 4.465 -8.768 1.00 90.56 219 ASP A O 1
ATOM 1760 N N . SER A 1 220 ? -23.534 4.818 -9.769 1.00 90.69 220 SER A N 1
ATOM 1761 C CA . SER A 1 220 ? -23.915 4.170 -11.032 1.00 90.69 220 SER A CA 1
ATOM 1762 C C . SER A 1 220 ? -24.248 2.682 -10.860 1.00 90.69 220 SER A C 1
ATOM 1764 O O . SER A 1 220 ? -25.147 2.165 -11.524 1.00 90.69 220 SER A O 1
ATOM 1766 N N . LYS A 1 221 ? -23.568 1.993 -9.933 1.00 88.12 221 LYS A N 1
ATOM 1767 C CA . LYS A 1 221 ? -23.786 0.567 -9.638 1.00 88.12 221 LYS A CA 1
ATOM 1768 C C . LYS A 1 221 ? -25.057 0.313 -8.841 1.00 88.12 221 LYS A C 1
ATOM 1770 O O . LYS A 1 221 ? -25.656 -0.752 -8.967 1.00 88.12 221 LYS A O 1
ATOM 1775 N N . LEU A 1 222 ? -25.484 1.291 -8.050 1.00 84.31 222 LEU A N 1
ATOM 1776 C CA . LEU A 1 222 ? -26.643 1.173 -7.165 1.00 84.31 222 LEU A CA 1
ATOM 1777 C C . LEU A 1 222 ? -27.948 1.647 -7.815 1.00 84.31 222 LEU A C 1
ATOM 1779 O O . LEU A 1 222 ? -29.016 1.526 -7.215 1.00 84.31 222 LEU A O 1
ATOM 1783 N N . GLY A 1 223 ? -27.885 2.123 -9.062 1.00 74.62 223 GLY A N 1
ATOM 1784 C CA . GLY A 1 223 ? -29.063 2.372 -9.894 1.00 74.62 223 GLY A CA 1
ATOM 1785 C C . GLY A 1 223 ? -29.932 3.539 -9.421 1.00 74.62 223 GLY A C 1
ATOM 1786 O O . GLY A 1 223 ? -31.119 3.568 -9.732 1.00 74.62 223 GLY A O 1
ATOM 1787 N N . GLY A 1 224 ? -29.369 4.481 -8.657 1.00 66.62 224 GLY A N 1
ATOM 1788 C CA . GLY A 1 224 ? -30.060 5.703 -8.231 1.00 66.62 224 GLY A CA 1
ATOM 1789 C C . GLY A 1 224 ? -31.202 5.510 -7.225 1.00 66.62 224 GLY A C 1
ATOM 1790 O O . GLY A 1 224 ? -31.907 6.477 -6.944 1.00 66.62 224 GLY A O 1
ATOM 1791 N N . ASP A 1 225 ? -31.386 4.307 -6.670 1.00 66.31 225 ASP A N 1
ATOM 1792 C CA . ASP A 1 225 ? -32.387 4.031 -5.635 1.00 66.31 225 ASP A CA 1
ATOM 1793 C C . ASP A 1 225 ? -32.018 4.777 -4.333 1.00 66.31 225 ASP A C 1
ATOM 1795 O O . ASP A 1 225 ? -31.005 4.450 -3.703 1.00 66.31 225 ASP A O 1
ATOM 1799 N N . PRO A 1 226 ? -32.816 5.773 -3.890 1.00 61.53 226 PRO A N 1
ATOM 1800 C CA . PRO A 1 226 ? -32.523 6.550 -2.688 1.00 61.53 226 PRO A CA 1
ATOM 1801 C C . PRO A 1 226 ? -32.428 5.701 -1.416 1.00 61.53 226 PRO A C 1
ATOM 1803 O O . PRO A 1 226 ? -31.720 6.092 -0.491 1.00 61.53 226 PRO A O 1
ATOM 1806 N N . GLN A 1 227 ? -33.108 4.547 -1.367 1.00 66.00 227 GLN A N 1
ATOM 1807 C CA . GLN A 1 227 ? -33.065 3.626 -0.225 1.00 66.00 227 GLN A CA 1
ATOM 1808 C C . GLN A 1 227 ? -31.833 2.710 -0.241 1.00 66.00 227 GLN A C 1
ATOM 1810 O O . GLN A 1 227 ? -31.501 2.121 0.785 1.00 66.00 227 GLN A O 1
ATOM 1815 N N . LYS A 1 228 ? -31.132 2.610 -1.377 1.00 65.50 228 LYS A N 1
ATOM 1816 C CA . LYS A 1 228 ? -29.887 1.839 -1.536 1.00 65.50 228 LYS A CA 1
ATOM 1817 C C . LYS A 1 228 ? -28.657 2.725 -1.672 1.00 65.50 228 LYS A C 1
ATOM 1819 O O . LYS A 1 228 ? -27.600 2.224 -2.058 1.00 65.50 228 LYS A O 1
ATOM 1824 N N . LYS A 1 229 ? -28.770 4.025 -1.369 1.00 66.69 229 LYS A N 1
ATOM 1825 C CA . LYS A 1 229 ? -27.608 4.912 -1.397 1.00 66.69 229 LYS A CA 1
ATOM 1826 C C . LYS A 1 229 ? -26.541 4.366 -0.449 1.00 66.69 229 LYS A C 1
ATOM 1828 O O . LYS A 1 229 ? -26.820 4.158 0.736 1.00 66.69 229 LYS A O 1
ATOM 1833 N N . PRO A 1 230 ? -25.341 4.097 -0.970 1.00 70.62 230 PRO A N 1
ATOM 1834 C CA . PRO A 1 230 ? -24.276 3.543 -0.172 1.00 70.62 230 PRO A CA 1
ATOM 1835 C C . PRO A 1 230 ? -23.784 4.620 0.784 1.00 70.62 230 PRO A C 1
ATOM 1837 O O . PRO A 1 230 ? -23.957 5.825 0.576 1.00 70.62 230 PRO A O 1
ATOM 1840 N N . GLN A 1 231 ? -23.091 4.172 1.814 1.00 84.25 231 GLN A N 1
ATOM 1841 C CA . GLN A 1 231 ? -22.243 5.073 2.565 1.00 84.25 231 GLN A CA 1
ATOM 1842 C C . GLN A 1 231 ? -21.153 5.638 1.645 1.00 84.25 231 GLN A C 1
ATOM 1844 O O . GLN A 1 231 ? -20.556 4.887 0.866 1.00 84.25 231 GLN A O 1
ATOM 1849 N N . LYS A 1 232 ? -20.912 6.951 1.737 1.00 91.44 232 LYS A N 1
ATOM 1850 C CA . LYS A 1 232 ? -19.945 7.657 0.886 1.00 91.44 232 LYS A CA 1
ATOM 1851 C C . LYS A 1 232 ? -18.540 7.088 1.065 1.00 91.44 232 LYS A C 1
ATOM 1853 O O . LYS A 1 232 ? -18.140 6.770 2.185 1.00 91.44 232 LYS A O 1
ATOM 1858 N N . ILE A 1 233 ? -17.806 7.000 -0.038 1.00 97.12 233 ILE A N 1
ATOM 1859 C CA . ILE A 1 233 ? -16.366 6.746 -0.027 1.00 97.12 233 ILE A CA 1
ATOM 1860 C C . ILE A 1 233 ? -15.658 8.081 0.206 1.00 97.12 233 ILE A C 1
ATOM 1862 O O . ILE A 1 233 ? -16.002 9.072 -0.436 1.00 97.12 233 ILE A O 1
ATOM 1866 N N . SER A 1 234 ? -14.668 8.097 1.089 1.00 97.81 234 SER A N 1
ATOM 1867 C CA . SER A 1 234 ? -13.777 9.237 1.316 1.00 97.81 234 SER A CA 1
ATOM 1868 C C . SER A 1 234 ? -12.361 8.832 0.913 1.00 97.81 234 SER A C 1
ATOM 1870 O O . SER A 1 234 ? -11.936 7.710 1.195 1.00 97.81 234 SER A O 1
ATOM 1872 N N . VAL A 1 235 ? -11.616 9.724 0.258 1.00 98.19 235 VAL A N 1
ATOM 1873 C CA . VAL A 1 235 ? -10.218 9.457 -0.127 1.00 98.19 235 VAL A CA 1
ATOM 1874 C C . VAL A 1 235 ? -9.317 10.536 0.442 1.00 98.19 235 VAL A C 1
ATOM 1876 O O . VAL A 1 235 ? -9.617 11.725 0.326 1.00 98.19 235 VAL A O 1
ATOM 1879 N N . ARG A 1 236 ? -8.194 10.137 1.039 1.00 96.00 236 ARG A N 1
ATOM 1880 C CA . ARG A 1 236 ? -7.121 11.065 1.405 1.00 96.00 236 ARG A CA 1
ATOM 1881 C C . ARG A 1 236 ? -5.796 10.555 0.912 1.00 96.00 236 ARG A C 1
ATOM 1883 O O . ARG A 1 236 ? -5.487 9.372 1.035 1.00 96.00 236 ARG A O 1
ATOM 1890 N N . ILE A 1 237 ? -5.034 11.477 0.349 1.00 94.62 237 ILE A N 1
ATOM 1891 C CA . ILE A 1 237 ? -3.753 11.180 -0.252 1.00 94.62 237 ILE A CA 1
ATOM 1892 C C . ILE A 1 237 ? -2.673 11.996 0.436 1.00 94.62 237 ILE A C 1
ATOM 1894 O O . ILE A 1 237 ? -2.771 13.214 0.584 1.00 94.62 237 ILE A O 1
ATOM 1898 N N . VAL A 1 238 ? -1.630 11.288 0.848 1.00 92.25 238 VAL A N 1
ATOM 1899 C CA . VAL A 1 238 ? -0.417 11.854 1.421 1.00 92.25 238 VAL A CA 1
ATOM 1900 C C . VAL A 1 238 ? 0.704 11.675 0.406 1.00 92.25 238 VAL A C 1
ATOM 1902 O O . VAL A 1 238 ? 0.849 10.603 -0.178 1.00 92.25 238 VAL A O 1
ATOM 1905 N N . ARG A 1 239 ? 1.492 12.729 0.177 1.00 90.12 239 ARG A N 1
ATOM 1906 C CA . ARG A 1 239 ? 2.638 12.709 -0.737 1.00 90.12 239 ARG A CA 1
ATOM 1907 C C . ARG A 1 239 ? 3.881 13.221 -0.023 1.00 90.12 239 ARG A C 1
ATOM 1909 O O . ARG A 1 239 ? 3.821 14.279 0.597 1.00 90.12 239 ARG A O 1
ATOM 1916 N N . ALA A 1 240 ? 4.997 12.517 -0.182 1.00 89.81 240 ALA A N 1
ATOM 1917 C CA . ALA A 1 240 ? 6.291 12.892 0.381 1.00 89.81 240 ALA A CA 1
ATOM 1918 C C . ALA A 1 240 ? 7.404 12.774 -0.664 1.00 89.81 240 ALA A C 1
ATOM 1920 O O . ALA A 1 240 ? 7.435 11.815 -1.440 1.00 89.81 240 ALA A O 1
ATOM 1921 N N . GLN A 1 241 ? 8.338 13.727 -0.677 1.00 90.12 241 GLN A N 1
ATOM 1922 C CA . GLN A 1 241 ? 9.568 13.579 -1.456 1.00 90.12 241 GLN A CA 1
ATOM 1923 C C . GLN A 1 241 ? 10.482 12.567 -0.759 1.00 90.12 241 GLN A C 1
ATOM 1925 O O . GLN A 1 241 ? 10.637 12.602 0.458 1.00 90.12 241 GLN A O 1
ATOM 1930 N N . SER A 1 242 ? 11.082 11.663 -1.525 1.00 90.44 242 SER A N 1
ATOM 1931 C CA . SER A 1 242 ? 11.886 10.562 -0.998 1.00 90.44 242 SER A CA 1
ATOM 1932 C C . SER A 1 242 ? 12.963 10.169 -2.011 1.00 90.44 242 SER A C 1
ATOM 1934 O O . SER A 1 242 ? 13.028 9.027 -2.470 1.00 90.44 242 SER A O 1
ATOM 1936 N N . ASP A 1 243 ? 13.773 11.157 -2.404 1.00 92.75 243 ASP A N 1
ATOM 1937 C CA . ASP A 1 243 ? 14.920 10.953 -3.289 1.00 92.75 243 ASP A CA 1
ATOM 1938 C C . ASP A 1 243 ? 15.904 9.964 -2.668 1.00 92.75 243 ASP A C 1
ATOM 1940 O O . ASP A 1 243 ? 16.152 9.979 -1.461 1.00 92.75 243 ASP A O 1
ATOM 1944 N N . VAL A 1 244 ? 16.511 9.134 -3.513 1.00 91.94 244 VAL A N 1
ATOM 1945 C CA . VAL A 1 244 ? 17.466 8.115 -3.075 1.00 91.94 244 VAL A CA 1
ATOM 1946 C C . VAL A 1 244 ? 18.771 8.299 -3.829 1.00 91.94 244 VAL A C 1
ATOM 1948 O O . VAL A 1 244 ? 18.765 8.443 -5.054 1.00 91.94 244 VAL A O 1
ATOM 1951 N N . ASP A 1 245 ? 19.899 8.268 -3.120 1.00 96.00 245 ASP A N 1
ATOM 1952 C CA . ASP A 1 245 ? 21.201 8.276 -3.786 1.00 96.00 245 ASP A CA 1
ATOM 1953 C C . ASP A 1 245 ? 21.312 7.039 -4.680 1.00 96.00 245 ASP A C 1
ATOM 1955 O O . ASP A 1 245 ? 21.123 5.905 -4.230 1.00 96.00 245 ASP A O 1
ATOM 1959 N N . THR A 1 246 ? 21.649 7.249 -5.952 1.00 96.19 246 THR A N 1
ATOM 1960 C CA . THR A 1 246 ? 21.731 6.178 -6.951 1.00 96.19 246 THR A CA 1
ATOM 1961 C C . THR A 1 246 ? 22.669 5.066 -6.490 1.00 96.19 246 THR A C 1
ATOM 1963 O O . THR A 1 246 ? 22.385 3.894 -6.718 1.00 96.19 246 THR A O 1
ATOM 1966 N N . ILE A 1 247 ? 23.754 5.414 -5.791 1.00 95.56 247 ILE A N 1
ATOM 1967 C CA . ILE A 1 247 ? 24.741 4.456 -5.280 1.00 95.56 247 ILE A CA 1
ATOM 1968 C C . ILE A 1 247 ? 24.182 3.513 -4.205 1.00 95.56 247 ILE A C 1
ATOM 1970 O O . ILE A 1 247 ? 24.677 2.403 -4.060 1.00 95.56 247 ILE A O 1
ATOM 1974 N N . ASN A 1 248 ? 23.135 3.920 -3.479 1.00 93.44 248 ASN A N 1
ATOM 1975 C CA . ASN A 1 248 ? 22.500 3.078 -2.460 1.00 93.44 248 ASN A CA 1
ATOM 1976 C C . ASN A 1 248 ? 21.575 2.018 -3.078 1.00 93.44 248 ASN A C 1
ATOM 1978 O O . ASN A 1 248 ? 21.236 1.040 -2.415 1.00 93.44 248 ASN A O 1
ATOM 1982 N N . LEU A 1 249 ? 21.157 2.222 -4.330 1.00 93.25 249 LEU A N 1
ATOM 1983 C CA . LEU A 1 249 ? 20.320 1.293 -5.090 1.00 93.25 249 LEU A CA 1
ATOM 1984 C C . LEU A 1 249 ? 21.131 0.482 -6.106 1.00 93.25 249 LEU A C 1
ATOM 1986 O O . LEU A 1 249 ? 20.781 -0.655 -6.414 1.00 93.25 249 LEU A O 1
ATOM 1990 N N . ALA A 1 250 ? 22.170 1.083 -6.686 1.00 95.00 250 ALA A N 1
ATOM 1991 C CA . ALA A 1 250 ? 22.922 0.489 -7.776 1.00 95.00 250 ALA A CA 1
ATOM 1992 C C . ALA A 1 250 ? 23.705 -0.751 -7.312 1.00 95.00 250 ALA A C 1
ATOM 1994 O O . ALA A 1 250 ? 24.326 -0.727 -6.251 1.00 95.00 250 ALA A O 1
ATOM 1995 N N . PRO A 1 251 ? 23.748 -1.820 -8.124 1.00 95.06 251 PRO A N 1
ATOM 1996 C CA . PRO A 1 251 ? 24.643 -2.940 -7.864 1.00 95.06 251 PRO A CA 1
ATOM 1997 C C . PRO A 1 251 ? 26.107 -2.485 -7.936 1.00 95.06 251 PRO A C 1
ATOM 1999 O O . PRO A 1 251 ? 26.505 -1.873 -8.934 1.00 95.06 251 PRO A O 1
ATOM 2002 N N . GLY A 1 252 ? 26.904 -2.825 -6.915 1.00 93.25 252 GLY A N 1
ATOM 2003 C CA . GLY A 1 252 ? 28.300 -2.395 -6.746 1.00 93.25 252 GLY A CA 1
ATOM 2004 C C . GLY A 1 252 ? 29.128 -2.496 -8.029 1.00 93.25 252 GLY A C 1
ATOM 2005 O O . GLY A 1 252 ? 29.654 -1.488 -8.519 1.00 93.25 252 GLY A O 1
ATOM 2006 N N . MET A 1 253 ? 29.094 -3.664 -8.676 1.00 94.56 253 MET A N 1
ATOM 2007 C CA . MET A 1 253 ? 29.847 -3.947 -9.893 1.00 94.56 253 MET A CA 1
ATOM 2008 C C . MET A 1 253 ? 29.458 -3.043 -11.057 1.00 94.56 253 MET A C 1
ATOM 2010 O O . MET A 1 253 ? 30.290 -2.807 -11.928 1.00 94.56 253 MET A O 1
ATOM 2014 N N . PHE A 1 254 ? 28.217 -2.558 -11.130 1.00 96.12 254 PHE A N 1
ATOM 2015 C CA . PHE A 1 254 ? 27.723 -1.732 -12.239 1.00 96.12 254 PHE A CA 1
ATOM 2016 C C . PHE A 1 254 ? 27.450 -0.279 -11.830 1.00 96.12 254 PHE A C 1
ATOM 2018 O O . PHE A 1 254 ? 26.785 0.451 -12.566 1.00 96.12 254 PHE A O 1
ATOM 2025 N N . SER A 1 255 ? 27.964 0.159 -10.677 1.00 95.62 255 SER A N 1
ATOM 2026 C CA . SER A 1 255 ? 27.693 1.488 -10.111 1.00 95.62 255 SER A CA 1
ATOM 2027 C C . SER A 1 255 ? 27.907 2.620 -11.119 1.00 95.62 255 SER A C 1
ATOM 2029 O O . SER A 1 255 ? 27.054 3.491 -11.262 1.00 95.62 255 SER A O 1
ATOM 2031 N N . ASN A 1 256 ? 28.998 2.575 -11.890 1.00 96.56 256 ASN A N 1
ATOM 2032 C CA . ASN A 1 256 ? 29.316 3.598 -12.890 1.00 96.56 256 ASN A CA 1
ATOM 2033 C C . ASN A 1 256 ? 28.270 3.665 -14.014 1.00 96.56 256 ASN A C 1
ATOM 2035 O O . ASN A 1 256 ? 27.889 4.748 -14.461 1.00 96.56 256 ASN A O 1
ATOM 2039 N N . GLU A 1 257 ? 27.792 2.512 -14.483 1.00 96.50 257 GLU A N 1
ATOM 2040 C CA . GLU A 1 257 ? 26.764 2.416 -15.514 1.00 96.50 257 GLU A CA 1
ATOM 2041 C C . GLU A 1 257 ? 25.423 2.993 -15.032 1.00 96.50 257 GLU A C 1
ATOM 2043 O O . GLU A 1 257 ? 24.737 3.670 -15.805 1.00 96.50 257 GLU A O 1
ATOM 2048 N N . PHE A 1 258 ? 25.066 2.761 -13.764 1.00 97.00 258 PHE A N 1
ATOM 2049 C CA . PHE A 1 258 ? 23.857 3.314 -13.149 1.00 97.00 258 PHE A CA 1
ATOM 2050 C C . PHE A 1 258 ? 23.991 4.813 -12.864 1.00 97.00 258 PHE A C 1
ATOM 2052 O O . PHE A 1 258 ? 23.103 5.562 -13.263 1.00 97.00 258 PHE A O 1
ATOM 2059 N N . LEU A 1 259 ? 25.108 5.279 -12.297 1.00 97.00 259 LEU A N 1
ATOM 2060 C CA . LEU A 1 259 ? 25.382 6.709 -12.081 1.00 97.00 259 LEU A CA 1
ATOM 2061 C C . LEU A 1 259 ? 25.350 7.502 -13.392 1.00 97.00 259 LEU A C 1
ATOM 2063 O O . LEU A 1 259 ? 24.808 8.601 -13.451 1.00 97.00 259 LEU A O 1
ATOM 2067 N N . LYS A 1 260 ? 25.842 6.930 -14.497 1.00 96.88 260 LYS A N 1
ATOM 2068 C CA . LYS A 1 260 ? 25.750 7.583 -15.810 1.00 96.88 260 LYS A CA 1
ATOM 2069 C C . LYS A 1 260 ? 24.297 7.810 -16.255 1.00 96.88 260 LYS A C 1
ATOM 2071 O O . LYS A 1 260 ? 23.989 8.863 -16.819 1.00 96.88 260 LYS A O 1
ATOM 2076 N N . LYS A 1 261 ? 23.420 6.826 -16.023 1.00 96.06 261 LYS A N 1
ATOM 2077 C CA . LYS A 1 261 ? 22.009 6.855 -16.446 1.00 96.06 261 LYS A CA 1
ATOM 2078 C C . LYS A 1 261 ? 21.120 7.660 -15.494 1.00 96.06 261 LYS A C 1
ATOM 2080 O O . LYS A 1 261 ? 20.275 8.408 -15.962 1.00 96.06 261 LYS A O 1
ATOM 2085 N N . TYR A 1 262 ? 21.302 7.500 -14.187 1.00 95.31 262 TYR A N 1
ATOM 2086 C CA . TYR A 1 262 ? 20.421 8.051 -13.150 1.00 95.31 262 TYR A CA 1
ATOM 2087 C C . TYR A 1 262 ? 21.016 9.249 -12.402 1.00 95.31 262 TYR A C 1
ATOM 2089 O O . TYR A 1 262 ? 20.351 9.818 -11.546 1.00 95.31 262 TYR A O 1
ATOM 2097 N N . LYS A 1 263 ? 22.244 9.660 -12.747 1.00 94.88 263 LYS A N 1
ATOM 2098 C CA . LYS A 1 263 ? 23.017 10.697 -12.043 1.00 94.88 263 LYS A CA 1
ATOM 2099 C C . LYS A 1 263 ? 23.207 10.320 -10.567 1.00 94.88 263 LYS A C 1
ATOM 2101 O O . LYS A 1 263 ? 23.080 9.149 -10.204 1.00 94.88 263 LYS A O 1
ATOM 2106 N N . ASP A 1 264 ? 23.533 11.291 -9.722 1.00 95.50 264 ASP A N 1
ATOM 2107 C CA . ASP A 1 264 ? 23.850 11.045 -8.310 1.00 95.50 264 ASP A CA 1
ATOM 2108 C C . ASP A 1 264 ? 22.624 10.632 -7.484 1.00 95.50 264 ASP A C 1
ATOM 2110 O O . ASP A 1 264 ? 22.753 9.853 -6.540 1.00 95.50 264 ASP A O 1
ATOM 2114 N N . LYS A 1 265 ? 21.429 11.106 -7.861 1.00 95.56 265 LYS A N 1
ATOM 2115 C CA . LYS A 1 265 ? 20.171 10.824 -7.161 1.00 95.56 265 LYS A CA 1
ATOM 2116 C C . LYS A 1 265 ? 19.066 10.401 -8.115 1.00 95.56 265 LYS A C 1
ATOM 2118 O O . LYS A 1 265 ? 18.776 11.094 -9.089 1.00 95.56 265 LYS A O 1
ATOM 2123 N N . VAL A 1 266 ? 18.381 9.323 -7.750 1.00 95.88 266 VAL A N 1
ATOM 2124 C CA . VAL A 1 266 ? 17.097 8.952 -8.334 1.00 95.88 266 VAL A CA 1
ATOM 2125 C C . VAL A 1 266 ? 16.025 9.828 -7.697 1.00 95.88 266 VAL A C 1
ATOM 2127 O O . VAL A 1 266 ? 15.736 9.694 -6.505 1.00 95.88 266 VAL A O 1
ATOM 2130 N N . GLN A 1 267 ? 15.434 10.715 -8.498 1.00 94.88 267 GLN A N 1
ATOM 2131 C CA . GLN A 1 267 ? 14.299 11.521 -8.061 1.00 94.88 267 GLN A CA 1
ATOM 2132 C C . GLN A 1 267 ? 13.095 10.620 -7.818 1.00 94.88 267 GLN A C 1
ATOM 2134 O O . GLN A 1 267 ? 12.719 9.830 -8.690 1.00 94.88 267 GLN A O 1
ATOM 2139 N N . ARG A 1 268 ? 12.500 10.735 -6.633 1.00 93.44 268 ARG A N 1
ATOM 2140 C CA . ARG A 1 268 ? 11.368 9.902 -6.236 1.00 93.44 268 ARG A CA 1
ATOM 2141 C C . ARG A 1 268 ? 10.473 10.633 -5.253 1.00 93.44 268 ARG A C 1
ATOM 2143 O O . ARG A 1 268 ? 10.936 11.272 -4.314 1.00 93.44 268 ARG A O 1
ATOM 2150 N N . SER A 1 269 ? 9.176 10.431 -5.403 1.00 93.31 269 SER A N 1
ATOM 2151 C CA . SER A 1 269 ? 8.193 10.747 -4.368 1.00 93.31 269 SER A CA 1
ATOM 2152 C C . SER A 1 269 ? 7.315 9.544 -4.076 1.00 93.31 269 SER A C 1
ATOM 2154 O O . SER A 1 269 ? 7.020 8.767 -4.982 1.00 93.31 269 SER A O 1
ATOM 2156 N N . VAL A 1 270 ? 6.873 9.420 -2.831 1.00 93.56 270 VAL A N 1
ATOM 2157 C CA . VAL A 1 270 ? 5.870 8.436 -2.423 1.00 93.56 270 VAL A CA 1
ATOM 2158 C C . VAL A 1 270 ? 4.506 9.093 -2.399 1.00 93.56 270 VAL A C 1
ATOM 2160 O O . VAL A 1 270 ? 4.378 10.231 -1.943 1.00 93.56 270 VAL A O 1
ATOM 2163 N N . ARG A 1 271 ? 3.493 8.364 -2.859 1.00 94.06 271 ARG A N 1
ATOM 2164 C CA . ARG A 1 271 ? 2.087 8.696 -2.664 1.00 94.06 271 ARG A CA 1
ATOM 2165 C C . ARG A 1 271 ? 1.385 7.541 -1.963 1.00 94.06 271 ARG A C 1
ATOM 2167 O O . ARG A 1 271 ? 1.393 6.418 -2.471 1.00 94.06 271 ARG A O 1
ATOM 2174 N N . THR A 1 272 ? 0.731 7.859 -0.855 1.00 96.31 272 THR A N 1
ATOM 2175 C CA . THR A 1 272 ? -0.071 6.930 -0.061 1.00 96.31 272 THR A CA 1
ATOM 2176 C C . THR A 1 272 ? -1.536 7.315 -0.161 1.00 96.31 272 THR A C 1
ATOM 2178 O O . THR A 1 272 ? -1.902 8.453 0.130 1.00 96.31 272 THR A O 1
ATOM 2181 N N . ILE A 1 273 ? -2.374 6.379 -0.595 1.00 97.81 273 ILE A N 1
ATOM 2182 C CA . ILE A 1 273 ? -3.798 6.579 -0.860 1.00 97.81 273 ILE A CA 1
ATOM 2183 C C . ILE A 1 273 ? -4.582 5.806 0.191 1.00 97.81 273 ILE A C 1
ATOM 2185 O O . ILE A 1 273 ? -4.585 4.577 0.178 1.00 97.81 273 ILE A O 1
ATOM 2189 N N . PHE A 1 274 ? -5.267 6.527 1.072 1.00 98.38 274 PHE A N 1
ATOM 2190 C CA . PHE A 1 274 ? -6.157 5.965 2.080 1.00 98.38 274 PHE A CA 1
ATOM 2191 C C . PHE A 1 274 ? -7.599 6.071 1.591 1.00 98.38 274 PHE A C 1
ATOM 2193 O O . PHE A 1 274 ? -8.068 7.165 1.259 1.00 98.38 274 PHE A O 1
ATOM 2200 N N . VAL A 1 275 ? -8.307 4.941 1.547 1.00 98.69 275 VAL A N 1
ATOM 2201 C CA . VAL A 1 275 ? -9.700 4.885 1.098 1.00 98.69 275 VAL A CA 1
ATOM 2202 C C . VAL A 1 275 ? -10.589 4.395 2.231 1.00 98.69 275 VAL A C 1
ATOM 2204 O O . VAL A 1 275 ? -10.492 3.256 2.701 1.00 98.69 275 VAL A O 1
ATOM 2207 N N . PHE A 1 276 ? -11.481 5.284 2.645 1.00 98.56 276 PHE A N 1
ATOM 2208 C CA . PHE A 1 276 ? -12.421 5.073 3.728 1.00 98.56 276 PHE A CA 1
ATOM 2209 C C . PHE A 1 276 ? -13.841 4.970 3.189 1.00 98.56 276 PHE A C 1
ATOM 2211 O O . PHE A 1 276 ? -14.166 5.472 2.112 1.00 98.56 276 PHE A O 1
ATOM 2218 N N . GLN A 1 277 ? -14.712 4.339 3.964 1.00 97.06 277 GLN A N 1
ATOM 2219 C CA . GLN A 1 277 ? -16.147 4.435 3.786 1.00 97.06 277 GLN A CA 1
ATOM 2220 C C . GLN A 1 277 ? -16.786 4.989 5.055 1.00 97.06 277 GLN A C 1
ATOM 2222 O O . GLN A 1 277 ? -16.576 4.454 6.142 1.00 97.06 277 GLN A O 1
ATOM 2227 N N . ARG A 1 278 ? -17.630 6.012 4.916 1.00 95.50 278 ARG A N 1
ATOM 2228 C CA . ARG A 1 278 ? -18.303 6.649 6.049 1.00 95.50 278 ARG A CA 1
ATOM 2229 C C . ARG A 1 278 ? -19.463 5.810 6.577 1.00 95.50 278 ARG A C 1
ATOM 2231 O O . ARG A 1 278 ? -20.606 6.007 6.183 1.00 95.50 278 ARG A O 1
ATOM 2238 N N . GLN A 1 279 ? -19.215 4.900 7.506 1.00 92.06 279 GLN A N 1
ATOM 2239 C CA . GLN A 1 279 ? -20.249 4.052 8.093 1.00 92.06 279 GLN A CA 1
ATOM 2240 C C . GLN A 1 279 ? -20.757 4.645 9.409 1.00 92.06 279 GLN A C 1
ATOM 2242 O O . GLN A 1 279 ? -20.000 4.820 10.355 1.00 92.06 279 GLN A O 1
ATOM 2247 N N . LYS A 1 280 ? -22.059 4.965 9.481 1.00 88.81 280 LYS A N 1
ATOM 2248 C CA . LYS A 1 280 ? -22.709 5.530 10.688 1.00 88.81 280 LYS A CA 1
ATOM 2249 C C . LYS A 1 280 ? -21.985 6.771 11.249 1.00 88.81 280 LYS A C 1
ATOM 2251 O O . LYS A 1 280 ? -21.877 6.946 12.459 1.00 88.81 280 LYS A O 1
ATOM 2256 N N . GLY A 1 281 ? -21.496 7.630 10.352 1.00 90.75 281 GLY A N 1
ATOM 2257 C CA . GLY A 1 281 ? -20.777 8.852 10.720 1.00 90.75 281 GLY A CA 1
ATOM 2258 C C . GLY A 1 281 ? -19.336 8.630 11.184 1.00 90.75 281 GLY A C 1
ATOM 2259 O O . GLY A 1 281 ? -18.790 9.524 11.809 1.00 90.75 281 GLY A O 1
ATOM 2260 N N . ILE A 1 282 ? -18.739 7.471 10.897 1.00 94.25 282 ILE A N 1
ATOM 2261 C CA . ILE A 1 282 ? -17.349 7.134 11.228 1.00 94.25 282 ILE A CA 1
ATOM 2262 C C . ILE A 1 282 ? -16.641 6.699 9.944 1.00 94.25 282 ILE A C 1
ATOM 2264 O O . ILE A 1 282 ? -17.211 5.953 9.146 1.00 94.25 282 ILE A O 1
ATOM 2268 N N . GLU A 1 283 ? -15.420 7.165 9.710 1.00 97.19 283 GLU A N 1
ATOM 2269 C CA . GLU A 1 283 ? -14.619 6.720 8.566 1.00 97.19 283 GLU A CA 1
ATOM 2270 C C . GLU A 1 283 ? -14.029 5.331 8.847 1.00 97.19 283 GLU A C 1
ATOM 2272 O O . GLU A 1 283 ? -13.249 5.150 9.776 1.00 97.19 283 GLU A O 1
ATOM 2277 N N . GLN A 1 284 ? -14.405 4.341 8.036 1.00 97.50 284 GLN A N 1
ATOM 2278 C CA . GLN A 1 284 ? -13.872 2.979 8.075 1.00 97.50 284 GLN A CA 1
ATOM 2279 C C . GLN A 1 284 ? -12.855 2.811 6.946 1.00 97.50 284 GLN A C 1
ATOM 2281 O O . GLN A 1 284 ? -13.244 2.709 5.781 1.00 97.50 284 GLN A O 1
ATOM 2286 N N . LEU A 1 285 ? -11.565 2.754 7.274 1.00 98.38 285 LEU A N 1
ATOM 2287 C CA . LEU A 1 285 ? -10.507 2.416 6.327 1.00 98.38 285 LEU A CA 1
ATOM 2288 C C . LEU A 1 285 ? -10.736 0.982 5.849 1.00 98.38 285 LEU A C 1
ATOM 2290 O O . LEU A 1 285 ? -10.952 0.076 6.659 1.00 98.38 285 LEU A O 1
ATOM 2294 N N . PHE A 1 286 ? -10.720 0.786 4.533 1.00 98.00 286 PHE A N 1
ATOM 2295 C CA . PHE A 1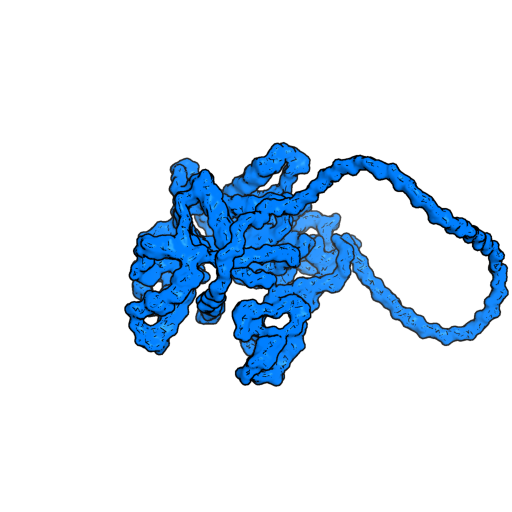 286 ? -10.925 -0.537 3.943 1.00 98.00 286 PHE A CA 1
ATOM 2296 C C . PHE A 1 286 ? -9.948 -0.868 2.813 1.00 98.00 286 PHE A C 1
ATOM 2298 O O . PHE A 1 286 ? -9.873 -2.028 2.403 1.00 98.00 286 PHE A O 1
ATOM 2305 N N . PHE A 1 287 ? -9.224 0.125 2.293 1.00 98.50 287 PHE A N 1
ATOM 2306 C CA . PHE A 1 287 ? -8.248 -0.055 1.226 1.00 98.50 287 PHE A CA 1
ATOM 2307 C C . PHE A 1 287 ? -7.137 0.991 1.341 1.00 98.50 287 PHE A C 1
ATOM 2309 O O . PHE A 1 287 ? -7.411 2.163 1.609 1.00 98.50 287 PHE A O 1
ATOM 2316 N N . ILE A 1 288 ? -5.895 0.570 1.117 1.00 98.38 288 ILE A N 1
ATOM 2317 C CA . ILE A 1 288 ? -4.715 1.435 1.150 1.00 98.38 288 ILE A CA 1
ATOM 2318 C C . ILE A 1 288 ? -3.757 1.074 0.010 1.00 98.38 288 ILE A C 1
ATOM 2320 O O . ILE A 1 288 ? -3.617 -0.098 -0.338 1.00 98.38 288 ILE A O 1
ATOM 2324 N N . ILE A 1 289 ? -3.107 2.079 -0.582 1.00 97.81 289 ILE A N 1
ATOM 2325 C CA . ILE A 1 289 ? -2.058 1.892 -1.597 1.00 97.81 289 ILE A CA 1
ATOM 2326 C C . ILE A 1 289 ? -0.853 2.761 -1.249 1.00 97.81 289 ILE A C 1
ATOM 2328 O O . ILE A 1 289 ? -1.023 3.955 -1.024 1.00 97.81 289 ILE A O 1
ATOM 2332 N N . PHE A 1 290 ? 0.349 2.193 -1.296 1.00 96.56 290 PHE A N 1
ATOM 2333 C CA . PHE A 1 290 ? 1.605 2.937 -1.379 1.00 96.56 290 PHE A CA 1
ATOM 2334 C C . PHE A 1 290 ? 2.157 2.839 -2.799 1.00 96.56 290 PHE A C 1
ATOM 2336 O O . PHE A 1 290 ? 2.213 1.759 -3.393 1.00 96.56 290 PHE A O 1
ATOM 2343 N N . THR A 1 291 ? 2.564 3.979 -3.346 1.00 97.00 291 THR A N 1
ATOM 2344 C CA . THR A 1 291 ? 3.100 4.076 -4.704 1.00 97.00 291 THR A CA 1
ATOM 2345 C C . THR A 1 291 ? 4.341 4.952 -4.744 1.00 97.00 291 THR A C 1
ATOM 2347 O O . THR A 1 291 ? 4.448 5.918 -3.987 1.00 97.00 291 THR A O 1
ATOM 2350 N N . SER A 1 292 ? 5.250 4.652 -5.666 1.00 96.38 292 SER A N 1
ATOM 2351 C CA . SER A 1 292 ? 6.451 5.440 -5.924 1.00 96.38 292 SER A CA 1
ATOM 2352 C C . SER A 1 292 ? 6.390 6.066 -7.304 1.00 96.38 292 SER A C 1
ATOM 2354 O O . SER A 1 292 ? 6.080 5.406 -8.292 1.00 96.38 292 SER A O 1
ATOM 2356 N N . GLU A 1 293 ? 6.747 7.336 -7.393 1.00 96.19 293 GLU A N 1
ATOM 2357 C CA . GLU A 1 293 ? 6.717 8.108 -8.628 1.00 96.19 293 GLU A CA 1
ATOM 2358 C C . GLU A 1 293 ? 8.114 8.629 -8.941 1.00 96.19 293 GLU A C 1
ATOM 2360 O O . GLU A 1 293 ? 8.730 9.306 -8.120 1.00 96.19 293 GLU A O 1
ATOM 2365 N N . TYR A 1 294 ? 8.594 8.315 -10.139 1.00 97.00 294 TYR A N 1
ATOM 2366 C CA . TYR A 1 294 ? 9.931 8.621 -10.632 1.00 97.00 294 TYR A CA 1
ATOM 2367 C C . TYR A 1 294 ? 9.813 9.551 -11.841 1.00 97.00 294 TYR A C 1
ATOM 2369 O O . TYR A 1 294 ? 9.630 9.069 -12.968 1.00 97.00 294 TYR A O 1
ATOM 2377 N N . PRO A 1 295 ? 9.836 10.879 -11.643 1.00 94.50 295 PRO A N 1
ATOM 2378 C CA . PRO A 1 295 ? 9.797 11.819 -12.753 1.00 94.50 295 PRO A CA 1
ATOM 2379 C C . PRO A 1 295 ? 11.065 11.678 -13.599 1.00 94.50 295 PRO A C 1
ATOM 2381 O O . PRO A 1 295 ? 12.161 11.600 -13.051 1.00 94.50 295 PRO A O 1
ATOM 2384 N N . ASN A 1 296 ? 10.916 11.658 -14.928 1.00 93.06 296 ASN A N 1
ATOM 2385 C CA . ASN A 1 296 ? 12.031 11.573 -15.881 1.00 93.06 296 ASN A CA 1
ATOM 2386 C C . ASN A 1 296 ? 13.078 10.518 -15.472 1.00 93.06 296 ASN A C 1
ATOM 2388 O O . ASN A 1 296 ? 14.243 10.844 -15.266 1.00 93.06 296 ASN A O 1
ATOM 2392 N N . HIS A 1 297 ? 12.657 9.267 -15.254 1.00 94.88 297 HIS A N 1
ATOM 2393 C CA . HIS A 1 297 ? 13.482 8.272 -14.561 1.00 94.88 297 HIS A CA 1
ATOM 2394 C C . HIS A 1 297 ? 14.795 7.983 -15.309 1.00 94.88 297 HIS A C 1
ATOM 2396 O O . HIS A 1 297 ? 14.816 7.303 -16.344 1.00 94.88 297 HIS A O 1
ATOM 2402 N N . GLY A 1 298 ? 15.898 8.524 -14.788 1.00 90.12 298 GLY A N 1
ATOM 2403 C CA . GLY A 1 298 ? 17.182 8.598 -15.483 1.00 90.12 298 GLY A CA 1
ATOM 2404 C C . GLY A 1 298 ? 17.153 9.607 -16.632 1.00 90.12 298 GLY A C 1
ATOM 2405 O O . GLY A 1 298 ? 16.943 10.792 -16.416 1.00 90.12 298 GLY A O 1
ATOM 2406 N N . ASP A 1 299 ? 17.354 9.133 -17.861 1.00 85.38 299 ASP A N 1
ATOM 2407 C CA . ASP A 1 299 ? 17.184 9.936 -19.083 1.00 85.38 299 ASP A CA 1
ATOM 2408 C C . ASP A 1 299 ? 15.904 9.507 -19.856 1.00 85.38 299 ASP A C 1
ATOM 2410 O O . ASP A 1 299 ? 15.812 9.655 -21.075 1.00 85.38 299 ASP A O 1
ATOM 2414 N N . GLY A 1 300 ? 14.951 8.857 -19.170 1.00 91.81 300 GLY A N 1
ATOM 2415 C CA . GLY A 1 300 ? 13.768 8.212 -19.751 1.00 91.81 300 GLY A CA 1
ATOM 2416 C C . GLY A 1 300 ? 12.430 8.891 -19.417 1.00 91.81 300 GLY A C 1
ATOM 2417 O O . GLY A 1 300 ? 12.406 9.979 -18.847 1.00 91.81 300 GLY A O 1
ATOM 2418 N N . PRO A 1 301 ? 11.292 8.255 -19.766 1.00 94.50 301 PRO A N 1
ATOM 2419 C CA . PRO A 1 301 ? 9.970 8.746 -19.376 1.00 94.50 301 PRO A CA 1
ATOM 2420 C C . PRO A 1 301 ? 9.768 8.665 -17.857 1.00 94.50 301 PRO A C 1
ATOM 2422 O O . PRO A 1 301 ? 10.476 7.931 -17.166 1.00 94.50 301 PRO A O 1
ATOM 2425 N N . SER A 1 302 ? 8.758 9.366 -17.346 1.00 96.75 302 SER A N 1
ATOM 2426 C CA . SER A 1 302 ? 8.330 9.242 -15.951 1.00 96.75 302 SER A CA 1
ATOM 2427 C C . SER A 1 302 ? 7.643 7.899 -15.683 1.00 96.75 302 SER A C 1
ATOM 2429 O O . SER A 1 302 ? 6.852 7.426 -16.508 1.00 96.75 302 SER A O 1
ATOM 2431 N N . TRP A 1 303 ? 7.924 7.306 -14.522 1.00 98.06 303 TRP A N 1
ATOM 2432 C CA . TRP A 1 303 ? 7.371 6.020 -14.086 1.00 98.06 303 TRP A CA 1
ATOM 2433 C C . TRP A 1 303 ? 6.576 6.150 -12.795 1.00 98.06 303 TRP A C 1
ATOM 2435 O O . TRP A 1 303 ? 6.977 6.884 -11.898 1.00 98.06 303 TRP A O 1
ATOM 2445 N N . PHE A 1 304 ? 5.495 5.390 -12.678 1.00 98.25 304 PHE A N 1
ATOM 2446 C CA . PHE A 1 304 ? 4.876 5.089 -11.394 1.00 98.25 304 PHE A CA 1
ATOM 2447 C C . PHE A 1 304 ? 5.042 3.603 -11.067 1.00 98.25 304 PHE A C 1
ATOM 2449 O O . PHE A 1 304 ? 5.073 2.749 -11.955 1.00 98.25 304 PHE A O 1
ATOM 2456 N N . VAL A 1 305 ? 5.149 3.294 -9.784 1.00 98.19 305 VAL A N 1
ATOM 2457 C CA . VAL A 1 305 ? 5.245 1.939 -9.251 1.00 98.19 305 VAL A CA 1
ATOM 2458 C C . VAL A 1 305 ? 4.148 1.777 -8.216 1.00 98.19 305 VAL A C 1
ATOM 2460 O O . VAL A 1 305 ? 4.031 2.602 -7.313 1.00 98.19 305 VAL A O 1
ATOM 2463 N N . LEU A 1 306 ? 3.333 0.734 -8.355 1.00 97.38 306 LEU A N 1
ATOM 2464 C CA . LEU A 1 306 ? 2.439 0.313 -7.281 1.00 97.38 306 LEU A CA 1
ATOM 2465 C C . LEU A 1 306 ? 3.267 -0.583 -6.356 1.00 97.38 306 LEU A C 1
ATOM 2467 O O . LEU A 1 306 ? 3.510 -1.740 -6.694 1.00 97.38 306 LEU A O 1
ATOM 2471 N N . ASP A 1 307 ? 3.753 -0.017 -5.249 1.00 94.50 307 ASP A N 1
ATOM 2472 C CA . ASP A 1 307 ? 4.679 -0.705 -4.343 1.00 94.50 307 ASP A CA 1
ATOM 2473 C C . ASP A 1 307 ? 3.932 -1.716 -3.479 1.00 94.50 307 ASP A C 1
ATOM 2475 O O . ASP A 1 307 ? 4.289 -2.889 -3.429 1.00 94.50 307 ASP A O 1
ATOM 2479 N N . TYR A 1 308 ? 2.868 -1.251 -2.824 1.00 93.31 308 TYR A N 1
ATOM 2480 C CA . TYR A 1 308 ? 2.085 -2.041 -1.887 1.00 93.31 308 TYR A CA 1
ATOM 2481 C C . TYR A 1 308 ? 0.608 -1.679 -2.018 1.00 93.31 308 TYR A C 1
ATOM 2483 O O . TYR A 1 308 ? 0.257 -0.508 -2.161 1.00 93.31 308 TYR A O 1
ATOM 2491 N N . LEU A 1 309 ? -0.269 -2.673 -1.921 1.00 95.00 309 LEU A N 1
ATOM 2492 C CA . LEU A 1 309 ? -1.682 -2.453 -1.639 1.00 95.00 309 LEU A CA 1
ATOM 2493 C C . LEU A 1 309 ? -2.142 -3.439 -0.583 1.00 95.00 309 LEU A C 1
ATOM 2495 O O . LEU A 1 309 ? -1.626 -4.554 -0.511 1.00 95.00 309 LEU A O 1
ATOM 2499 N N . ASP A 1 310 ? -3.125 -3.028 0.203 1.00 96.69 310 ASP A N 1
ATOM 2500 C CA . ASP A 1 310 ? -3.767 -3.901 1.172 1.00 96.69 310 ASP A CA 1
ATOM 2501 C C . ASP A 1 310 ? -5.233 -3.508 1.363 1.00 96.69 310 ASP A C 1
ATOM 2503 O O . ASP A 1 310 ? -5.653 -2.392 1.034 1.00 96.69 310 ASP A O 1
ATOM 2507 N N . SER A 1 311 ? -6.038 -4.444 1.857 1.00 96.19 311 SER A N 1
ATOM 2508 C CA . SER A 1 311 ? -7.474 -4.232 2.014 1.00 96.19 311 SER A CA 1
ATOM 2509 C C . SER A 1 311 ? -8.065 -5.083 3.122 1.00 96.19 311 SER A C 1
ATOM 2511 O O . SER A 1 311 ? -7.656 -6.222 3.325 1.00 96.19 311 SER A O 1
ATOM 2513 N N . VAL A 1 312 ? -9.112 -4.569 3.761 1.00 95.31 312 VAL A N 1
ATOM 2514 C CA . VAL A 1 312 ? -9.918 -5.312 4.734 1.00 95.31 312 VAL A CA 1
ATOM 2515 C C . VAL A 1 312 ? -11.371 -5.350 4.286 1.00 95.31 312 VAL A C 1
ATOM 2517 O O . VAL A 1 312 ? -11.911 -4.396 3.720 1.00 95.31 312 VAL A O 1
ATOM 2520 N N . GLN A 1 313 ? -12.034 -6.477 4.525 1.00 93.19 313 GLN A N 1
ATOM 2521 C CA . GLN A 1 313 ? -13.365 -6.764 3.987 1.00 93.19 313 GLN A CA 1
ATOM 2522 C C . GLN A 1 313 ? -14.543 -6.055 4.691 1.00 93.19 313 GLN A C 1
ATOM 2524 O O . GLN A 1 313 ? -15.651 -6.592 4.721 1.00 93.19 313 GLN A O 1
ATOM 2529 N N . HIS A 1 314 ? -14.326 -4.840 5.202 1.00 94.62 314 HIS A N 1
ATOM 2530 C CA . HIS A 1 314 ? -15.332 -4.027 5.905 1.00 94.62 314 HIS A CA 1
ATOM 2531 C C . HIS A 1 314 ? -16.178 -3.134 4.986 1.00 94.62 314 HIS A C 1
ATOM 2533 O O . HIS A 1 314 ? -17.139 -2.522 5.447 1.00 94.62 314 HIS A O 1
ATOM 2539 N N . PHE A 1 315 ? -15.864 -3.068 3.687 1.00 95.12 315 PHE A N 1
ATOM 2540 C CA . PHE A 1 315 ? -16.639 -2.302 2.704 1.00 95.12 315 PHE A CA 1
ATOM 2541 C C . PHE A 1 315 ? -18.088 -2.810 2.568 1.00 95.12 315 PHE A C 1
ATOM 2543 O O . PHE A 1 315 ? -18.325 -4.018 2.482 1.00 95.12 315 PHE A O 1
ATOM 2550 N N . GLN A 1 316 ? -19.048 -1.883 2.476 1.00 91.81 316 GLN A N 1
ATOM 2551 C CA . GLN A 1 316 ? -20.473 -2.168 2.300 1.00 91.81 316 GLN A CA 1
ATOM 2552 C C . GLN A 1 316 ? -21.084 -1.417 1.099 1.00 91.81 316 GLN A C 1
ATOM 2554 O O . GLN A 1 316 ? -20.836 -0.228 0.937 1.00 91.81 316 GLN A O 1
ATOM 2559 N N . PRO A 1 317 ? -21.940 -2.042 0.271 1.00 91.12 317 PRO A N 1
ATOM 2560 C CA . PRO A 1 317 ? -22.338 -3.446 0.325 1.00 91.12 317 PRO A CA 1
ATOM 2561 C C . PRO A 1 317 ? -21.183 -4.366 -0.077 1.00 91.12 317 PRO A C 1
ATOM 2563 O O . PRO A 1 317 ? -20.484 -4.097 -1.057 1.00 91.12 317 PRO A O 1
ATOM 2566 N N . HIS A 1 318 ? -21.024 -5.486 0.632 1.00 90.31 318 HIS A N 1
ATOM 2567 C CA . HIS A 1 318 ? -19.934 -6.433 0.372 1.00 90.31 318 HIS A CA 1
ATOM 2568 C C . HIS A 1 318 ? -19.888 -6.932 -1.086 1.00 90.31 318 HIS A C 1
ATOM 2570 O O . HIS A 1 318 ? -18.802 -7.146 -1.624 1.00 90.31 318 HIS A O 1
ATOM 2576 N N . SER A 1 319 ? -21.043 -7.060 -1.750 1.00 90.88 319 SER A N 1
ATOM 2577 C CA . SER A 1 319 ? -21.161 -7.529 -3.140 1.00 90.88 319 SER A CA 1
ATOM 2578 C C . SER A 1 319 ? -20.383 -6.674 -4.148 1.00 90.88 319 SER A C 1
ATOM 2580 O O . SER A 1 319 ? -19.903 -7.192 -5.150 1.00 90.88 319 SER A O 1
ATOM 2582 N N . PHE A 1 320 ? -20.198 -5.376 -3.881 1.00 92.81 320 PHE A N 1
ATOM 2583 C CA . PHE A 1 320 ? -19.482 -4.466 -4.786 1.00 92.81 320 PHE A CA 1
ATOM 2584 C C . PHE A 1 320 ? -18.005 -4.277 -4.431 1.00 92.81 320 PHE A C 1
ATOM 2586 O O . PHE A 1 320 ? -17.283 -3.602 -5.163 1.00 92.81 320 PHE A O 1
ATOM 2593 N N . LYS A 1 321 ? -17.525 -4.892 -3.343 1.00 93.81 321 LYS A N 1
ATOM 2594 C CA . LYS A 1 321 ? -16.164 -4.716 -2.812 1.00 93.81 321 LYS A CA 1
ATOM 2595 C C . LYS A 1 321 ? -15.086 -4.870 -3.888 1.00 93.81 321 LYS A C 1
ATOM 2597 O O . LYS A 1 321 ? -14.279 -3.971 -4.095 1.00 93.81 321 LYS A O 1
ATOM 2602 N N . THR A 1 322 ? -15.089 -5.987 -4.616 1.00 94.69 322 THR A N 1
ATOM 2603 C CA . THR A 1 322 ? -14.075 -6.252 -5.651 1.00 94.69 322 THR A CA 1
ATOM 2604 C C . THR A 1 322 ? -14.175 -5.280 -6.825 1.00 94.69 322 THR A C 1
ATOM 2606 O O . THR A 1 322 ? -13.156 -4.910 -7.403 1.00 94.69 322 THR A O 1
ATOM 2609 N N . GLU A 1 323 ? -15.380 -4.850 -7.196 1.00 96.12 323 GLU A N 1
ATOM 2610 C CA . GLU A 1 323 ? -15.563 -3.845 -8.244 1.00 96.12 323 GLU A CA 1
ATOM 2611 C C . GLU A 1 323 ? -15.006 -2.484 -7.827 1.00 96.12 323 GLU A C 1
ATOM 2613 O O . GLU A 1 323 ? -14.285 -1.872 -8.612 1.00 96.12 323 GLU A O 1
ATOM 2618 N N . VAL A 1 324 ? -15.250 -2.072 -6.583 1.00 97.44 324 VAL A N 1
ATOM 2619 C CA . VAL A 1 324 ? -14.691 -0.845 -6.007 1.00 97.44 324 VAL A CA 1
ATOM 2620 C C . VAL A 1 324 ? -13.168 -0.919 -5.923 1.00 97.44 324 VAL A C 1
ATOM 2622 O O . VAL A 1 324 ? -12.507 0.037 -6.306 1.00 97.44 324 VAL A O 1
ATOM 2625 N N . TYR A 1 325 ? -12.584 -2.054 -5.524 1.00 98.06 325 TYR A N 1
ATOM 2626 C CA . TYR A 1 325 ? -11.121 -2.217 -5.493 1.00 98.06 325 TYR A CA 1
ATOM 2627 C C . TYR A 1 325 ? -10.498 -2.040 -6.882 1.00 98.06 325 TYR A C 1
ATOM 2629 O O . TYR A 1 325 ? -9.488 -1.354 -7.033 1.00 98.06 325 TYR A O 1
ATOM 2637 N N . ASN A 1 326 ? -11.130 -2.610 -7.915 1.00 98.25 326 ASN A N 1
ATOM 2638 C CA . ASN A 1 326 ? -10.693 -2.407 -9.296 1.00 98.25 326 ASN A CA 1
ATOM 2639 C C . ASN A 1 326 ? -10.783 -0.926 -9.693 1.00 98.25 326 ASN A C 1
ATOM 2641 O O . ASN A 1 326 ? -9.882 -0.414 -10.356 1.00 98.25 326 ASN A O 1
ATOM 2645 N N . GLU A 1 327 ? -11.866 -0.246 -9.304 1.00 98.50 327 GLU A N 1
ATOM 2646 C CA . GLU A 1 327 ? -12.071 1.162 -9.635 1.00 98.50 327 GLU A CA 1
ATOM 2647 C C . GLU A 1 327 ? -11.067 2.074 -8.924 1.00 98.50 327 GLU A C 1
ATOM 2649 O O . GLU A 1 327 ? -10.583 3.012 -9.550 1.00 98.50 327 GLU A O 1
ATOM 2654 N N . ILE A 1 328 ? -10.679 1.784 -7.676 1.00 98.75 328 ILE A N 1
ATOM 2655 C CA . ILE A 1 328 ? -9.632 2.531 -6.953 1.00 98.75 328 ILE A CA 1
ATOM 2656 C C . ILE A 1 328 ? -8.327 2.518 -7.756 1.00 98.75 328 ILE A C 1
ATOM 2658 O O . ILE A 1 328 ? -7.765 3.578 -8.038 1.00 98.75 328 ILE A O 1
ATOM 2662 N N . VAL A 1 329 ? -7.880 1.335 -8.191 1.00 98.75 329 VAL A N 1
ATOM 2663 C CA . VAL A 1 329 ? -6.644 1.188 -8.977 1.00 98.75 329 VAL A CA 1
ATOM 2664 C C . VAL A 1 329 ? -6.755 1.888 -10.335 1.00 98.75 329 VAL A C 1
ATOM 2666 O O . VAL A 1 329 ? -5.847 2.615 -10.734 1.00 98.75 329 VAL A O 1
ATOM 2669 N N . LEU A 1 330 ? -7.875 1.722 -11.047 1.00 98.75 330 LEU A N 1
ATOM 2670 C CA . LEU A 1 330 ? -8.077 2.369 -12.350 1.00 98.75 330 LEU A CA 1
ATOM 2671 C C . LEU A 1 330 ? -8.178 3.892 -12.251 1.00 98.75 330 LEU A C 1
ATOM 2673 O O . LEU A 1 330 ? -7.675 4.589 -13.129 1.00 98.75 330 LEU A O 1
ATOM 2677 N N . THR A 1 331 ? -8.793 4.406 -11.189 1.00 98.69 331 THR A N 1
ATOM 2678 C CA . THR A 1 331 ? -8.893 5.846 -10.935 1.00 98.69 331 THR A CA 1
ATOM 2679 C C . THR A 1 331 ? -7.519 6.431 -10.619 1.00 98.69 331 THR A C 1
ATOM 2681 O O . THR A 1 331 ? -7.183 7.500 -11.124 1.00 98.69 331 THR A O 1
ATOM 2684 N N . TYR A 1 332 ? -6.682 5.706 -9.870 1.00 98.56 332 TYR A N 1
ATOM 2685 C CA . TYR A 1 332 ? -5.282 6.087 -9.682 1.00 98.56 332 TYR A CA 1
ATOM 2686 C C . TYR A 1 332 ? -4.516 6.110 -11.015 1.00 98.56 332 TYR A C 1
ATOM 2688 O O . TYR A 1 332 ? -3.839 7.090 -11.310 1.00 98.56 332 TYR A O 1
ATOM 2696 N N . PHE A 1 333 ? -4.668 5.103 -11.881 1.00 98.56 333 PHE A N 1
ATOM 2697 C CA . PHE A 1 333 ? -4.036 5.135 -13.208 1.00 98.56 333 PHE A CA 1
ATOM 2698 C C . PHE A 1 333 ? -4.540 6.301 -14.069 1.00 98.56 333 PHE A C 1
ATOM 2700 O O . PHE A 1 333 ? -3.747 6.924 -14.775 1.00 98.56 333 PHE A O 1
ATOM 2707 N N . ASP A 1 334 ? -5.832 6.642 -13.992 1.00 98.44 334 ASP A N 1
ATOM 2708 C CA . ASP A 1 334 ? -6.360 7.831 -14.666 1.00 98.44 334 ASP A CA 1
ATOM 2709 C C . ASP A 1 334 ? -5.697 9.111 -14.135 1.00 98.44 334 ASP A C 1
ATOM 2711 O O . ASP A 1 334 ? -5.322 9.977 -14.923 1.00 98.44 334 ASP A O 1
ATOM 2715 N N . TRP A 1 335 ? -5.465 9.212 -12.823 1.00 97.75 335 TRP A N 1
ATOM 2716 C CA . TRP A 1 335 ? -4.692 10.316 -12.251 1.00 97.75 335 TRP A CA 1
ATOM 2717 C C . TRP A 1 335 ? -3.259 10.362 -12.806 1.00 97.75 335 TRP A C 1
ATOM 2719 O O . TRP A 1 335 ? -2.840 11.396 -13.327 1.00 97.75 335 TRP A O 1
ATOM 2729 N N . MET A 1 336 ? -2.542 9.233 -12.791 1.00 97.81 336 MET A N 1
ATOM 2730 C CA . MET A 1 336 ? -1.140 9.160 -13.225 1.00 97.81 336 MET A CA 1
ATOM 2731 C C . MET A 1 336 ? -0.941 9.553 -14.688 1.00 97.81 336 MET A C 1
ATOM 2733 O O . MET A 1 336 ? -0.032 10.325 -15.004 1.00 97.81 336 MET A O 1
ATOM 2737 N N . ARG A 1 337 ? -1.812 9.101 -15.602 1.00 97.44 337 ARG A N 1
ATOM 2738 C CA . ARG A 1 337 ? -1.693 9.526 -17.006 1.00 97.44 337 ARG A CA 1
ATOM 2739 C C . ARG A 1 337 ? -1.928 11.027 -17.168 1.00 97.44 337 ARG A C 1
ATOM 2741 O O . ARG A 1 337 ? -1.244 11.654 -17.973 1.00 97.44 337 ARG A O 1
ATOM 2748 N N . ARG A 1 338 ? -2.861 11.614 -16.403 1.00 97.44 338 ARG A N 1
ATOM 2749 C CA . ARG A 1 338 ? -3.205 13.046 -16.474 1.00 97.44 338 ARG A CA 1
ATOM 2750 C C . ARG A 1 338 ? -2.069 13.934 -15.981 1.00 97.44 338 ARG A C 1
ATOM 2752 O O . ARG A 1 338 ? -1.947 15.044 -16.489 1.00 97.44 338 ARG A O 1
ATOM 2759 N N . THR A 1 339 ? -1.242 13.444 -15.058 1.00 95.69 339 THR A N 1
ATOM 2760 C CA . THR A 1 339 ? -0.048 14.135 -14.539 1.00 95.69 339 THR A CA 1
ATOM 2761 C C . THR A 1 339 ? 1.241 13.796 -15.297 1.00 95.69 339 THR A C 1
ATOM 2763 O O . THR A 1 339 ? 2.310 14.286 -14.942 1.00 95.69 339 THR A O 1
ATOM 2766 N N . GLY A 1 340 ? 1.159 13.012 -16.380 1.00 95.62 340 GLY A N 1
ATOM 2767 C CA . GLY A 1 340 ? 2.280 12.749 -17.293 1.00 95.62 340 GLY A CA 1
ATOM 2768 C C . GLY A 1 340 ? 3.083 11.477 -17.002 1.00 95.62 340 GLY A C 1
ATOM 2769 O O . GLY A 1 340 ? 4.086 11.217 -17.669 1.00 95.62 340 GLY A O 1
ATOM 2770 N N . PHE A 1 341 ? 2.646 10.643 -16.060 1.00 97.38 341 PHE A N 1
ATOM 2771 C CA . PHE A 1 341 ? 3.250 9.341 -15.784 1.00 97.38 341 PHE A CA 1
ATOM 2772 C C . PHE A 1 341 ? 2.587 8.262 -16.642 1.00 97.38 341 PHE A C 1
ATOM 2774 O O . PHE A 1 341 ? 1.574 7.672 -16.275 1.00 97.38 341 PHE A O 1
ATOM 2781 N N . LEU A 1 342 ? 3.164 8.005 -17.816 1.00 97.88 342 LEU A N 1
ATOM 2782 C CA . LEU A 1 342 ? 2.599 7.064 -18.792 1.00 97.88 342 LEU A CA 1
ATOM 2783 C C . LEU A 1 342 ? 3.164 5.643 -18.689 1.00 97.88 342 LEU A C 1
ATOM 2785 O O . LEU A 1 342 ? 2.654 4.742 -19.354 1.00 97.88 342 LEU A O 1
ATOM 2789 N N . LYS A 1 343 ? 4.213 5.424 -17.890 1.00 98.50 343 LYS A N 1
ATOM 2790 C CA . LYS A 1 343 ? 4.792 4.099 -17.645 1.00 98.50 343 LYS A CA 1
ATOM 2791 C C . LYS A 1 343 ? 4.508 3.665 -16.213 1.00 98.50 343 LYS A C 1
ATOM 2793 O O . LYS A 1 343 ? 4.774 4.417 -15.282 1.00 98.50 343 LYS A O 1
ATOM 2798 N N . GLY A 1 344 ? 3.984 2.458 -16.055 1.00 98.38 344 GLY A N 1
ATOM 2799 C CA . GLY A 1 344 ? 3.681 1.851 -14.766 1.00 98.38 344 GLY A CA 1
ATOM 2800 C C . GLY A 1 344 ? 4.420 0.537 -14.570 1.00 98.38 344 GLY A C 1
ATOM 2801 O O . GLY A 1 344 ? 4.741 -0.154 -15.542 1.00 98.38 344 GLY A O 1
ATOM 2802 N N . TYR A 1 345 ? 4.660 0.175 -13.318 1.00 98.50 345 TYR A N 1
ATOM 2803 C CA . TYR A 1 345 ? 5.275 -1.093 -12.951 1.00 98.50 345 TYR A CA 1
ATOM 2804 C C . TYR A 1 345 ? 4.610 -1.693 -11.710 1.00 98.50 345 TYR A C 1
ATOM 2806 O O . TYR A 1 345 ? 4.287 -0.972 -10.765 1.00 98.50 345 TYR A O 1
ATOM 2814 N N . ILE A 1 346 ? 4.411 -3.012 -11.721 1.00 97.88 346 ILE A N 1
ATOM 2815 C CA . ILE A 1 346 ? 3.890 -3.787 -10.590 1.00 97.88 346 ILE A CA 1
ATOM 2816 C C . ILE A 1 346 ? 4.746 -5.040 -10.430 1.00 97.88 346 ILE A C 1
ATOM 2818 O O . ILE A 1 346 ? 4.947 -5.780 -11.395 1.00 97.88 346 ILE A O 1
ATOM 2822 N N . TRP A 1 347 ? 5.193 -5.302 -9.204 1.00 96.88 347 TRP A N 1
ATOM 2823 C CA . TRP A 1 347 ? 5.674 -6.617 -8.795 1.00 96.88 347 TRP A CA 1
ATOM 2824 C C . TRP A 1 347 ? 4.592 -7.295 -7.950 1.00 96.88 347 TRP A C 1
ATOM 2826 O O . TRP A 1 347 ? 4.136 -6.759 -6.945 1.00 96.88 347 TRP A O 1
ATOM 2836 N N . VAL A 1 348 ? 4.130 -8.456 -8.402 1.00 95.81 348 VAL A N 1
ATOM 2837 C CA . VAL A 1 348 ? 3.051 -9.219 -7.785 1.00 95.81 348 VAL A CA 1
ATOM 2838 C C . VAL A 1 348 ? 3.629 -10.179 -6.746 1.00 95.81 348 VAL A C 1
ATOM 2840 O O . VAL A 1 348 ? 3.906 -11.336 -7.054 1.00 95.81 348 VAL A O 1
ATOM 2843 N N . ASP A 1 349 ? 3.775 -9.687 -5.517 1.00 91.44 349 ASP A N 1
ATOM 2844 C CA . ASP A 1 349 ? 4.286 -10.431 -4.358 1.00 91.44 349 ASP A CA 1
ATOM 2845 C C . ASP A 1 349 ? 3.236 -10.461 -3.230 1.00 91.44 349 ASP A C 1
ATOM 2847 O O . ASP A 1 349 ? 3.171 -9.526 -2.426 1.00 91.44 349 ASP A O 1
ATOM 2851 N N . PRO A 1 350 ? 2.333 -11.462 -3.189 1.00 89.56 350 PRO A N 1
ATOM 2852 C CA . PRO A 1 350 ? 1.341 -11.549 -2.121 1.00 89.56 350 PRO A CA 1
ATOM 2853 C C . PRO A 1 350 ? 1.997 -11.877 -0.768 1.00 89.56 350 PRO A C 1
ATOM 2855 O O 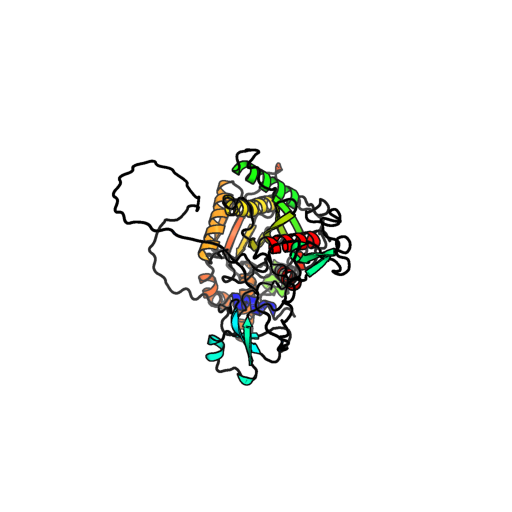. PRO A 1 350 ? 2.954 -12.651 -0.721 1.00 89.56 350 PRO A O 1
ATOM 2858 N N . PRO A 1 351 ? 1.452 -11.381 0.359 1.00 86.50 351 PRO A N 1
ATOM 2859 C CA . PRO A 1 351 ? 1.880 -11.836 1.678 1.00 86.50 351 PRO A CA 1
ATOM 2860 C C . PRO A 1 351 ? 1.551 -13.322 1.875 1.00 86.50 351 PRO A C 1
ATOM 2862 O O . PRO A 1 351 ? 0.602 -13.856 1.288 1.00 86.50 351 PRO A O 1
ATOM 2865 N N . GLN A 1 352 ? 2.302 -13.987 2.756 1.00 81.44 352 GLN A N 1
ATOM 2866 C CA . GLN A 1 352 ? 1.937 -15.333 3.190 1.00 81.44 352 GLN A CA 1
ATOM 2867 C C . GLN A 1 352 ? 0.600 -15.284 3.953 1.00 81.44 352 GLN A C 1
ATOM 2869 O O . GLN A 1 352 ? 0.354 -14.323 4.683 1.00 81.44 352 GLN A O 1
ATOM 2874 N N . PRO A 1 353 ? -0.284 -16.290 3.819 1.00 78.12 353 PRO A N 1
ATOM 2875 C CA . PRO A 1 353 ? -1.571 -16.283 4.508 1.00 78.12 353 PRO A CA 1
ATOM 2876 C C . PRO A 1 353 ? -1.440 -16.075 6.026 1.00 78.12 353 PRO A C 1
ATOM 2878 O O . PRO A 1 353 ? -0.805 -16.869 6.722 1.00 78.12 353 PRO A O 1
ATOM 2881 N N . GLY A 1 354 ? -2.087 -15.023 6.533 1.00 75.88 354 GLY A N 1
ATOM 2882 C CA . GLY A 1 354 ? -2.055 -14.617 7.943 1.00 75.88 354 GLY A CA 1
ATOM 2883 C C . GLY A 1 354 ? -0.867 -13.730 8.343 1.00 75.88 354 GLY A C 1
ATOM 2884 O O . GLY A 1 354 ? -0.757 -13.376 9.515 1.00 75.88 354 GLY A O 1
ATOM 2885 N N . ASP A 1 355 ? 0.009 -13.368 7.402 1.00 84.81 355 ASP A N 1
ATOM 2886 C CA . ASP A 1 355 ? 0.912 -12.232 7.574 1.00 84.81 355 ASP A CA 1
ATOM 2887 C C . ASP A 1 355 ? 0.162 -10.939 7.234 1.00 84.81 355 ASP A C 1
ATOM 2889 O O . ASP A 1 355 ? -0.566 -10.862 6.239 1.00 84.81 355 ASP A O 1
ATOM 2893 N N . ASP A 1 356 ? 0.378 -9.910 8.045 1.00 85.50 356 ASP A N 1
ATOM 2894 C CA . ASP A 1 356 ? -0.125 -8.568 7.777 1.00 85.50 356 ASP A CA 1
ATOM 2895 C C . ASP A 1 356 ? 0.838 -7.829 6.843 1.00 85.50 356 ASP A C 1
ATOM 2897 O O . ASP A 1 356 ? 2.058 -7.875 7.034 1.00 85.50 356 ASP A O 1
ATOM 2901 N N . TYR A 1 357 ? 0.295 -7.181 5.807 1.00 86.88 357 TYR A N 1
ATOM 2902 C CA . TYR A 1 357 ? 1.101 -6.501 4.793 1.00 86.88 357 TYR A CA 1
ATOM 2903 C C . TYR A 1 357 ? 1.208 -5.000 5.059 1.00 86.88 357 TYR A C 1
ATOM 2905 O O . TYR A 1 357 ? 2.313 -4.500 5.246 1.00 86.88 357 TYR A O 1
ATOM 2913 N N . LEU A 1 358 ? 0.073 -4.297 5.129 1.00 93.25 358 LEU A N 1
ATOM 2914 C CA . LEU A 1 358 ? -0.004 -2.891 5.545 1.00 93.25 358 LEU A CA 1
ATOM 2915 C C . LEU A 1 358 ? -0.994 -2.682 6.692 1.00 93.25 358 LEU A C 1
ATOM 2917 O O . LEU A 1 358 ? -0.789 -1.783 7.501 1.00 93.25 358 LEU A O 1
ATOM 2921 N N . LEU A 1 359 ? -2.070 -3.473 6.760 1.00 95.94 359 LEU A N 1
ATOM 2922 C CA . LEU A 1 359 ? -3.091 -3.369 7.803 1.00 95.94 359 LEU A CA 1
ATOM 2923 C C . LEU A 1 359 ? -2.867 -4.449 8.864 1.00 95.94 359 LEU A C 1
ATOM 2925 O O . LEU A 1 359 ? -2.847 -5.636 8.558 1.00 95.94 359 LEU A O 1
ATOM 2929 N N . ASN A 1 360 ? -2.690 -4.031 10.116 1.00 95.75 360 ASN A N 1
ATOM 2930 C CA . ASN A 1 360 ? -2.422 -4.930 11.235 1.00 95.75 360 ASN A CA 1
ATOM 2931 C C . ASN A 1 360 ? -3.681 -5.724 11.629 1.00 95.75 360 ASN A C 1
ATOM 2933 O O . ASN A 1 360 ? -4.725 -5.132 11.904 1.00 95.75 360 ASN A O 1
ATOM 2937 N N . ILE A 1 361 ? -3.569 -7.053 11.690 1.00 94.38 361 ILE A N 1
ATOM 2938 C CA . ILE A 1 361 ? -4.645 -8.020 11.932 1.00 94.38 361 ILE A CA 1
ATOM 2939 C C . ILE A 1 361 ? -5.805 -7.894 10.938 1.00 94.38 361 ILE A C 1
ATOM 2941 O O . ILE A 1 361 ? -6.665 -7.022 11.041 1.00 94.38 361 ILE A O 1
ATOM 2945 N N . HIS A 1 362 ? -5.907 -8.850 10.022 1.00 94.25 362 HIS A N 1
ATOM 2946 C CA . HIS A 1 362 ? -7.038 -8.956 9.101 1.00 94.25 362 HIS A CA 1
ATOM 2947 C C . HIS A 1 362 ? -8.221 -9.745 9.679 1.00 94.25 362 HIS A C 1
ATOM 2949 O O . HIS A 1 362 ? -8.043 -10.568 10.580 1.00 94.25 362 HIS A O 1
ATOM 2955 N N . PRO A 1 363 ? -9.445 -9.557 9.142 1.00 92.25 363 PRO A N 1
ATOM 2956 C CA . PRO A 1 363 ? -10.589 -10.366 9.541 1.00 92.25 363 PRO A CA 1
ATOM 2957 C C . PRO A 1 363 ? -10.315 -11.866 9.378 1.00 92.25 363 PRO A C 1
ATOM 2959 O O . PRO A 1 363 ? -9.882 -12.268 8.297 1.00 92.25 363 PRO A O 1
ATOM 2962 N N . PRO A 1 364 ? -10.618 -12.722 10.373 1.00 87.88 364 PRO A N 1
ATOM 2963 C CA . PRO A 1 364 ? -10.257 -14.144 10.322 1.00 87.88 364 PRO A CA 1
ATOM 2964 C C . PRO A 1 364 ? -10.832 -14.901 9.116 1.00 87.88 364 PRO A C 1
ATOM 2966 O O . PRO A 1 364 ? -10.268 -15.890 8.658 1.00 87.88 364 PRO A O 1
ATOM 2969 N N . GLN A 1 365 ? -11.971 -14.444 8.587 1.00 87.94 365 GLN A N 1
ATOM 2970 C CA . GLN A 1 365 ? -12.635 -15.042 7.426 1.00 87.94 365 GLN A CA 1
ATOM 2971 C C . GLN A 1 365 ? -12.108 -14.494 6.088 1.00 87.94 365 GLN A C 1
ATOM 2973 O O . GLN A 1 365 ? -12.541 -14.948 5.024 1.00 87.94 365 GLN A O 1
ATOM 2978 N N . GLN A 1 366 ? -11.213 -13.501 6.109 1.00 89.94 366 GLN A N 1
ATOM 2979 C CA . GLN A 1 366 ? -10.648 -12.914 4.903 1.00 89.94 366 GLN A CA 1
ATOM 2980 C C . GLN A 1 366 ? -9.665 -13.887 4.247 1.00 89.94 366 GLN A C 1
ATOM 2982 O O . GLN A 1 366 ? -8.694 -14.342 4.845 1.00 89.94 366 GLN A O 1
ATOM 2987 N N . LYS A 1 367 ? -9.914 -14.201 2.973 1.00 87.75 367 LYS A N 1
ATOM 2988 C CA . LYS A 1 367 ? -9.044 -15.079 2.183 1.00 87.75 367 LYS A CA 1
ATOM 2989 C C . LYS A 1 367 ? -7.927 -14.270 1.529 1.00 87.75 367 LYS A C 1
ATOM 2991 O O . LYS A 1 367 ? -8.212 -13.347 0.767 1.00 87.75 367 LYS A O 1
ATOM 2996 N N . TYR A 1 368 ? -6.686 -14.692 1.740 1.00 87.25 368 TYR A N 1
ATOM 2997 C CA . TYR A 1 368 ? -5.513 -14.142 1.064 1.00 87.25 368 TYR A CA 1
ATOM 2998 C C . TYR A 1 368 ? -5.398 -14.720 -0.356 1.00 87.25 368 TYR A C 1
ATOM 3000 O O . TYR A 1 368 ? -5.535 -15.937 -0.534 1.00 87.25 368 TYR A O 1
ATOM 3008 N N . PRO A 1 369 ? -5.200 -13.892 -1.397 1.00 88.62 369 PRO A N 1
ATOM 3009 C CA . PRO A 1 369 ? -4.954 -14.403 -2.736 1.00 88.62 369 PRO A CA 1
ATOM 3010 C C . PRO A 1 369 ? -3.532 -14.971 -2.828 1.00 88.62 369 PRO A C 1
ATOM 3012 O O . PRO A 1 369 ? -2.566 -14.281 -2.527 1.00 88.62 369 PRO A O 1
ATOM 3015 N N . GLY A 1 370 ? -3.399 -16.214 -3.297 1.00 90.75 370 GLY A N 1
ATOM 3016 C CA . GLY A 1 370 ? -2.094 -16.743 -3.703 1.00 90.75 370 GLY A CA 1
ATOM 3017 C C . GLY A 1 370 ? -1.553 -16.048 -4.968 1.00 90.75 370 GLY A C 1
ATOM 3018 O O . GLY A 1 370 ? -2.304 -15.321 -5.631 1.00 90.75 370 GLY A O 1
ATOM 3019 N N . PRO A 1 371 ? -0.287 -16.308 -5.354 1.00 91.25 371 PRO A N 1
ATOM 3020 C CA . PRO A 1 371 ? 0.394 -15.601 -6.444 1.00 91.25 371 PRO A CA 1
ATOM 3021 C C . PRO A 1 371 ? -0.383 -15.571 -7.762 1.00 91.25 371 PRO A C 1
ATOM 3023 O O . PRO A 1 371 ? -0.633 -14.499 -8.309 1.00 91.25 371 PRO A O 1
ATOM 3026 N N . GLU A 1 372 ? -0.851 -16.723 -8.245 1.00 93.00 372 GLU A N 1
ATOM 3027 C CA . GLU A 1 372 ? -1.597 -16.810 -9.507 1.00 93.00 372 GLU A CA 1
ATOM 3028 C C . GLU A 1 372 ? -2.916 -16.025 -9.458 1.00 93.00 372 GLU A C 1
ATOM 3030 O O . GLU A 1 372 ? -3.261 -15.295 -10.390 1.00 93.00 372 GLU A O 1
ATOM 3035 N N . ARG A 1 373 ? -3.651 -16.121 -8.344 1.00 93.94 373 ARG A N 1
ATOM 3036 C CA . ARG A 1 373 ? -4.919 -15.405 -8.173 1.00 93.94 373 ARG A CA 1
ATOM 3037 C C . ARG A 1 373 ? -4.704 -13.893 -8.188 1.00 93.94 373 ARG A C 1
ATOM 3039 O O . ARG A 1 373 ? -5.504 -13.182 -8.796 1.00 93.94 373 ARG A O 1
ATOM 3046 N N . LEU A 1 374 ? -3.639 -13.409 -7.547 1.00 94.94 374 LEU A N 1
ATOM 3047 C CA . LEU A 1 374 ? -3.309 -11.987 -7.531 1.00 94.94 374 LEU A CA 1
ATOM 3048 C C . LEU A 1 374 ? -2.836 -11.497 -8.912 1.00 94.94 374 LEU A C 1
ATOM 3050 O O . LEU A 1 374 ? -3.289 -10.450 -9.372 1.00 94.94 374 LEU A O 1
ATOM 3054 N N . GLN A 1 375 ? -2.018 -12.283 -9.623 1.00 95.88 375 GLN A N 1
ATOM 3055 C CA . GLN A 1 375 ? -1.606 -11.991 -11.007 1.00 95.88 375 GLN A CA 1
ATOM 3056 C C . GLN A 1 375 ? -2.818 -11.876 -11.947 1.00 95.88 375 GLN A C 1
ATOM 3058 O O . GLN A 1 375 ? -2.922 -10.933 -12.740 1.00 95.88 375 GLN A O 1
ATOM 3063 N N . ASN A 1 376 ? -3.772 -12.803 -11.826 1.00 96.62 376 ASN A N 1
ATOM 3064 C CA . ASN A 1 376 ? -5.012 -12.782 -12.599 1.00 96.62 376 ASN A CA 1
ATOM 3065 C C . ASN A 1 376 ? -5.885 -11.572 -12.243 1.00 96.62 376 ASN A C 1
ATOM 3067 O O . ASN A 1 376 ? -6.471 -10.954 -13.132 1.00 96.62 376 ASN A O 1
ATOM 3071 N N . TRP A 1 377 ? -5.950 -11.189 -10.965 1.00 97.25 377 TRP A N 1
ATOM 3072 C CA . TRP A 1 377 ? -6.677 -9.991 -10.548 1.00 97.25 377 TRP A CA 1
ATOM 3073 C C . TRP A 1 377 ? -6.105 -8.721 -11.194 1.00 97.25 377 TRP A C 1
ATOM 3075 O O . TRP A 1 377 ? -6.860 -7.988 -11.836 1.00 97.25 377 TRP A O 1
ATOM 3085 N N . TYR A 1 378 ? -4.784 -8.507 -11.142 1.00 98.31 378 TYR A N 1
ATOM 3086 C CA . TYR A 1 378 ? -4.146 -7.372 -11.824 1.00 98.31 378 TYR A CA 1
ATOM 3087 C C . TYR A 1 378 ? -4.368 -7.400 -13.338 1.00 98.31 378 TYR A C 1
ATOM 3089 O O . TYR A 1 378 ? -4.722 -6.379 -13.928 1.00 98.31 378 TYR A O 1
ATOM 3097 N N . SER A 1 379 ? -4.232 -8.568 -13.970 1.00 97.62 379 SER A N 1
ATOM 3098 C CA . SER A 1 379 ? -4.486 -8.729 -15.408 1.00 97.62 379 SER A CA 1
ATOM 3099 C C . SER A 1 379 ? -5.918 -8.333 -15.781 1.00 97.62 379 SER A C 1
ATOM 3101 O O . SER A 1 379 ? -6.131 -7.635 -16.774 1.00 97.62 379 SER A O 1
ATOM 3103 N N . ASN A 1 380 ? -6.900 -8.699 -14.952 1.00 98.19 380 ASN A N 1
ATOM 3104 C CA . ASN A 1 380 ? -8.301 -8.326 -15.140 1.00 98.19 380 ASN A CA 1
ATOM 3105 C C . ASN A 1 380 ? -8.535 -6.820 -14.956 1.00 98.19 380 ASN A C 1
ATOM 3107 O O . ASN A 1 380 ? -9.261 -6.214 -15.747 1.00 98.19 380 ASN A O 1
ATOM 3111 N N . VAL A 1 381 ? -7.917 -6.196 -13.947 1.00 98.56 381 VAL A N 1
ATOM 3112 C CA . VAL A 1 381 ? -7.967 -4.736 -13.750 1.00 98.56 381 VAL A CA 1
ATOM 3113 C C . VAL A 1 381 ? -7.392 -4.019 -14.973 1.00 98.56 381 VAL A C 1
ATOM 3115 O O . VAL A 1 381 ? -8.044 -3.144 -15.542 1.00 98.56 381 VAL A O 1
ATOM 3118 N N . LEU A 1 382 ? -6.218 -4.434 -15.447 1.00 98.62 382 LEU A N 1
ATOM 3119 C CA . LEU A 1 382 ? -5.551 -3.830 -16.601 1.00 98.62 382 LEU A CA 1
ATOM 3120 C C . LEU A 1 382 ? -6.323 -4.046 -17.911 1.00 98.62 382 LEU A C 1
ATOM 3122 O O . LEU A 1 382 ? -6.410 -3.130 -18.730 1.00 98.62 382 LEU A O 1
ATOM 3126 N N . ALA A 1 383 ? -6.948 -5.211 -18.100 1.00 98.50 383 ALA A N 1
ATOM 3127 C CA . ALA A 1 383 ? -7.826 -5.478 -19.239 1.00 98.50 383 ALA A CA 1
ATOM 3128 C C . ALA A 1 383 ? -9.081 -4.584 -19.231 1.00 98.50 383 ALA A C 1
ATOM 3130 O O . ALA A 1 383 ? -9.469 -4.047 -20.276 1.00 98.50 383 ALA A O 1
ATOM 3131 N N . LYS A 1 384 ? -9.684 -4.346 -18.056 1.00 98.38 384 LYS A N 1
ATOM 3132 C CA . LYS A 1 384 ? -10.766 -3.356 -17.896 1.00 98.38 384 LYS A CA 1
ATOM 3133 C C . LYS A 1 384 ? -10.278 -1.945 -18.227 1.00 98.38 384 LYS A C 1
ATOM 3135 O O . LYS A 1 384 ? -10.951 -1.225 -18.963 1.00 98.38 384 LYS A O 1
ATOM 3140 N N . GLY A 1 385 ? -9.089 -1.572 -17.751 1.00 98.56 385 GLY A N 1
ATOM 3141 C CA . GLY A 1 385 ? -8.446 -0.299 -18.079 1.00 98.56 385 GLY A CA 1
ATOM 3142 C C . GLY A 1 385 ? -8.217 -0.119 -19.581 1.00 98.56 385 GLY A C 1
ATOM 3143 O O . GLY A 1 385 ? -8.477 0.958 -20.115 1.00 98.56 385 GLY A O 1
ATOM 3144 N N . ARG A 1 386 ? -7.817 -1.185 -20.286 1.00 98.50 386 ARG A N 1
ATOM 3145 C CA . ARG A 1 386 ? -7.666 -1.182 -21.748 1.00 98.50 386 ARG A CA 1
ATOM 3146 C C . ARG A 1 386 ? -8.998 -0.982 -22.458 1.00 98.50 386 ARG A C 1
ATOM 3148 O O . ARG A 1 386 ? -9.094 -0.150 -23.352 1.00 98.50 386 ARG A O 1
ATOM 3155 N N . THR A 1 387 ? -10.039 -1.682 -22.014 1.00 98.19 387 THR A N 1
ATOM 3156 C CA . THR A 1 387 ? -11.401 -1.547 -22.563 1.00 98.19 387 THR A CA 1
ATOM 3157 C C . THR A 1 387 ? -11.949 -0.123 -22.398 1.00 98.19 387 THR A C 1
ATOM 3159 O O . THR A 1 387 ? -12.645 0.375 -23.275 1.00 98.19 387 THR A O 1
ATOM 3162 N N . ARG A 1 388 ? -11.590 0.566 -21.305 1.00 96.88 388 ARG A N 1
ATOM 3163 C CA . ARG A 1 388 ? -11.951 1.972 -21.037 1.00 96.88 388 ARG A CA 1
ATOM 3164 C C . ARG A 1 388 ? -11.053 2.998 -21.740 1.00 96.88 388 ARG A C 1
ATOM 3166 O O . ARG A 1 388 ? -11.266 4.193 -21.569 1.00 96.88 388 ARG A O 1
ATOM 3173 N N . GLY A 1 389 ? -10.031 2.559 -22.475 1.00 97.62 389 GLY A N 1
ATOM 3174 C CA . GLY A 1 389 ? -9.055 3.445 -23.114 1.00 97.62 389 GLY A CA 1
ATOM 3175 C C . GLY A 1 389 ? -8.058 4.105 -22.154 1.00 97.62 389 GLY A C 1
ATOM 3176 O O . GLY A 1 389 ? -7.319 4.985 -22.582 1.00 97.62 389 GLY A O 1
ATOM 3177 N N . LEU A 1 390 ? -7.992 3.688 -20.885 1.00 98.06 390 LEU A N 1
ATOM 3178 C CA . LEU A 1 390 ? -7.039 4.210 -19.892 1.00 98.06 390 LEU A CA 1
ATOM 3179 C C . LEU A 1 390 ? -5.652 3.566 -20.028 1.00 98.06 390 LEU A C 1
ATOM 3181 O O . LEU A 1 390 ? -4.631 4.235 -19.880 1.00 98.06 390 LEU A O 1
ATOM 3185 N N . VAL A 1 391 ? -5.620 2.264 -20.323 1.00 98.75 391 VAL A N 1
ATOM 3186 C CA . VAL A 1 391 ? -4.389 1.480 -20.490 1.00 98.75 391 VAL A CA 1
ATOM 3187 C C . VAL A 1 391 ? -4.190 1.193 -21.972 1.00 98.75 391 VAL A C 1
ATOM 3189 O O . VAL A 1 391 ? -4.992 0.483 -22.575 1.00 98.75 391 VAL A O 1
ATOM 3192 N N . ARG A 1 392 ? -3.102 1.686 -22.563 1.00 98.50 392 ARG A N 1
ATOM 3193 C CA . ARG A 1 392 ? -2.752 1.374 -23.954 1.00 98.50 392 ARG A CA 1
ATOM 3194 C C . ARG A 1 392 ? -2.347 -0.087 -24.074 1.00 98.50 392 ARG A C 1
ATOM 3196 O O . ARG A 1 392 ? -2.873 -0.832 -24.897 1.00 98.50 392 ARG A O 1
ATOM 3203 N N . GLU A 1 393 ? -1.422 -0.509 -23.223 1.00 98.00 393 GLU A N 1
ATOM 3204 C CA . GLU A 1 393 ? -0.909 -1.870 -23.211 1.00 98.00 393 GLU A CA 1
ATOM 3205 C C . GLU A 1 393 ? -0.344 -2.244 -21.844 1.00 98.00 393 GLU A C 1
ATOM 3207 O O . GLU A 1 393 ? -0.021 -1.393 -21.023 1.00 98.00 393 GLU A O 1
ATOM 3212 N N . PHE A 1 394 ? -0.249 -3.545 -21.596 1.00 98.44 394 PHE A N 1
ATOM 3213 C CA . PHE A 1 394 ? 0.473 -4.082 -20.453 1.00 98.44 394 PHE A CA 1
ATOM 3214 C C . PHE A 1 394 ? 1.092 -5.415 -20.858 1.00 98.44 394 PHE A C 1
ATOM 3216 O O . PHE A 1 394 ? 0.528 -6.133 -21.693 1.00 98.44 394 PHE A O 1
ATOM 3223 N N . ARG A 1 395 ? 2.268 -5.708 -20.314 1.00 98.12 395 ARG A N 1
ATOM 3224 C CA . ARG A 1 395 ? 3.083 -6.878 -20.641 1.00 98.12 395 ARG A CA 1
ATOM 3225 C C . ARG A 1 395 ? 3.730 -7.410 -19.378 1.00 98.12 395 ARG A C 1
ATOM 3227 O O . ARG A 1 395 ? 4.099 -6.636 -18.505 1.00 98.12 395 ARG A O 1
ATOM 3234 N N . ASP A 1 396 ? 3.886 -8.721 -19.301 1.00 97.62 396 ASP A N 1
ATOM 3235 C CA . ASP A 1 396 ? 4.722 -9.328 -18.275 1.00 97.62 396 ASP A CA 1
ATOM 3236 C C . ASP A 1 396 ? 6.214 -9.260 -18.665 1.00 97.62 396 ASP A C 1
ATOM 3238 O O . ASP A 1 396 ? 6.585 -8.907 -19.795 1.00 97.62 396 ASP A O 1
ATOM 3242 N N . PHE A 1 397 ? 7.091 -9.597 -17.723 1.00 97.00 397 PHE A N 1
ATOM 3243 C CA . PHE A 1 397 ? 8.536 -9.626 -17.942 1.00 97.00 397 PHE A CA 1
ATOM 3244 C C . PHE A 1 397 ? 8.941 -10.587 -19.068 1.00 97.00 397 PHE A C 1
ATOM 3246 O O . PHE A 1 397 ? 9.855 -10.296 -19.847 1.00 97.00 397 PHE A O 1
ATOM 3253 N N . GLY A 1 398 ? 8.231 -11.709 -19.216 1.00 96.69 398 GLY A N 1
ATOM 3254 C CA . GLY A 1 398 ? 8.413 -12.644 -20.324 1.00 96.69 398 GLY A CA 1
ATOM 3255 C C . GLY A 1 398 ? 8.222 -12.007 -21.696 1.00 96.69 398 GLY A C 1
ATOM 3256 O O . GLY A 1 398 ? 9.037 -12.209 -22.603 1.00 96.69 398 GLY A O 1
ATOM 3257 N N . ALA A 1 399 ? 7.156 -11.230 -21.859 1.00 97.44 399 ALA A N 1
ATOM 3258 C CA . ALA A 1 399 ? 6.849 -10.504 -23.080 1.00 97.44 399 ALA A CA 1
ATOM 3259 C C . ALA A 1 399 ? 7.884 -9.400 -23.355 1.00 97.44 399 ALA A C 1
ATOM 3261 O O . ALA A 1 399 ? 8.389 -9.323 -24.477 1.00 97.44 399 ALA A O 1
ATOM 3262 N N . GLU A 1 400 ? 8.290 -8.616 -22.349 1.00 97.19 400 GLU A N 1
ATOM 3263 C CA . GLU A 1 400 ? 9.371 -7.621 -22.501 1.00 97.19 400 GLU A CA 1
ATOM 3264 C C . GLU A 1 400 ? 10.705 -8.274 -22.919 1.00 97.19 400 GLU A C 1
ATOM 3266 O O . GLU A 1 400 ? 11.420 -7.774 -23.797 1.00 97.19 400 GLU A O 1
ATOM 3271 N N . LYS A 1 401 ? 11.023 -9.456 -22.371 1.00 94.88 401 LYS A N 1
ATOM 3272 C CA . LYS A 1 401 ? 12.215 -10.230 -22.749 1.00 94.88 401 LYS A CA 1
ATOM 3273 C C . LYS A 1 401 ? 12.148 -10.731 -24.193 1.00 94.88 401 LYS A C 1
ATOM 3275 O O . LYS A 1 401 ? 13.144 -10.634 -24.912 1.00 94.88 401 LYS A O 1
ATOM 3280 N N . LYS A 1 402 ? 10.987 -11.214 -24.656 1.00 95.88 402 LYS A N 1
ATOM 3281 C CA . LYS A 1 402 ? 10.770 -11.599 -26.069 1.00 95.88 402 LYS A CA 1
ATOM 3282 C C . LYS A 1 402 ? 10.972 -10.415 -27.020 1.00 95.88 402 LYS A C 1
ATOM 3284 O O . LYS A 1 402 ? 11.510 -10.598 -28.109 1.00 95.88 402 LYS A O 1
ATOM 3289 N N . LEU A 1 403 ? 10.635 -9.202 -26.577 1.00 95.88 403 LEU A N 1
ATOM 3290 C CA . LEU A 1 403 ? 10.890 -7.949 -27.297 1.00 95.88 403 LEU A CA 1
ATOM 3291 C C . LEU A 1 403 ? 12.347 -7.455 -27.196 1.00 95.88 403 LEU A C 1
ATOM 3293 O O . LEU A 1 403 ? 12.670 -6.393 -27.727 1.00 95.88 403 LEU A O 1
ATOM 3297 N N . ARG A 1 404 ? 13.245 -8.217 -26.549 1.00 94.12 404 ARG A N 1
ATOM 3298 C CA . ARG A 1 404 ? 14.680 -7.910 -26.389 1.00 94.12 404 ARG A CA 1
ATOM 3299 C C . ARG A 1 404 ? 14.940 -6.542 -25.744 1.00 94.12 404 ARG A C 1
ATOM 3301 O O . ARG A 1 404 ? 15.875 -5.834 -26.129 1.00 94.12 404 ARG A O 1
ATOM 3308 N N . LYS A 1 405 ? 14.102 -6.175 -24.772 1.00 93.19 405 LYS A N 1
ATOM 3309 C CA . LYS A 1 405 ? 14.157 -4.882 -24.072 1.00 93.19 405 LYS A CA 1
ATOM 3310 C C . LYS A 1 405 ? 15.293 -4.798 -23.053 1.00 93.19 405 LYS A C 1
ATOM 3312 O O . LYS A 1 405 ? 15.792 -3.708 -22.810 1.00 93.19 405 LYS A O 1
ATOM 3317 N N . PHE A 1 406 ? 15.748 -5.941 -22.542 1.00 95.12 406 PHE A N 1
ATOM 3318 C CA . PHE A 1 406 ? 16.830 -6.041 -21.562 1.00 95.12 406 PHE A CA 1
ATOM 3319 C C . PHE A 1 406 ? 18.131 -6.496 -22.238 1.00 95.12 406 PHE A C 1
ATOM 3321 O O . PHE A 1 406 ? 18.285 -7.675 -22.556 1.00 95.12 406 PHE A O 1
ATOM 3328 N N . LYS A 1 407 ? 19.053 -5.563 -22.506 1.00 93.31 407 LYS A N 1
ATOM 3329 C CA . LYS A 1 407 ? 20.351 -5.837 -23.160 1.00 93.31 407 LYS A CA 1
ATOM 3330 C C . LYS A 1 407 ? 21.535 -5.632 -22.218 1.00 93.31 407 LYS A C 1
ATOM 3332 O O . LYS A 1 407 ? 22.564 -6.289 -22.361 1.00 93.31 407 LYS A O 1
ATOM 3337 N N . LYS A 1 408 ? 21.395 -4.723 -21.257 1.00 94.62 408 LYS A N 1
ATOM 3338 C CA . LYS A 1 408 ? 22.374 -4.422 -20.201 1.00 94.62 408 LYS A CA 1
ATOM 3339 C C . LYS A 1 408 ? 21.668 -4.325 -18.837 1.00 94.62 408 LYS A C 1
ATOM 3341 O O . LYS A 1 408 ? 20.461 -4.097 -18.816 1.00 94.62 408 LYS A O 1
ATOM 3346 N N . PRO A 1 409 ? 22.387 -4.471 -17.709 1.00 95.38 409 PRO A N 1
ATOM 3347 C CA . PRO A 1 409 ? 21.778 -4.427 -16.374 1.00 95.38 409 PRO A CA 1
ATOM 3348 C C . PRO A 1 409 ? 20.938 -3.169 -16.119 1.00 95.38 409 PRO A C 1
ATOM 3350 O O . PRO A 1 409 ? 19.869 -3.249 -15.532 1.00 95.38 409 PRO A O 1
ATOM 3353 N N . THR A 1 410 ? 21.354 -2.018 -16.655 1.00 95.75 410 THR A N 1
ATOM 3354 C CA . THR A 1 410 ? 20.617 -0.749 -16.526 1.00 95.75 410 THR A CA 1
ATOM 3355 C C . THR A 1 410 ? 19.285 -0.697 -17.281 1.00 95.75 410 THR A C 1
ATOM 3357 O O . THR A 1 410 ? 18.559 0.286 -17.126 1.00 95.75 410 THR A O 1
ATOM 3360 N N . ASP A 1 411 ? 18.957 -1.700 -18.102 1.00 95.25 411 ASP A N 1
ATOM 3361 C CA . ASP A 1 411 ? 17.649 -1.824 -18.758 1.00 95.25 411 ASP A CA 1
ATOM 3362 C C . ASP A 1 411 ? 16.613 -2.534 -17.869 1.00 95.25 411 ASP A C 1
ATOM 3364 O O . ASP A 1 411 ? 15.418 -2.437 -18.147 1.00 95.25 411 ASP A O 1
ATOM 3368 N N . LEU A 1 412 ? 17.049 -3.256 -16.827 1.00 96.25 412 LEU A N 1
ATOM 3369 C CA . LEU A 1 412 ? 16.144 -3.866 -15.852 1.00 96.25 412 LEU A CA 1
ATOM 3370 C C . LEU A 1 412 ? 15.448 -2.779 -15.014 1.00 96.25 412 LEU A C 1
ATOM 3372 O O . LEU A 1 412 ? 15.998 -1.680 -14.862 1.00 96.25 412 LEU A O 1
ATOM 3376 N N . PRO A 1 413 ? 14.251 -3.064 -14.463 1.00 95.75 413 PRO A N 1
ATOM 3377 C CA . PRO A 1 413 ? 13.590 -2.159 -13.530 1.00 95.75 413 PRO A CA 1
ATOM 3378 C C . PRO A 1 413 ? 14.537 -1.738 -12.404 1.00 95.75 413 PRO A C 1
ATOM 3380 O O . PRO A 1 413 ? 15.204 -2.571 -11.794 1.00 95.75 413 PRO A O 1
ATOM 3383 N N . PHE A 1 414 ? 14.604 -0.433 -12.156 1.00 96.56 414 PHE A N 1
ATOM 3384 C CA . PHE A 1 414 ? 15.491 0.153 -11.158 1.00 96.56 414 PHE A CA 1
ATOM 3385 C C . PHE A 1 414 ? 14.684 1.082 -10.265 1.00 96.56 414 PHE A C 1
ATOM 3387 O O . PHE A 1 414 ? 14.637 2.290 -10.484 1.00 96.56 414 PHE A O 1
ATOM 3394 N N . PHE A 1 415 ? 13.984 0.492 -9.303 1.00 96.25 415 PHE A N 1
ATOM 3395 C CA . PHE A 1 415 ? 13.122 1.205 -8.365 1.00 96.25 415 PHE A CA 1
ATOM 3396 C C . PHE A 1 415 ? 13.513 0.856 -6.927 1.00 96.25 415 PHE A C 1
ATOM 3398 O O . PHE A 1 415 ? 14.080 -0.213 -6.669 1.00 96.25 415 PHE A O 1
ATOM 3405 N N . HIS A 1 416 ? 13.227 1.764 -5.998 1.00 92.06 416 HIS A N 1
ATOM 3406 C CA . HIS A 1 416 ? 13.498 1.577 -4.574 1.00 92.06 416 HIS A CA 1
ATOM 3407 C C . HIS A 1 416 ? 12.744 0.343 -4.063 1.00 92.06 416 HIS A C 1
ATOM 3409 O O . HIS A 1 416 ? 11.567 0.186 -4.363 1.00 92.06 416 HIS A O 1
ATOM 3415 N N . ALA A 1 417 ? 13.430 -0.533 -3.325 1.00 84.62 417 ALA A N 1
ATOM 3416 C CA . ALA A 1 417 ? 12.882 -1.773 -2.766 1.00 84.62 417 ALA A CA 1
ATOM 3417 C C . ALA A 1 417 ? 12.226 -2.752 -3.772 1.00 84.62 417 ALA A C 1
ATOM 3419 O O . ALA A 1 417 ? 11.578 -3.706 -3.351 1.00 84.62 417 ALA A O 1
ATOM 3420 N N . SER A 1 418 ? 12.427 -2.582 -5.085 1.00 91.56 418 SER A N 1
ATOM 3421 C CA . SER A 1 418 ? 11.905 -3.519 -6.092 1.00 91.56 418 SER A CA 1
ATOM 3422 C C . SER A 1 418 ? 12.727 -4.807 -6.193 1.00 91.56 418 SER A C 1
ATOM 3424 O O . SER A 1 418 ? 13.935 -4.805 -5.942 1.00 91.56 418 SER A O 1
ATOM 3426 N N . LEU A 1 419 ? 12.080 -5.886 -6.649 1.00 94.62 419 LEU A N 1
ATOM 3427 C CA . LEU A 1 419 ? 12.693 -7.195 -6.899 1.00 94.62 419 LEU A CA 1
ATOM 3428 C C . LEU A 1 419 ? 14.037 -7.096 -7.637 1.00 94.62 419 LEU A C 1
ATOM 3430 O O . LEU A 1 419 ? 15.056 -7.576 -7.146 1.00 94.62 419 LEU A O 1
ATOM 3434 N N . TRP A 1 420 ? 14.051 -6.455 -8.810 1.00 96.44 420 TRP A N 1
ATOM 3435 C CA . TRP A 1 420 ? 15.237 -6.430 -9.669 1.00 96.44 420 TRP A CA 1
ATOM 3436 C C . TRP A 1 420 ? 16.381 -5.620 -9.070 1.00 96.44 420 TRP A C 1
ATOM 3438 O O . TRP A 1 420 ? 17.523 -6.054 -9.177 1.00 96.44 420 TRP A O 1
ATOM 3448 N N . THR A 1 421 ? 16.106 -4.492 -8.409 1.00 95.88 421 THR A N 1
ATOM 3449 C CA . THR A 1 421 ? 17.144 -3.719 -7.707 1.00 95.88 421 THR A CA 1
ATOM 3450 C C . THR A 1 421 ? 17.817 -4.571 -6.629 1.00 95.88 421 THR A C 1
ATOM 3452 O O . THR A 1 421 ? 19.045 -4.639 -6.581 1.00 95.88 421 THR A O 1
ATOM 3455 N N . ASN A 1 422 ? 17.024 -5.283 -5.822 1.00 94.38 422 ASN A N 1
ATOM 3456 C CA . ASN A 1 422 ? 17.538 -6.121 -4.737 1.00 94.38 422 ASN A CA 1
ATOM 3457 C C . ASN A 1 422 ? 18.328 -7.327 -5.264 1.00 94.38 422 ASN A C 1
ATOM 3459 O O . ASN A 1 422 ? 19.436 -7.584 -4.797 1.00 94.38 422 ASN A O 1
ATOM 3463 N N . LEU A 1 423 ? 17.798 -8.032 -6.269 1.00 96.06 423 LEU A N 1
ATOM 3464 C CA . LEU A 1 423 ? 18.485 -9.161 -6.897 1.00 96.06 423 LEU A CA 1
ATOM 3465 C C . LEU A 1 423 ? 19.792 -8.729 -7.567 1.00 96.06 423 LEU A C 1
ATOM 3467 O O . LEU A 1 423 ? 20.819 -9.377 -7.389 1.00 96.06 423 LEU A O 1
ATOM 3471 N N . MET A 1 424 ? 19.788 -7.614 -8.305 1.00 96.38 424 MET A N 1
ATOM 3472 C CA . MET A 1 424 ? 21.008 -7.096 -8.924 1.00 96.38 424 MET A CA 1
ATOM 3473 C C . MET A 1 424 ? 22.085 -6.795 -7.882 1.00 96.38 424 MET A C 1
ATOM 3475 O O . MET A 1 424 ? 23.241 -7.148 -8.110 1.00 96.38 424 MET A O 1
ATOM 3479 N N . ALA A 1 425 ? 21.724 -6.164 -6.760 1.00 94.50 425 ALA A N 1
ATOM 3480 C CA . ALA A 1 425 ? 22.655 -5.879 -5.673 1.00 94.50 425 ALA A CA 1
ATOM 3481 C C . ALA A 1 425 ? 23.195 -7.170 -5.035 1.00 94.50 425 ALA A C 1
ATOM 3483 O O . ALA A 1 425 ? 24.407 -7.337 -4.947 1.00 94.50 425 ALA A O 1
ATOM 3484 N N . LEU A 1 426 ? 22.315 -8.121 -4.697 1.00 94.12 426 LEU A N 1
ATOM 3485 C CA . LEU A 1 426 ? 22.698 -9.406 -4.103 1.00 94.12 426 LEU A CA 1
ATOM 3486 C C . LEU A 1 426 ? 23.693 -10.177 -4.980 1.00 94.12 426 LEU A C 1
ATOM 3488 O O . LEU A 1 426 ? 24.744 -10.608 -4.511 1.00 94.12 426 LEU A O 1
ATOM 3492 N N . TYR A 1 427 ? 23.366 -10.345 -6.263 1.00 95.38 427 TYR A N 1
ATOM 3493 C CA . TYR A 1 427 ? 24.227 -11.065 -7.198 1.00 95.38 427 TYR A CA 1
ATOM 3494 C C . TYR A 1 427 ? 25.523 -10.302 -7.478 1.00 95.38 427 TYR A C 1
ATOM 3496 O O . TYR A 1 427 ? 26.564 -10.924 -7.659 1.00 95.38 427 TYR A O 1
ATOM 3504 N N . SER A 1 428 ? 25.481 -8.969 -7.504 1.00 95.06 428 SER A N 1
ATOM 3505 C CA . SER A 1 428 ? 26.682 -8.142 -7.632 1.00 95.06 428 SER A CA 1
ATOM 3506 C C . SER A 1 428 ? 27.646 -8.367 -6.468 1.00 95.06 428 SER A C 1
ATOM 3508 O O . SER A 1 428 ? 28.828 -8.594 -6.713 1.00 95.06 428 SER A O 1
ATOM 3510 N N . ASP A 1 429 ? 27.153 -8.347 -5.231 1.00 93.62 429 ASP A N 1
ATOM 3511 C CA . ASP A 1 429 ? 27.975 -8.557 -4.035 1.00 93.62 429 ASP A CA 1
ATOM 3512 C C . ASP A 1 429 ? 28.605 -9.964 -4.034 1.00 93.62 429 ASP A C 1
ATOM 3514 O O . ASP A 1 429 ? 29.814 -10.109 -3.840 1.00 93.62 429 ASP A O 1
ATOM 3518 N N . ASP A 1 430 ? 27.818 -11.002 -4.349 1.00 94.75 430 ASP A N 1
ATOM 3519 C CA . ASP A 1 430 ? 28.305 -12.389 -4.446 1.00 94.75 430 ASP A CA 1
ATOM 3520 C C . ASP A 1 430 ? 29.366 -12.560 -5.548 1.00 94.75 430 ASP A C 1
ATOM 3522 O O . ASP A 1 430 ? 30.374 -13.254 -5.376 1.00 94.75 430 ASP A O 1
ATOM 3526 N N . MET A 1 431 ? 29.166 -11.899 -6.691 1.00 95.75 431 MET A N 1
ATOM 3527 C CA . MET A 1 431 ? 30.122 -11.907 -7.794 1.00 95.75 431 MET A CA 1
ATOM 3528 C C . MET A 1 431 ? 31.433 -11.207 -7.427 1.00 95.75 431 MET A C 1
ATOM 3530 O O . MET A 1 431 ? 32.493 -11.698 -7.820 1.00 95.75 431 MET A O 1
ATOM 3534 N N . GLU A 1 432 ? 31.396 -10.095 -6.691 1.00 94.44 432 GLU A N 1
ATOM 3535 C CA . GLU A 1 432 ? 32.603 -9.407 -6.214 1.00 94.44 432 GLU A CA 1
ATOM 3536 C C . GLU A 1 432 ? 33.387 -10.274 -5.232 1.00 94.44 432 GLU A C 1
ATOM 3538 O O . GLU A 1 432 ? 34.596 -10.461 -5.410 1.00 94.44 432 GLU A O 1
ATOM 3543 N N . GLU A 1 433 ? 32.700 -10.871 -4.255 1.00 94.94 433 GLU A N 1
ATOM 3544 C CA . GLU A 1 433 ? 33.305 -11.766 -3.266 1.00 94.94 433 GLU A CA 1
ATOM 3545 C C . GLU A 1 433 ? 33.993 -12.961 -3.943 1.00 94.94 433 GLU A C 1
ATOM 3547 O O . GLU A 1 433 ? 35.154 -13.277 -3.662 1.00 94.94 433 GLU A O 1
ATOM 3552 N N . LYS A 1 434 ? 33.313 -13.581 -4.914 1.00 96.00 434 LYS A N 1
ATOM 3553 C CA . LYS A 1 434 ? 33.819 -14.741 -5.666 1.00 96.00 434 LYS A CA 1
ATOM 3554 C C . LYS A 1 434 ? 34.696 -14.371 -6.865 1.00 96.00 434 LYS A C 1
ATOM 3556 O O . LYS A 1 434 ? 35.131 -15.263 -7.595 1.00 96.00 434 LYS A O 1
ATOM 3561 N N . ARG A 1 435 ? 34.971 -13.079 -7.087 1.00 95.25 435 ARG A N 1
ATOM 3562 C CA . ARG A 1 435 ? 35.762 -12.550 -8.217 1.00 95.25 435 ARG A CA 1
ATOM 3563 C C . ARG A 1 435 ? 35.258 -13.018 -9.592 1.00 95.25 435 ARG A C 1
ATOM 3565 O O . ARG A 1 435 ? 36.045 -13.288 -10.502 1.00 95.25 435 ARG A O 1
ATOM 3572 N N . ILE A 1 436 ? 33.942 -13.126 -9.756 1.00 96.06 436 ILE A N 1
ATOM 3573 C CA . ILE A 1 436 ? 33.295 -13.529 -11.007 1.00 96.06 436 ILE A CA 1
ATOM 3574 C C . ILE A 1 436 ? 33.249 -12.323 -11.964 1.00 96.06 436 ILE A C 1
ATOM 3576 O O . ILE A 1 436 ? 32.812 -11.241 -11.576 1.00 96.06 436 ILE A O 1
ATOM 3580 N N . PRO A 1 437 ? 33.652 -12.464 -13.241 1.00 96.25 437 PRO A N 1
ATOM 3581 C CA . PRO A 1 437 ? 33.640 -11.347 -14.184 1.00 96.25 437 PRO A CA 1
ATOM 3582 C C . PRO A 1 437 ? 32.214 -10.895 -14.545 1.00 96.25 437 PRO A C 1
ATOM 3584 O O . PRO A 1 437 ? 31.316 -11.723 -14.714 1.00 96.25 437 PRO A O 1
ATOM 3587 N N . LYS A 1 438 ? 32.030 -9.584 -14.802 1.00 94.62 438 LYS A N 1
ATOM 3588 C CA . LYS A 1 438 ? 30.736 -8.975 -15.201 1.00 94.62 438 LYS A CA 1
ATOM 3589 C C . LYS A 1 438 ? 30.042 -9.699 -16.365 1.00 94.62 438 LYS A C 1
ATOM 3591 O O . LYS A 1 438 ? 28.817 -9.720 -16.437 1.00 94.62 438 LYS A O 1
ATOM 3596 N N . SER A 1 439 ? 30.804 -10.316 -17.274 1.00 94.81 439 SER A N 1
ATOM 3597 C CA . SER A 1 439 ? 30.275 -11.055 -18.431 1.00 94.81 439 SER A CA 1
ATOM 3598 C C . SER A 1 439 ? 29.389 -12.249 -18.056 1.00 94.81 439 SER A C 1
ATOM 3600 O O . SER A 1 439 ? 28.592 -12.691 -18.880 1.00 94.81 439 SER A O 1
ATOM 3602 N N . LYS A 1 440 ? 29.492 -12.761 -16.822 1.00 96.38 440 LYS A N 1
ATOM 3603 C CA . LYS A 1 440 ? 28.683 -13.880 -16.315 1.00 96.38 440 LYS A CA 1
ATOM 3604 C C . LYS A 1 440 ? 27.374 -13.452 -15.649 1.00 96.38 440 LYS A C 1
ATOM 3606 O O . LYS A 1 440 ? 26.557 -14.322 -15.364 1.00 96.38 440 LYS A O 1
ATOM 3611 N N . PHE A 1 441 ? 27.138 -12.151 -15.464 1.00 95.69 441 PHE A N 1
ATOM 3612 C CA . PHE A 1 441 ? 25.950 -11.620 -14.785 1.00 95.69 441 PHE A CA 1
ATOM 3613 C C . PHE A 1 441 ? 24.637 -12.199 -15.332 1.00 95.69 441 PHE A C 1
ATOM 3615 O O . PHE A 1 441 ? 23.835 -12.749 -14.584 1.00 95.69 441 PHE A O 1
ATOM 3622 N N . TRP A 1 442 ? 24.447 -12.163 -16.654 1.00 95.31 442 TRP A N 1
ATOM 3623 C CA . TRP A 1 442 ? 23.227 -12.675 -17.291 1.00 95.31 442 TRP A CA 1
ATOM 3624 C C . TRP A 1 442 ? 23.027 -14.179 -17.100 1.00 95.31 442 TRP A C 1
ATOM 3626 O O . TRP A 1 442 ? 21.889 -14.637 -17.041 1.00 95.31 442 TRP A O 1
ATOM 3636 N N . THR A 1 443 ? 24.117 -14.947 -17.022 1.00 96.31 443 THR A N 1
ATOM 3637 C CA . THR A 1 443 ? 24.061 -16.389 -16.755 1.00 96.31 443 THR A CA 1
ATOM 3638 C C . THR A 1 443 ? 23.637 -16.657 -15.317 1.00 96.31 443 THR A C 1
ATOM 3640 O O . THR A 1 443 ? 22.824 -17.546 -15.093 1.00 96.31 443 THR A O 1
ATOM 3643 N N . LEU A 1 444 ? 24.148 -15.877 -14.362 1.00 95.88 444 LEU A N 1
ATOM 3644 C CA . LEU A 1 444 ? 23.821 -16.027 -12.945 1.00 95.88 444 LEU A CA 1
ATOM 3645 C C . LEU A 1 444 ? 22.389 -15.593 -12.626 1.00 95.88 444 LEU A C 1
ATOM 3647 O O . LEU A 1 444 ? 21.703 -16.302 -11.908 1.00 95.88 444 LEU A O 1
ATOM 3651 N N . MET A 1 445 ? 21.905 -14.509 -13.233 1.00 95.19 445 MET A N 1
ATOM 3652 C CA . MET A 1 445 ? 20.523 -14.029 -13.072 1.00 95.19 445 MET A CA 1
ATOM 3653 C C . MET A 1 445 ? 19.483 -14.848 -13.863 1.00 95.19 445 MET A C 1
ATOM 3655 O O . MET A 1 445 ? 18.281 -14.607 -13.758 1.00 95.19 445 MET A O 1
ATOM 3659 N N . ALA A 1 446 ? 19.912 -15.801 -14.701 1.00 95.56 446 ALA A N 1
ATOM 3660 C CA . ALA A 1 446 ? 19.015 -16.576 -15.561 1.00 95.56 446 ALA A CA 1
ATOM 3661 C C . ALA A 1 446 ? 17.898 -17.338 -14.815 1.00 95.56 446 ALA A C 1
ATOM 3663 O O . ALA A 1 446 ? 16.778 -17.347 -15.342 1.00 95.56 446 ALA A O 1
ATOM 3664 N N . PRO A 1 447 ? 18.145 -17.953 -13.639 1.00 96.25 447 PRO A N 1
ATOM 3665 C CA . PRO A 1 447 ? 17.098 -18.572 -12.831 1.00 96.25 447 PRO A CA 1
ATOM 3666 C C . PRO A 1 447 ? 16.040 -17.560 -12.387 1.00 96.25 447 PRO A C 1
ATOM 3668 O O . PRO A 1 447 ? 14.854 -17.827 -12.568 1.00 96.25 447 PRO A O 1
ATOM 3671 N N . GLU A 1 448 ? 16.451 -16.370 -11.943 1.00 95.62 448 GLU A N 1
ATOM 3672 C CA . GLU A 1 448 ? 15.525 -15.314 -11.511 1.00 95.62 448 GLU A CA 1
ATOM 3673 C C . GLU A 1 448 ? 14.633 -14.847 -12.660 1.00 95.62 448 GLU A C 1
ATOM 3675 O O . GLU A 1 448 ? 13.412 -14.780 -12.541 1.00 95.62 448 GLU A O 1
ATOM 3680 N N . PHE A 1 449 ? 15.209 -14.641 -13.849 1.00 95.19 449 PHE A N 1
ATOM 3681 C CA . PHE A 1 449 ? 14.423 -14.315 -15.043 1.00 95.19 449 PHE A CA 1
ATOM 3682 C C . PHE A 1 449 ? 13.416 -15.403 -15.429 1.00 95.19 449 PHE A C 1
ATOM 3684 O O . PHE A 1 449 ? 12.459 -15.104 -16.141 1.00 95.19 449 PHE A O 1
ATOM 3691 N N . LYS A 1 450 ? 13.663 -16.663 -15.051 1.00 94.62 450 LYS A N 1
ATOM 3692 C CA . LYS A 1 450 ? 12.757 -17.789 -15.305 1.00 94.62 450 LYS A CA 1
ATOM 3693 C C . LYS A 1 450 ? 11.676 -17.890 -14.223 1.00 94.62 450 LYS A C 1
ATOM 3695 O O . LYS A 1 450 ? 10.543 -18.212 -14.567 1.00 94.62 450 LYS A O 1
ATOM 3700 N N . GLY A 1 451 ? 12.013 -17.605 -12.964 1.00 94.38 451 GLY A N 1
ATOM 3701 C CA . GLY A 1 451 ? 11.067 -17.583 -11.845 1.00 94.38 451 GLY A CA 1
ATOM 3702 C C . GLY A 1 451 ? 10.060 -16.437 -11.945 1.00 94.38 451 GLY A C 1
ATOM 3703 O O . GLY A 1 451 ? 8.881 -16.626 -11.664 1.00 94.38 451 GLY A O 1
ATOM 3704 N N . HIS A 1 452 ? 10.500 -15.292 -12.466 1.00 95.62 452 HIS A N 1
ATOM 3705 C CA . HIS A 1 452 ? 9.758 -14.032 -12.413 1.00 95.62 452 HIS A CA 1
ATOM 3706 C C . HIS A 1 452 ? 9.182 -13.577 -13.765 1.00 95.62 452 HIS A C 1
ATOM 3708 O O . HIS A 1 452 ? 9.175 -12.400 -14.127 1.00 95.62 452 HIS A O 1
ATOM 3714 N N . VAL A 1 453 ? 8.735 -14.536 -14.582 1.00 95.38 453 VAL A N 1
ATOM 3715 C CA . VAL A 1 453 ? 8.234 -14.263 -15.942 1.00 95.38 453 VAL A CA 1
ATOM 3716 C C . VAL A 1 453 ? 6.887 -13.535 -15.930 1.00 95.38 453 VAL A C 1
ATOM 3718 O O . VAL A 1 453 ? 6.665 -12.693 -16.799 1.00 95.38 453 VAL A O 1
ATOM 3721 N N . LYS A 1 454 ? 5.996 -13.880 -14.989 1.00 95.25 454 LYS A N 1
ATOM 3722 C CA . LYS A 1 454 ? 4.572 -13.483 -14.986 1.00 95.25 454 LYS A CA 1
ATOM 3723 C C . LYS A 1 454 ? 4.193 -12.467 -13.907 1.00 95.25 454 LYS A C 1
ATOM 3725 O O . LYS A 1 454 ? 3.185 -11.784 -14.032 1.00 95.25 454 LYS A O 1
ATOM 3730 N N . ASP A 1 455 ? 4.976 -12.383 -12.844 1.00 95.56 455 ASP A N 1
ATOM 3731 C CA . ASP A 1 455 ? 4.703 -11.584 -11.645 1.00 95.56 455 ASP A CA 1
ATOM 3732 C C . ASP A 1 455 ? 5.279 -10.163 -11.718 1.00 95.56 455 ASP A C 1
ATOM 3734 O O . ASP A 1 455 ? 5.134 -9.388 -10.783 1.00 95.56 455 ASP A O 1
ATOM 3738 N N . ASN A 1 456 ? 5.914 -9.791 -12.825 1.00 97.19 456 ASN A N 1
ATOM 3739 C CA . ASN A 1 456 ? 6.450 -8.456 -13.052 1.00 97.19 456 ASN A CA 1
ATOM 3740 C C . ASN A 1 456 ? 5.734 -7.849 -14.260 1.00 97.19 456 ASN A C 1
ATOM 3742 O O . ASN A 1 456 ? 5.950 -8.285 -15.393 1.00 97.19 456 ASN A O 1
ATOM 3746 N N . ILE A 1 457 ? 4.855 -6.878 -14.014 1.00 98.25 457 ILE A N 1
ATOM 3747 C CA . ILE A 1 457 ? 3.942 -6.314 -15.010 1.00 98.25 457 ILE A CA 1
ATOM 3748 C C . ILE A 1 457 ? 4.367 -4.885 -15.350 1.00 98.25 457 ILE A C 1
ATOM 3750 O O . ILE A 1 457 ? 4.448 -4.014 -14.487 1.00 98.25 457 ILE A O 1
ATOM 3754 N N . PHE A 1 458 ? 4.588 -4.643 -16.636 1.00 98.44 458 PHE A N 1
ATOM 3755 C CA . PHE A 1 458 ? 4.882 -3.348 -17.234 1.00 98.44 458 PHE A CA 1
ATOM 3756 C C . PHE A 1 458 ? 3.607 -2.788 -17.848 1.00 98.44 458 PHE A C 1
ATOM 3758 O O . PHE A 1 458 ? 2.924 -3.477 -18.608 1.00 98.44 458 PHE A O 1
ATOM 3765 N N . ILE A 1 459 ? 3.284 -1.541 -17.529 1.00 98.75 459 ILE A N 1
ATOM 3766 C CA . ILE A 1 459 ? 2.046 -0.877 -17.932 1.00 98.75 459 ILE A CA 1
ATOM 3767 C C . ILE A 1 459 ? 2.402 0.337 -18.778 1.00 98.75 459 ILE A C 1
ATOM 3769 O O . ILE A 1 459 ? 3.300 1.109 -18.444 1.00 98.75 459 ILE A O 1
ATOM 3773 N N . GLU A 1 460 ? 1.668 0.536 -19.864 1.00 98.56 460 GLU A N 1
ATOM 3774 C CA . GLU A 1 460 ? 1.708 1.763 -20.642 1.00 98.56 460 GLU A CA 1
ATOM 3775 C C . GLU A 1 460 ? 0.307 2.364 -20.676 1.00 98.56 460 GLU A C 1
ATOM 3777 O O . GLU A 1 460 ? -0.630 1.770 -21.219 1.00 98.56 460 GLU A O 1
ATOM 3782 N N . LEU A 1 461 ? 0.157 3.537 -20.071 1.00 98.69 461 LEU A N 1
ATOM 3783 C CA . LEU A 1 461 ? -1.104 4.264 -20.052 1.00 98.69 461 LEU A CA 1
ATOM 3784 C C . LEU A 1 461 ? -1.306 5.029 -21.360 1.00 98.69 461 LEU A C 1
ATOM 3786 O O . LEU A 1 461 ? -0.353 5.405 -22.048 1.00 98.69 461 LEU A O 1
ATOM 3790 N N . THR A 1 462 ? -2.567 5.244 -21.715 1.00 98.44 462 THR A N 1
ATOM 3791 C CA . THR A 1 462 ? -2.936 6.059 -22.873 1.00 98.44 462 THR A CA 1
ATOM 3792 C C . THR A 1 462 ? -2.642 7.526 -22.580 1.00 98.44 462 THR A C 1
ATOM 3794 O O . THR A 1 462 ? -2.963 8.019 -21.500 1.00 98.44 462 THR A O 1
ATOM 3797 N N . GLU A 1 463 ? -2.062 8.245 -23.539 1.00 97.12 463 GLU A N 1
ATOM 3798 C CA . GLU A 1 463 ? -1.838 9.680 -23.380 1.00 97.12 463 GLU A CA 1
ATOM 3799 C C . GLU A 1 463 ? -3.183 10.420 -23.244 1.00 97.12 463 GLU A C 1
ATOM 3801 O O . GLU A 1 463 ? -4.102 10.175 -24.033 1.00 97.12 463 GLU A O 1
ATOM 3806 N N . PRO A 1 464 ? -3.349 11.288 -22.230 1.00 96.25 464 PRO A N 1
ATOM 3807 C CA . PRO A 1 464 ? -4.573 12.057 -22.065 1.00 96.25 464 PRO A CA 1
ATOM 3808 C C . PRO A 1 464 ? -4.750 13.118 -23.141 1.00 96.25 464 PRO A C 1
ATOM 3810 O O . PRO A 1 464 ? -3.785 13.689 -23.650 1.00 96.25 464 PRO A O 1
ATOM 3813 N N . ARG A 1 465 ? -6.016 13.443 -23.423 1.00 96.19 465 ARG A N 1
ATOM 3814 C CA . ARG A 1 465 ? -6.352 14.638 -24.208 1.00 96.19 465 ARG A CA 1
ATOM 3815 C C . ARG A 1 465 ? -5.837 15.877 -23.479 1.00 96.19 465 ARG A C 1
ATOM 3817 O O . ARG A 1 465 ? -5.799 15.891 -22.251 1.00 96.19 465 ARG A O 1
ATOM 3824 N N . ASP A 1 466 ? -5.528 16.947 -24.203 1.00 95.12 466 ASP A N 1
ATOM 3825 C CA . ASP A 1 466 ? -5.012 18.171 -23.573 1.00 95.12 466 ASP A CA 1
ATOM 3826 C C . ASP A 1 466 ? -5.970 18.754 -22.523 1.00 95.12 466 ASP A C 1
ATOM 3828 O O . ASP A 1 466 ? -5.526 19.240 -21.490 1.00 95.12 466 ASP A O 1
ATOM 3832 N N . SER A 1 467 ? -7.285 18.604 -22.718 1.00 94.62 467 SER A N 1
ATOM 3833 C CA . SER A 1 467 ? -8.311 18.999 -21.741 1.00 94.62 467 SER A CA 1
ATOM 3834 C C . SER A 1 467 ? -8.338 18.148 -20.465 1.00 94.62 467 SER A C 1
ATOM 3836 O O . SER A 1 467 ? -8.977 18.521 -19.488 1.00 94.62 467 SER A O 1
ATOM 3838 N N . GLU A 1 468 ? -7.736 16.958 -20.489 1.00 93.56 468 GLU A N 1
ATOM 3839 C CA . GLU A 1 468 ? -7.672 16.032 -19.354 1.00 93.56 468 GLU A CA 1
ATOM 3840 C C . GLU A 1 468 ? -6.380 16.178 -18.552 1.00 93.56 468 GLU A C 1
ATOM 3842 O O . GLU A 1 468 ? -6.363 15.771 -17.386 1.00 93.56 468 GLU A O 1
ATOM 3847 N N . LYS A 1 469 ? -5.321 16.716 -19.176 1.00 94.69 469 LYS A N 1
ATOM 3848 C CA . LYS A 1 469 ? -4.018 16.935 -18.548 1.00 94.69 469 LYS A CA 1
ATOM 3849 C C . LYS A 1 469 ? -4.182 17.824 -17.322 1.00 94.69 469 LYS A C 1
ATOM 3851 O O . LYS A 1 469 ? -4.899 18.822 -17.328 1.00 94.69 469 LYS A O 1
ATOM 3856 N N . THR A 1 470 ? -3.490 17.453 -16.259 1.00 93.56 470 THR A N 1
ATOM 3857 C CA . THR A 1 470 ? -3.448 18.211 -15.017 1.00 93.56 470 THR A CA 1
ATOM 3858 C C . THR A 1 470 ? -2.020 18.275 -14.510 1.00 93.56 470 THR A C 1
ATOM 3860 O O . THR A 1 470 ? -1.168 17.475 -14.881 1.00 93.56 470 THR A O 1
ATOM 3863 N N . GLN A 1 471 ? -1.757 19.252 -13.656 1.00 85.12 471 GLN A N 1
ATOM 3864 C CA . GLN A 1 471 ? -0.506 19.335 -12.921 1.00 85.12 471 GLN A CA 1
ATOM 3865 C C . GLN A 1 471 ? -0.694 18.741 -11.531 1.00 85.12 471 GLN A C 1
ATOM 3867 O O . GLN A 1 471 ? -1.783 18.838 -10.950 1.00 85.12 471 GLN A O 1
ATOM 3872 N N . GLU A 1 472 ? 0.373 18.134 -11.026 1.00 82.75 472 GLU A N 1
ATOM 3873 C CA . GLU A 1 472 ? 0.465 17.710 -9.635 1.00 82.75 472 GLU A CA 1
ATOM 3874 C C . GLU A 1 472 ? 0.376 18.934 -8.707 1.00 82.75 472 GLU A C 1
ATOM 3876 O O . GLU A 1 472 ? 0.690 20.058 -9.108 1.00 82.75 472 GLU A O 1
ATOM 3881 N N . ASP A 1 473 ? -0.091 18.742 -7.474 1.00 72.75 473 ASP A N 1
ATOM 3882 C CA . ASP A 1 473 ? -0.034 19.808 -6.477 1.00 72.75 473 ASP A CA 1
ATOM 3883 C C . ASP A 1 473 ? 1.426 19.994 -6.025 1.00 72.75 473 ASP A C 1
ATOM 3885 O O . ASP A 1 473 ? 2.077 19.039 -5.609 1.00 72.75 473 ASP A O 1
ATOM 3889 N N . ASN A 1 474 ? 1.946 21.222 -6.085 1.00 63.34 474 ASN A N 1
ATOM 3890 C CA . ASN A 1 474 ? 3.307 21.533 -5.623 1.00 63.34 474 ASN A CA 1
ATOM 3891 C C . ASN A 1 474 ? 3.428 21.517 -4.088 1.00 63.34 474 ASN A C 1
ATOM 3893 O O . ASN A 1 474 ? 4.518 21.713 -3.549 1.00 63.34 474 ASN A O 1
ATOM 3897 N N . ARG A 1 475 ? 2.319 21.327 -3.363 1.00 61.91 475 ARG A N 1
ATOM 3898 C CA . ARG A 1 475 ? 2.315 21.209 -1.904 1.00 61.91 475 ARG A CA 1
ATOM 3899 C C . ARG A 1 475 ? 2.824 19.833 -1.486 1.00 61.91 475 ARG A C 1
ATOM 3901 O O . ARG A 1 475 ? 2.043 18.921 -1.227 1.00 61.91 475 ARG A O 1
ATOM 3908 N N . THR A 1 476 ? 4.140 19.702 -1.351 1.00 55.41 476 THR A N 1
ATOM 3909 C CA . THR A 1 476 ? 4.724 18.619 -0.556 1.00 55.41 476 THR A CA 1
ATOM 3910 C C . THR A 1 476 ? 4.275 18.828 0.885 1.00 55.41 476 THR A C 1
ATOM 3912 O O . THR A 1 476 ? 4.718 19.766 1.550 1.00 55.41 476 THR A O 1
ATOM 3915 N N . ARG A 1 477 ? 3.352 17.998 1.375 1.00 59.03 477 ARG A N 1
ATOM 3916 C CA . ARG A 1 477 ? 3.099 17.943 2.815 1.00 59.03 477 ARG A CA 1
ATOM 3917 C C . ARG A 1 477 ? 4.326 17.298 3.446 1.00 59.03 477 ARG A C 1
ATOM 3919 O O . ARG A 1 477 ? 4.822 16.294 2.940 1.00 59.03 477 ARG A O 1
ATOM 3926 N N . ILE A 1 478 ? 4.821 17.874 4.536 1.00 53.50 478 ILE A N 1
ATOM 3927 C CA . ILE A 1 478 ? 5.715 17.146 5.435 1.00 53.50 478 ILE A CA 1
ATOM 3928 C C . ILE A 1 478 ? 4.832 16.057 6.041 1.00 53.50 478 ILE A C 1
ATOM 3930 O O . ILE A 1 478 ? 4.053 16.331 6.950 1.00 53.50 478 ILE A O 1
ATOM 3934 N N . SER A 1 479 ? 4.827 14.868 5.444 1.00 60.78 479 SER A N 1
ATOM 3935 C CA . SER A 1 479 ? 4.135 13.733 6.036 1.00 60.78 479 SER A CA 1
ATOM 3936 C C . SER A 1 479 ? 4.978 13.201 7.182 1.00 60.78 479 SER A C 1
ATOM 3938 O O . SER A 1 479 ? 6.204 13.190 7.086 1.00 60.78 479 SER A O 1
ATOM 3940 N N . GLN A 1 480 ? 4.332 12.702 8.231 1.00 67.62 480 GLN A N 1
ATOM 3941 C CA . GLN A 1 480 ? 5.002 11.796 9.159 1.00 67.62 480 GLN A CA 1
ATOM 3942 C C . GLN A 1 480 ? 5.590 10.622 8.363 1.00 67.62 480 GLN A C 1
ATOM 3944 O O . GLN A 1 480 ? 4.958 10.153 7.409 1.00 67.62 480 GLN A O 1
ATOM 3949 N N . ASP A 1 481 ? 6.782 10.155 8.737 1.00 76.12 481 ASP A N 1
ATOM 3950 C CA . ASP A 1 481 ? 7.473 9.062 8.037 1.00 76.12 481 ASP A CA 1
ATOM 3951 C C . ASP A 1 481 ? 6.593 7.799 7.946 1.00 76.12 481 ASP A C 1
ATOM 3953 O O . ASP A 1 481 ? 6.587 7.102 6.932 1.00 76.12 481 ASP A O 1
ATOM 3957 N N . CYS A 1 482 ? 5.750 7.555 8.956 1.00 86.06 482 CYS A N 1
ATOM 3958 C CA . CYS A 1 482 ? 4.821 6.426 8.980 1.00 86.06 482 CYS A CA 1
ATOM 3959 C C . CYS A 1 482 ? 3.729 6.478 7.899 1.00 86.06 482 CYS A C 1
ATOM 3961 O O . CYS A 1 482 ? 3.166 5.445 7.570 1.00 86.06 482 CYS A O 1
ATOM 3963 N N . LEU A 1 483 ? 3.416 7.640 7.316 1.00 91.38 483 LEU A N 1
ATOM 3964 C CA . LEU A 1 483 ? 2.415 7.748 6.245 1.00 91.38 483 LEU A CA 1
ATOM 3965 C C . LEU A 1 483 ? 3.038 7.661 4.847 1.00 91.38 483 LEU A C 1
ATOM 3967 O O . LEU A 1 483 ? 2.302 7.627 3.861 1.00 91.38 483 LEU A O 1
ATOM 3971 N N . SER A 1 484 ? 4.368 7.631 4.740 1.00 88.31 484 SER A N 1
ATOM 3972 C CA . SER A 1 484 ? 5.110 7.554 3.475 1.00 88.31 484 SER A CA 1
ATOM 3973 C C . SER A 1 484 ? 5.982 6.297 3.345 1.00 88.31 484 SER A C 1
ATOM 3975 O O . SER A 1 484 ? 6.568 6.075 2.285 1.00 88.31 484 SER A O 1
ATOM 3977 N N . ASP A 1 485 ? 6.015 5.435 4.363 1.00 90.81 485 ASP A N 1
ATOM 3978 C CA . ASP A 1 485 ? 6.637 4.111 4.314 1.00 90.81 485 ASP A CA 1
ATOM 3979 C C . ASP A 1 485 ? 5.690 3.038 4.868 1.00 90.81 485 ASP A C 1
ATOM 3981 O O . ASP A 1 485 ? 5.230 3.118 6.004 1.00 90.81 485 ASP A O 1
ATOM 3985 N N . GLY A 1 486 ? 5.405 2.007 4.067 1.00 91.12 486 GLY A N 1
ATOM 3986 C CA . GLY A 1 486 ? 4.458 0.954 4.446 1.00 91.12 486 GLY A CA 1
ATOM 3987 C C . GLY A 1 486 ? 4.907 0.093 5.633 1.00 91.12 486 GLY A C 1
ATOM 3988 O O . GLY A 1 486 ? 4.062 -0.414 6.366 1.00 91.12 486 GLY A O 1
ATOM 3989 N N . SER A 1 487 ? 6.219 -0.055 5.861 1.00 90.25 487 SER A N 1
ATOM 3990 C CA . SER A 1 487 ? 6.726 -0.800 7.022 1.00 90.25 487 SER A CA 1
ATOM 3991 C C . SER A 1 487 ? 6.586 0.022 8.299 1.00 90.25 487 SER A C 1
ATOM 3993 O O . SER A 1 487 ? 6.143 -0.508 9.314 1.00 90.25 487 SER A O 1
ATOM 3995 N N . GLU A 1 488 ? 6.937 1.309 8.244 1.00 92.62 488 GLU A N 1
ATOM 3996 C CA . GLU A 1 488 ? 6.752 2.227 9.374 1.00 92.62 488 GLU A CA 1
ATOM 3997 C C . GLU A 1 488 ? 5.258 2.431 9.683 1.00 92.62 488 GLU A C 1
ATOM 3999 O O . GLU A 1 488 ? 4.879 2.522 10.851 1.00 92.62 488 GLU A O 1
ATOM 4004 N N . PHE A 1 489 ? 4.391 2.426 8.661 1.00 95.50 489 PHE A N 1
ATOM 4005 C CA . PHE A 1 489 ? 2.937 2.427 8.838 1.00 95.50 489 PHE A CA 1
ATOM 4006 C C . PHE A 1 489 ? 2.466 1.207 9.633 1.00 95.50 489 PHE A C 1
ATOM 4008 O O . PHE A 1 489 ? 1.829 1.359 10.673 1.00 95.50 489 PHE A O 1
ATOM 4015 N N . LEU A 1 490 ? 2.818 -0.003 9.182 1.00 94.38 490 LEU A N 1
ATOM 4016 C CA . LEU A 1 490 ? 2.444 -1.246 9.859 1.00 94.38 490 LEU A CA 1
ATOM 4017 C C . LEU A 1 490 ? 2.979 -1.292 11.297 1.00 94.38 490 LEU A C 1
ATOM 4019 O O . LEU A 1 490 ? 2.239 -1.662 12.207 1.00 94.38 490 LEU A O 1
ATOM 4023 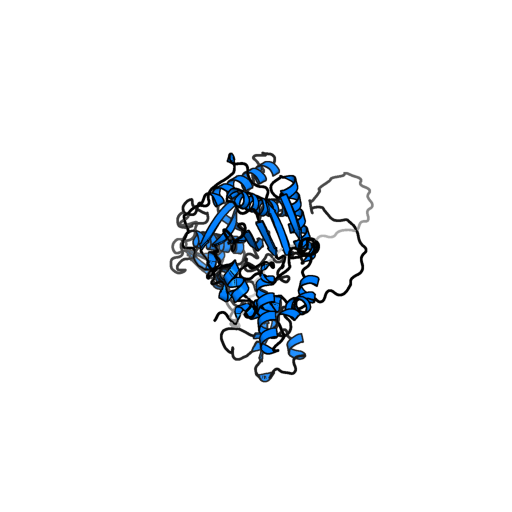N N . TYR A 1 491 ? 4.231 -0.873 11.511 1.00 93.06 491 TYR A N 1
ATOM 4024 C CA . TYR A 1 491 ? 4.819 -0.772 12.848 1.00 93.06 491 TYR A CA 1
ATOM 4025 C C . TYR A 1 491 ? 4.022 0.190 13.736 1.00 93.06 491 TYR A C 1
ATOM 4027 O O . TYR A 1 491 ? 3.673 -0.149 14.860 1.00 93.06 491 TYR A O 1
ATOM 4035 N N . THR A 1 492 ? 3.648 1.356 13.206 1.00 94.88 492 THR A N 1
ATOM 4036 C CA . THR A 1 492 ? 2.825 2.337 13.928 1.00 94.88 492 THR A CA 1
ATOM 4037 C C . THR A 1 492 ? 1.471 1.743 14.327 1.00 94.88 492 THR A C 1
ATOM 4039 O O . THR A 1 492 ? 1.035 1.913 15.464 1.00 94.88 492 THR A O 1
ATOM 4042 N N . LEU A 1 493 ? 0.814 0.992 13.435 1.00 96.44 493 LEU A N 1
ATOM 4043 C CA . LEU A 1 493 ? -0.436 0.304 13.771 1.00 96.44 493 LEU A CA 1
ATOM 4044 C C . LEU A 1 493 ? -0.246 -0.732 14.890 1.00 96.44 493 LEU A C 1
ATOM 4046 O O . LEU A 1 493 ? -1.096 -0.841 15.769 1.00 96.44 493 LEU A O 1
ATOM 4050 N N . GLN A 1 494 ? 0.858 -1.480 14.870 1.00 94.00 494 GLN A N 1
ATOM 4051 C CA . GLN A 1 494 ? 1.179 -2.484 15.889 1.00 94.00 494 GLN A CA 1
ATOM 4052 C C . GLN A 1 494 ? 1.468 -1.856 17.256 1.00 94.00 494 GLN A C 1
ATOM 4054 O O . GLN A 1 494 ? 0.969 -2.344 18.268 1.00 94.00 494 GLN A O 1
ATOM 4059 N N . GLU A 1 495 ? 2.215 -0.752 17.295 1.00 93.44 495 GLU A N 1
ATOM 4060 C CA . GLU A 1 495 ? 2.533 -0.041 18.539 1.00 93.44 495 GLU A CA 1
ATOM 4061 C C . GLU A 1 495 ? 1.280 0.514 19.228 1.00 93.44 495 GLU A C 1
ATOM 4063 O O . GLU A 1 495 ? 1.192 0.502 20.456 1.00 93.44 495 GLU A O 1
ATOM 4068 N N . HIS A 1 496 ? 0.295 0.956 18.441 1.00 94.00 496 HIS A N 1
ATOM 4069 C CA . HIS A 1 496 ? -0.981 1.471 18.940 1.00 94.00 496 HIS A CA 1
ATOM 4070 C C . HIS A 1 496 ? -2.072 0.400 19.113 1.00 94.00 496 HIS A C 1
ATOM 4072 O O . HIS A 1 496 ? -3.211 0.746 19.427 1.00 94.00 496 HIS A O 1
ATOM 4078 N N . ASP A 1 497 ? -1.752 -0.882 18.895 1.00 95.25 497 ASP A N 1
ATOM 4079 C CA . ASP A 1 497 ? -2.711 -1.995 18.916 1.00 95.25 497 ASP A CA 1
ATOM 4080 C C . ASP A 1 497 ? -3.941 -1.737 18.006 1.00 95.25 497 ASP A C 1
ATOM 4082 O O . ASP A 1 497 ? -5.083 -2.103 18.299 1.00 95.25 497 ASP A O 1
ATOM 4086 N N . PHE A 1 498 ? -3.712 -1.067 16.872 1.00 97.38 498 PHE A N 1
ATOM 4087 C CA . PHE A 1 498 ? -4.726 -0.799 15.859 1.00 97.38 498 PHE A CA 1
ATOM 4088 C C . PHE A 1 498 ? -4.936 -2.048 15.019 1.00 97.38 498 PHE A C 1
ATOM 4090 O O . PHE A 1 498 ? -4.093 -2.407 14.202 1.00 97.38 498 PHE A O 1
ATOM 4097 N N . GLU A 1 499 ? -6.070 -2.711 15.220 1.00 97.06 499 GLU A N 1
ATOM 4098 C CA . GLU A 1 499 ? -6.408 -3.954 14.535 1.00 97.06 499 GLU A CA 1
ATOM 4099 C C . GLU A 1 499 ? -7.585 -3.786 13.584 1.00 97.06 499 GLU A C 1
ATOM 4101 O O . GLU A 1 499 ? -8.574 -3.126 13.904 1.00 97.06 499 GLU A O 1
ATOM 4106 N N . PHE A 1 500 ? -7.536 -4.484 12.453 1.00 97.12 500 PHE A N 1
ATOM 4107 C CA . PHE A 1 500 ? -8.618 -4.495 11.472 1.00 97.12 500 PHE A CA 1
ATOM 4108 C C . PHE A 1 500 ? -9.401 -5.816 11.443 1.00 97.12 500 PHE A C 1
ATOM 4110 O O . PHE A 1 500 ? -10.249 -6.009 10.568 1.00 97.12 500 PHE A O 1
ATOM 4117 N N . GLY A 1 501 ? -9.166 -6.714 12.406 1.00 94.06 501 GLY A N 1
ATOM 4118 C CA . GLY A 1 501 ? -9.758 -8.054 12.441 1.00 94.06 501 GLY A CA 1
ATOM 4119 C C . GLY A 1 501 ? -11.267 -8.057 12.659 1.00 94.06 501 GLY A C 1
ATOM 4120 O O . GLY A 1 501 ? -12.017 -8.781 12.006 1.00 94.06 501 GLY A O 1
ATOM 4121 N N . GLU A 1 502 ? -11.733 -7.191 13.546 1.00 93.81 502 GLU A N 1
ATOM 4122 C CA . GLU A 1 502 ? -13.139 -7.072 13.912 1.00 93.81 502 GLU A CA 1
ATOM 4123 C C . GLU A 1 502 ? -13.642 -5.676 13.590 1.00 93.81 502 GLU A C 1
ATOM 4125 O O . GLU A 1 502 ? -12.906 -4.706 13.738 1.00 93.81 502 GLU A O 1
ATOM 4130 N N . SER A 1 503 ? -14.914 -5.546 13.208 1.00 92.38 503 SER A N 1
ATOM 4131 C CA . SER A 1 503 ? -15.481 -4.250 12.806 1.00 92.38 503 SER A CA 1
ATOM 4132 C C . SER A 1 503 ? -15.298 -3.162 13.873 1.00 92.38 503 SER A C 1
ATOM 4134 O O . SER A 1 503 ? -14.981 -2.028 13.537 1.00 92.38 503 SER A O 1
ATOM 4136 N N . ARG A 1 504 ? -15.434 -3.502 15.160 1.00 94.06 504 ARG A N 1
ATOM 4137 C CA . ARG A 1 504 ? -15.275 -2.554 16.271 1.00 94.06 504 ARG A CA 1
ATOM 4138 C C . ARG A 1 504 ? -13.850 -2.004 16.367 1.00 94.06 504 ARG A C 1
ATOM 4140 O O . ARG A 1 504 ? -13.668 -0.790 16.331 1.00 94.06 504 ARG A O 1
ATOM 4147 N N . ARG A 1 505 ? -12.851 -2.893 16.423 1.00 96.50 505 ARG A N 1
ATOM 4148 C CA . ARG A 1 505 ? -11.433 -2.503 16.430 1.00 96.50 505 ARG A CA 1
ATOM 4149 C C . ARG A 1 505 ? -11.042 -1.803 15.134 1.00 96.50 505 ARG A C 1
ATOM 4151 O O . ARG A 1 505 ? -10.353 -0.797 15.192 1.00 96.50 505 ARG A O 1
ATOM 4158 N N . ALA A 1 506 ? -11.567 -2.252 13.995 1.00 97.50 506 ALA A N 1
ATOM 4159 C CA . ALA A 1 506 ? -11.284 -1.658 12.696 1.00 97.50 506 ALA A CA 1
ATOM 4160 C C . ALA A 1 506 ? -11.801 -0.218 12.594 1.00 97.50 506 ALA A C 1
ATOM 4162 O O . ALA A 1 506 ? -11.122 0.616 12.001 1.00 97.50 506 ALA A O 1
ATOM 4163 N N . LEU A 1 507 ? -12.971 0.099 13.161 1.00 97.00 507 LEU A N 1
ATOM 4164 C CA . LEU A 1 507 ? -13.467 1.476 13.242 1.00 97.00 507 LEU A CA 1
ATOM 4165 C C . LEU A 1 507 ? -12.533 2.335 14.105 1.00 97.00 507 LEU A C 1
ATOM 4167 O O . LEU A 1 507 ? -12.159 3.429 13.689 1.00 97.00 507 LEU A O 1
ATOM 4171 N N . TYR A 1 508 ? -12.127 1.841 15.278 1.00 97.31 508 TYR A N 1
ATOM 4172 C CA . TYR A 1 508 ? -11.188 2.546 16.157 1.00 97.31 508 TYR A CA 1
ATOM 4173 C C . TYR A 1 508 ? -9.821 2.748 15.491 1.00 97.31 508 TYR A C 1
ATOM 4175 O O . TYR A 1 508 ? -9.313 3.861 15.428 1.00 97.31 508 TYR A O 1
ATOM 4183 N N . ALA A 1 509 ? -9.244 1.712 14.892 1.00 98.19 509 ALA A N 1
ATOM 4184 C CA . ALA A 1 509 ? -8.010 1.820 14.124 1.00 98.19 509 ALA A CA 1
ATOM 4185 C C . ALA A 1 509 ? -8.139 2.858 12.995 1.00 98.19 509 ALA A C 1
ATOM 4187 O O . ALA A 1 509 ? -7.255 3.690 12.803 1.00 98.19 509 ALA A O 1
ATOM 4188 N N . SER A 1 510 ? -9.274 2.870 12.287 1.00 98.25 510 SER A N 1
ATOM 4189 C CA . SER A 1 510 ? -9.525 3.816 11.193 1.00 98.25 510 SER A CA 1
ATOM 4190 C C . SER A 1 510 ? -9.576 5.267 11.662 1.00 98.25 510 SER A C 1
ATOM 4192 O O . SER A 1 510 ? -8.986 6.126 11.012 1.00 98.25 510 SER A O 1
ATOM 4194 N N . VAL A 1 511 ? -10.229 5.550 12.792 1.00 97.19 511 VAL A N 1
ATOM 4195 C CA . VAL A 1 511 ? -10.263 6.903 13.372 1.00 97.19 511 VAL A CA 1
ATOM 4196 C C . VAL A 1 511 ? -8.881 7.322 13.886 1.00 97.19 511 VAL A C 1
ATOM 4198 O O . VAL A 1 511 ? -8.487 8.476 13.728 1.00 97.19 511 VAL A O 1
ATOM 4201 N N . GLY A 1 512 ? -8.090 6.382 14.405 1.00 96.75 512 GLY A N 1
ATOM 4202 C CA . GLY A 1 512 ? -6.690 6.632 14.737 1.00 96.75 512 GLY A CA 1
ATOM 4203 C C . GLY A 1 512 ? -5.873 7.050 13.509 1.00 96.75 512 GLY A C 1
ATOM 4204 O O . GLY A 1 512 ? -5.147 8.041 13.556 1.00 96.75 512 GLY A O 1
ATOM 4205 N N . VAL A 1 513 ? -6.061 6.367 12.374 1.00 96.94 513 VAL A N 1
ATOM 4206 C CA . VAL A 1 513 ? -5.434 6.740 11.092 1.00 96.94 513 VAL A CA 1
ATOM 4207 C C . VAL A 1 513 ? -5.938 8.098 10.583 1.00 96.94 513 VAL A C 1
ATOM 4209 O O . VAL A 1 513 ? -5.145 8.885 10.073 1.00 96.94 513 VAL A O 1
ATOM 4212 N N . VAL A 1 514 ? -7.226 8.421 10.753 1.00 96.06 514 VAL A N 1
ATOM 4213 C CA . VAL A 1 514 ? -7.768 9.764 10.464 1.00 96.06 514 VAL A CA 1
ATOM 4214 C C . VAL A 1 514 ? -7.000 10.831 11.249 1.00 96.06 514 VAL A C 1
ATOM 4216 O O . VAL A 1 514 ? -6.501 11.778 10.644 1.00 96.06 514 VAL A O 1
ATOM 4219 N N . ARG A 1 515 ? -6.802 10.637 12.560 1.00 93.25 515 ARG A N 1
ATOM 4220 C CA . ARG A 1 515 ? -6.016 11.561 13.395 1.00 93.25 515 ARG A CA 1
ATOM 4221 C C . ARG A 1 515 ? -4.565 11.693 12.913 1.00 93.25 515 ARG A C 1
ATOM 4223 O O . ARG A 1 515 ? -4.067 12.811 12.866 1.00 93.25 515 ARG A O 1
ATOM 4230 N N . MET A 1 516 ? -3.914 10.600 12.499 1.00 93.12 516 MET A N 1
ATOM 4231 C CA . MET A 1 516 ? -2.548 10.636 11.937 1.00 93.12 516 MET A CA 1
ATOM 4232 C C . MET A 1 516 ? -2.468 11.445 10.636 1.00 93.12 516 MET A C 1
ATOM 4234 O O . MET A 1 516 ? -1.517 12.187 10.417 1.00 93.12 516 MET A O 1
ATOM 4238 N N . ILE A 1 517 ? -3.465 11.315 9.758 1.00 92.69 517 ILE A N 1
ATOM 4239 C CA . ILE A 1 517 ? -3.521 12.069 8.497 1.00 92.69 517 ILE A CA 1
ATOM 4240 C C . ILE A 1 517 ? -3.748 13.566 8.763 1.00 92.69 517 ILE A C 1
ATOM 4242 O O . ILE A 1 517 ? -3.301 14.409 7.981 1.00 92.69 517 ILE A O 1
ATOM 4246 N N . GLU A 1 518 ? -4.482 13.898 9.827 1.00 89.81 518 GLU A N 1
ATOM 4247 C CA . GLU A 1 518 ? -4.955 15.253 10.119 1.00 89.81 518 GLU A CA 1
ATOM 4248 C C . GLU A 1 518 ? -4.116 16.045 11.117 1.00 89.81 518 GLU A C 1
ATOM 4250 O O . GLU A 1 518 ? -4.296 17.269 11.177 1.00 89.81 518 GLU A O 1
ATOM 4255 N N . SER A 1 519 ? -3.198 15.401 11.842 1.00 85.12 519 SER A N 1
ATOM 4256 C CA . SER A 1 519 ? -2.145 16.079 12.605 1.00 85.12 519 SER A CA 1
ATOM 4257 C C . SER A 1 519 ? -1.268 16.895 11.661 1.00 85.12 519 SER A C 1
ATOM 4259 O O . SER A 1 519 ? -1.275 18.145 11.794 1.00 85.12 519 SER A O 1
#

Organism: Caenorhabditis briggsae (NCBI:txid6238)

Sequence (519 aa):
MGRSRNRILAEKAGPSKNEDLNSKDTVENMEDDGIKTKSRRSKRTEMATKEQEKEEDPTVSAQNSRIKSTSGGTRVKKAKMVPQLTCCSEVADLQFNTSNRKCQADQDCRIKAMEPYMVEKKIQGSIEINYCVECFSKATDLDKKKWKRMINVNEKIEKVLSCQECGMLWHEQCSFYYDDPEEFICRSCDSDAYQTVLTDKTRTRDSDFMERTLNEFLDSKLGGDPQKKPQKISVRIVRAQSDVDTINLAPGMFSNEFLKKYKDKVQRSVRTIFVFQRQKGIEQLFFIIFTSEYPNHGDGPSWFVLDYLDSVQHFQPHSFKTEVYNEIVLTYFDWMRRTGFLKGYIWVDPPQPGDDYLLNIHPPQQKYPGPERLQNWYSNVLAKGRTRGLVREFRDFGAEKKLRKFKKPTDLPFFHASLWTNLMALYSDDMEEKRIPKSKFWTLMAPEFKGHVKDNIFIELTEPRDSEKTQEDNRTRISQDCLSDGSEFLYTLQEHDFEFGESRRALYASVGVVRMIES

Foldseek 3Di:
DLPVVLVLLVLVLPFDPDDDDDDDDDDDDDDDPDDDDDDDDDDDDDDDDDDDDDDDDDDDDDDDDDDDDDDDPDPPPPPPPQADAPQDPDGQFAFFFFFWDAAPQDRLDTQGAFAKWKWFPDDDPDDTHIHHPVSVVVDPPDPSVRIDIDTRGGNDGFHWAQAPPPRHIHGPLRQLDDDDSVNDHGCVRPVPPHPQDFDPLQDDPLQVLLQVQLQVVVCVVQPVDPVSRFFGKGKGKAKAWDKDQQQSLAAPVCSVVSCQQQPRIQTKMKMKMWIFGQDPNGTFTFKIWIKMWGPCGRVHHIEIEGPDMDGAQPDPPSVCVLVSVLSSVLSVLLVCLLARHFKYKYFQDWDNPRHDQQAAAHAPPDDTDDRVRSLVSVVVSLVVCVVVQFFVDKAFLQVCVVVVQCDDLSSPDRDPSDPSSSVSNVVSVVCVVVVPDPVCSCVVCVSSSVSRRRRMMMTGTHRDDPVSHDHGDPDNDPADVLSNDSVSVNVVCVVVSQHHRDPSSSSSSSSVVSVSSND

InterPro domains:
  IPR013083 Zinc finger, RING/FYVE/PHD-type [G3DSA:3.30.40.10] (155-195)
  IPR013178 Histone acetyltransferase Rtt109/CBP [PF08214] (228-386)
  IPR013178 Histone acetyltransferase Rtt109/CBP [PTHR13808] (14-513)
  IPR013178 Histone acetyltransferase Rtt109/CBP [SM01250] (214-472)
  IPR031162 CBP/p300-type histone acetyltransferase domain [PS51727] (195-519)

Secondary structure (DSSP, 8-state):
-THHHHHHHHHHTS-------------------------------------------------------------------PPPPSS-SS-TTPBPP-PPEEPSS-TT-EE-TT-EEEEESS--SS---EEEHHHHHH-SSS-GGGEEEEE-----BPPEEE-TTT--EEEHHHHT--S-GGG---TTT-STT---S--GGG--HHHHHHHHHHHHHHHHHHTT-GGGPPPPEEEEEEEEE--EEHHHHS-GGGHHHHHHHH-SEE--EEEEEEEEEEETTEEEEEEEEEEEEETT-TTS--EEEEEEEEE-TT-SSGGGHHHHHHHHHHHHHHHHHHTT--EEEEE--PPPTT--SSSSS--TTPPPPPHHHHHHHHHHHHHHHHHTTSEEEEEEHHHHHHTT--SSGGGS---TT-HHHHHHHHHHHHHHHTT--GGGHHHHTHHHHHHTSSSEEEEEEPPPPTTT--PPP-------GGGT-HHHHHHHHHHTT---SSHHHHHHHHHHHHHHHH-

Radius of gyration: 29.56 Å; chains: 1; bounding box: 88×65×94 Å